Protein AF-A0A921B274-F1 (afdb_monomer)

Organism: NCBI:txid51664

Secondary structure (DSSP, 8-state):
-----HHHHT--SSSTT-TT-HHHHHHHHHHHHTT---SEEEEE--TTSSHHHHHHHHHHHHT-TT-BTTB--SSSHHHHHHHTT--TTEEEEETTT--SHHHHHHHHHHHTSPPSSSSSEEEEEETGGGS-HHHHHHHHHHHHS--TTEEEEEEES-GGGS-HHHHTTSEEEEPPPPPHHHHHHHHHHHHHHTT-EE-HHHHHHHHHHTTT-HHHHHHHHHHHHHTSSSEE-HHHHHHHHTPPPHHHHHHHHHHHHTT-HHHHHHHHHHHHHTT--HHHHHHHHHHHHHHHHHHHH-HHHHHHTT-----HHHHHHHTTS-HHHHHHHHHHHHHHHHHHTT-S-HHHHHHHHHHHHHHHHSPPPP--SHHHHHHHHHHHHHHHHHHHT--

Foldseek 3Di:
DPDDFQCLVLLDLKLVSQFQQVVQSLVLLVCLVVVVAAQAAEEEAAAQLCQVSVLLQSVQQNFAPDHDSSIHPCPDPSNVCSSVVNQPLEAEAECLVVQDLVSLLVVVVVQPDAGDRTQAREYEYEQNLSHDPNNLVSVLVCLVPPDPRHHYYYYHHCPVSRDPSVVVSHHYDYRYQGQLVSLLVVVVVVLVVVVAAEDSLLSSLLSVLCRRRSSSSSNLVSQLCVVDDSYRYNLSSCQSSLADDLVLLLQLLLCLLVLNLVSNLVSLVVSVVSRRDLLNSLVSNLLLLVLLLCCVVPVVVCVVRVGDDHDPSSNVSCVLADNVLSVVLNVLSVVLSVVCVVDPCSSVSVSVSSNVSSVSSDDDDPPPDPPVVVVVVVVVVVVVVVVVVVD

Solvent-accessible surface area (backbone atoms only — not comparable to full-atom values): 21271 Å² total; per-residue (Å²): 130,84,89,72,60,49,52,64,75,70,47,49,75,37,64,85,63,49,70,69,42,66,72,58,42,51,52,54,20,49,28,52,66,68,70,60,75,66,56,28,35,32,36,32,28,60,69,42,39,45,58,72,48,52,49,52,31,48,59,36,20,74,35,29,90,63,49,57,88,35,32,41,65,63,74,45,72,56,30,45,31,49,78,69,70,66,41,83,36,55,44,80,41,55,16,78,84,55,27,50,44,64,62,40,44,54,48,59,65,58,58,76,55,76,47,86,86,43,74,45,25,31,40,37,32,36,44,46,49,50,38,36,73,62,18,52,60,52,47,46,61,47,64,75,64,58,56,93,45,40,31,39,38,36,25,24,62,48,61,88,65,44,56,66,78,56,56,78,59,30,54,76,40,79,46,54,68,28,51,47,65,60,43,32,55,51,52,51,52,53,30,58,77,68,72,37,50,70,38,73,67,17,44,54,50,43,22,54,74,22,72,21,10,56,48,49,30,33,49,52,50,48,54,36,55,66,73,65,72,70,45,42,43,45,68,49,38,30,48,73,66,16,40,66,57,70,65,61,54,37,48,31,53,32,24,26,58,70,59,35,56,68,60,26,52,51,46,52,54,50,42,46,75,64,50,33,36,70,68,41,44,50,52,52,52,48,49,52,50,50,50,53,53,41,45,76,75,40,61,68,56,48,72,74,66,74,57,83,86,77,53,69,66,35,55,59,45,48,68,83,53,53,70,70,40,51,51,52,43,48,55,51,50,56,55,49,53,59,52,46,79,76,50,92,59,57,66,64,56,48,55,54,45,51,56,51,42,27,58,52,48,52,74,77,69,76,93,78,69,67,65,66,57,52,50,57,51,50,53,52,52,53,51,53,55,54,56,65,71,75,110

pLDDT: mean 86.99, std 11.52, range [37.47, 98.38]

Sequence (391 aa):
MAYQALYRVWRPQNFQQVVGQKIVTQTLKNSITTDQISHAYLFAGPRGTGKTSCAKIFAKAINCLDSQDGEPCNHCENCVAINENRLTDIIEIDAASNNGVDEIRDIRDKVKYPPTQAKYKVYIIDEVHMLSTGAFNALLKTLEEPPAHVVFILATTEIQKVPATIISRTQRFNFRRISADDIAEQLIHILTEKNISYDDQAIAVISRAADGGMRDALSILDQVLSFGNDHVSLENALEVTGDADDQSLAHYLSAIFNQNVTEALQTINTLFADGCSANRLIEGIIELLRDLLLQKNDAQLLTQMSYRQLDADLITAATQIQSAQLYQMIDLINEIQLQLKNSAHSELFLEVMTVKLANAAKTAAPVSEGAAANQAEVEKLQTQVAELKQQ

Nearest PDB structures (foldseek):
  3glg-assembly2_H  TM=8.372E-01  e=8.388E-26  Escherichia coli K-12
  3glf-assembly2_G  TM=7.845E-01  e=2.036E-26  Escherichia coli K-12
  1njf-assembly4_D  TM=9.493E-01  e=1.448E-20  Escherichia coli
  8fs4-assembly1_B  TM=7.304E-01  e=2.387E-15  Saccharomyces cerevisiae
  6vvo-assembly1_C  TM=8.523E-01  e=3.631E-13  Homo sapiens

Radius of gyration: 29.08 Å; Cα contacts (8 Å, |Δi|>4): 542; chains: 1; bounding box: 57×67×100 Å

Mean predicted aligned error: 9.51 Å

Structure (mmCIF, N/CA/C/O backbone):
data_AF-A0A921B274-F1
#
_entry.id   AF-A0A921B274-F1
#
loop_
_atom_site.group_PDB
_atom_site.id
_atom_site.type_symbol
_atom_site.label_atom_id
_atom_site.label_alt_id
_atom_site.label_comp_id
_atom_site.label_asym_id
_atom_site.label_entity_id
_atom_site.label_seq_id
_atom_site.pdbx_PDB_ins_code
_atom_site.Cartn_x
_atom_site.Cartn_y
_atom_site.Cartn_z
_atom_site.occupancy
_atom_site.B_iso_or_equiv
_atom_site.auth_seq_id
_atom_site.auth_comp_id
_atom_site.auth_asym_id
_atom_site.auth_atom_id
_atom_site.pdbx_PDB_model_num
ATOM 1 N N . MET A 1 1 ? -10.686 19.062 -20.729 1.00 50.28 1 MET A N 1
ATOM 2 C CA . MET A 1 1 ? -9.802 17.882 -20.588 1.00 50.28 1 MET A CA 1
ATOM 3 C C . MET A 1 1 ? -10.525 16.876 -19.712 1.00 50.28 1 MET A C 1
ATOM 5 O O . MET A 1 1 ? -11.221 17.312 -18.806 1.00 50.28 1 MET A O 1
ATOM 9 N N . ALA A 1 2 ? -10.437 15.578 -20.006 1.00 63.06 2 ALA A N 1
ATOM 10 C CA . ALA A 1 2 ? -11.033 14.559 -19.143 1.00 63.06 2 ALA A CA 1
ATOM 11 C C . ALA A 1 2 ? -10.380 14.630 -17.754 1.00 63.06 2 ALA A C 1
ATOM 13 O O . ALA A 1 2 ? -9.154 14.717 -17.667 1.00 63.06 2 ALA A O 1
ATOM 14 N N . TYR A 1 3 ? -11.190 14.632 -16.697 1.00 76.69 3 TYR A N 1
ATOM 15 C CA . TYR A 1 3 ? -10.705 14.584 -15.321 1.00 76.69 3 TYR A CA 1
ATOM 16 C C . TYR A 1 3 ? -9.786 13.368 -15.140 1.00 76.69 3 TYR A C 1
ATOM 18 O O . TYR A 1 3 ? -10.143 12.243 -15.501 1.00 76.69 3 TYR A O 1
ATOM 26 N N . GLN A 1 4 ? -8.576 13.608 -14.638 1.00 81.38 4 GLN A N 1
ATOM 27 C CA . GLN A 1 4 ? -7.617 12.562 -14.311 1.00 81.38 4 GLN A CA 1
ATOM 28 C C . GLN A 1 4 ? -7.522 12.437 -12.798 1.00 81.38 4 GLN A C 1
ATOM 30 O O . GLN A 1 4 ? -7.269 13.424 -12.112 1.00 81.38 4 GLN A O 1
ATOM 35 N N . ALA A 1 5 ? -7.685 11.208 -12.310 1.00 89.88 5 ALA A N 1
ATOM 36 C CA . ALA A 1 5 ? -7.607 10.915 -10.888 1.00 89.88 5 ALA A CA 1
ATOM 37 C C . ALA A 1 5 ? -6.244 11.309 -10.297 1.00 89.88 5 ALA A C 1
ATOM 39 O O . ALA A 1 5 ? -5.199 11.075 -10.924 1.00 89.88 5 ALA A O 1
ATOM 40 N N . LEU A 1 6 ? -6.245 11.838 -9.072 1.00 90.81 6 LEU A N 1
ATOM 41 C CA . LEU A 1 6 ? -5.049 12.375 -8.412 1.00 90.81 6 LEU A CA 1
ATOM 42 C C . LEU A 1 6 ? -3.901 11.364 -8.346 1.00 90.81 6 LEU A C 1
ATOM 44 O O . LEU A 1 6 ? -2.765 11.705 -8.667 1.00 90.81 6 LEU A O 1
ATOM 48 N N . TYR A 1 7 ? -4.189 10.099 -8.029 1.00 89.62 7 TYR A N 1
ATOM 49 C CA . TYR A 1 7 ? -3.162 9.053 -7.935 1.00 89.62 7 TYR A CA 1
ATOM 50 C C . TYR A 1 7 ? -2.439 8.761 -9.264 1.00 89.62 7 TYR A C 1
ATOM 52 O O . TYR A 1 7 ? -1.383 8.124 -9.263 1.00 89.62 7 TYR A O 1
ATOM 60 N N . ARG A 1 8 ? -3.004 9.174 -10.409 1.00 90.06 8 ARG A N 1
ATOM 61 C CA . ARG A 1 8 ? -2.347 9.070 -11.722 1.00 90.06 8 ARG A CA 1
ATOM 62 C C . ARG A 1 8 ? -1.488 10.292 -12.011 1.00 90.06 8 ARG A C 1
ATOM 64 O O . ARG A 1 8 ? -0.355 10.119 -12.448 1.00 90.06 8 ARG A O 1
ATOM 71 N N . VAL A 1 9 ? -2.026 11.485 -11.758 1.00 90.94 9 VAL A N 1
ATOM 72 C CA . VAL A 1 9 ? -1.341 12.767 -11.991 1.00 90.94 9 VAL A CA 1
ATOM 73 C C . VAL A 1 9 ? -0.106 12.879 -11.097 1.00 90.94 9 VAL A C 1
ATOM 75 O O . VAL A 1 9 ? 0.981 13.182 -11.573 1.00 90.94 9 VAL A O 1
ATOM 78 N N . TRP A 1 10 ? -0.252 12.523 -9.822 1.00 92.50 10 TRP A N 1
ATOM 79 C CA . TRP A 1 10 ? 0.796 12.610 -8.804 1.00 92.50 10 TRP A CA 1
ATOM 80 C C . TRP A 1 10 ? 1.614 11.329 -8.657 1.00 92.50 10 TRP A C 1
ATOM 82 O O . TRP A 1 10 ? 2.266 11.099 -7.638 1.00 92.50 10 TRP A O 1
ATOM 92 N N . ARG A 1 11 ? 1.589 10.456 -9.670 1.00 93.19 11 ARG A N 1
ATOM 93 C CA . ARG A 1 11 ? 2.449 9.275 -9.668 1.00 93.19 11 ARG A CA 1
ATOM 94 C C . ARG A 1 11 ? 3.911 9.736 -9.778 1.00 93.19 11 ARG A C 1
ATOM 96 O O . ARG A 1 11 ? 4.231 10.435 -10.742 1.00 93.19 11 ARG A O 1
ATOM 103 N N . PRO A 1 12 ? 4.804 9.320 -8.860 1.00 93.56 12 PRO A N 1
ATOM 104 C CA . PRO A 1 12 ? 6.179 9.800 -8.848 1.00 93.56 12 PRO A CA 1
ATOM 105 C C . PRO A 1 12 ? 6.908 9.399 -10.132 1.00 93.56 12 PRO A C 1
ATOM 107 O O . PRO A 1 12 ? 6.777 8.271 -10.618 1.00 93.56 12 PRO A O 1
ATOM 110 N N . GLN A 1 13 ? 7.672 10.342 -10.675 1.00 92.31 13 GLN A N 1
ATOM 111 C CA . GLN A 1 13 ? 8.418 10.218 -11.925 1.00 92.31 13 GLN A CA 1
ATOM 112 C C . GLN A 1 13 ? 9.917 10.000 -11.698 1.00 92.31 13 GLN A C 1
ATOM 114 O O . GLN A 1 13 ? 10.616 9.577 -12.618 1.00 92.31 13 GLN A O 1
ATOM 119 N N . ASN A 1 14 ? 10.427 10.258 -10.500 1.00 94.62 14 ASN A N 1
ATOM 120 C CA . ASN A 1 14 ? 11.819 10.034 -10.113 1.00 94.62 14 ASN A CA 1
ATOM 121 C C . ASN A 1 14 ? 11.881 9.473 -8.684 1.00 94.62 14 ASN A C 1
ATOM 123 O O . ASN A 1 14 ? 10.857 9.397 -8.000 1.00 94.62 14 ASN A O 1
ATOM 127 N N . PHE A 1 15 ? 13.062 9.042 -8.234 1.00 94.94 15 PHE A N 1
ATOM 128 C CA . PHE A 1 15 ? 13.193 8.420 -6.915 1.00 94.94 15 PHE A CA 1
ATOM 129 C C . PHE A 1 15 ? 13.001 9.419 -5.770 1.00 94.94 15 PHE A C 1
ATOM 131 O O . PHE A 1 15 ? 12.580 9.017 -4.687 1.00 94.94 15 PHE A O 1
ATOM 138 N N . GLN A 1 16 ? 13.264 10.706 -6.006 1.00 92.31 16 GLN A N 1
ATOM 139 C CA . GLN A 1 16 ? 13.104 11.773 -5.010 1.00 92.31 16 GLN A CA 1
ATOM 140 C C . GLN A 1 16 ? 11.640 12.012 -4.626 1.00 92.31 16 GLN A C 1
ATOM 142 O O . GLN A 1 16 ? 11.351 12.311 -3.475 1.00 92.31 16 GLN A O 1
ATOM 147 N N . GLN A 1 17 ? 10.716 11.837 -5.572 1.00 93.25 17 GLN A N 1
ATOM 148 C CA . GLN A 1 17 ? 9.275 11.988 -5.348 1.00 93.25 17 GLN A CA 1
ATOM 149 C C . GLN A 1 17 ? 8.640 10.783 -4.631 1.00 93.25 17 GLN A C 1
ATOM 151 O O . GLN A 1 17 ? 7.445 10.793 -4.341 1.00 93.25 17 GLN A O 1
ATOM 156 N N . VAL A 1 18 ? 9.392 9.707 -4.377 1.00 95.19 18 VAL A N 1
ATOM 157 C CA . VAL A 1 18 ? 8.862 8.529 -3.682 1.00 95.19 18 VAL A CA 1
ATOM 158 C C . VAL A 1 18 ? 8.881 8.766 -2.174 1.00 95.19 18 VAL A C 1
ATOM 160 O O . VAL A 1 18 ? 9.933 8.794 -1.536 1.00 95.19 18 VAL A O 1
ATOM 163 N N . VAL A 1 19 ? 7.689 8.847 -1.596 1.00 94.69 19 VAL A N 1
ATOM 164 C CA . VAL A 1 19 ? 7.476 9.097 -0.168 1.00 94.69 19 VAL A CA 1
ATOM 165 C C . VAL A 1 19 ? 7.697 7.824 0.668 1.00 94.69 19 VAL A C 1
ATOM 167 O O . VAL A 1 19 ? 7.306 6.725 0.268 1.00 94.69 19 VAL A O 1
ATOM 170 N N . GLY A 1 20 ? 8.347 7.955 1.830 1.00 91.44 20 GLY A N 1
ATOM 171 C CA . GLY A 1 20 ? 8.486 6.895 2.842 1.00 91.44 20 GLY A CA 1
ATOM 172 C C . GLY A 1 20 ? 9.463 5.745 2.541 1.00 91.44 20 GLY A C 1
ATOM 173 O O . GLY A 1 20 ? 9.678 4.889 3.397 1.00 91.44 20 GLY A O 1
ATOM 174 N N . GLN A 1 21 ? 10.102 5.694 1.361 1.00 95.00 21 GLN A N 1
ATOM 175 C CA . GLN A 1 21 ? 10.931 4.544 0.931 1.00 95.00 21 GLN A CA 1
ATOM 176 C C . GLN A 1 21 ? 12.428 4.859 0.755 1.00 95.00 21 GLN A C 1
ATOM 178 O O . GLN A 1 21 ? 13.090 4.275 -0.106 1.00 95.00 21 GLN A O 1
ATOM 183 N N . LYS A 1 22 ? 12.991 5.744 1.591 1.00 93.56 22 LYS A N 1
ATOM 184 C CA . LYS A 1 22 ? 14.369 6.278 1.462 1.00 93.56 22 LYS A CA 1
ATOM 185 C C . LYS A 1 22 ? 15.457 5.204 1.284 1.00 93.56 22 LYS A C 1
ATOM 187 O O . LYS A 1 22 ? 16.345 5.352 0.453 1.00 93.56 22 LYS A O 1
ATOM 192 N N . ILE A 1 23 ? 15.392 4.103 2.040 1.00 94.69 23 ILE A N 1
ATOM 193 C CA . ILE A 1 23 ? 16.397 3.021 1.965 1.00 94.69 23 ILE A CA 1
ATOM 194 C C . ILE A 1 23 ? 16.343 2.311 0.605 1.00 94.69 23 ILE A C 1
ATOM 196 O O . ILE A 1 23 ? 17.380 2.020 0.005 1.00 94.69 23 ILE A O 1
ATOM 200 N N . VAL A 1 24 ? 15.132 2.019 0.125 1.00 96.12 24 VAL A N 1
ATOM 201 C CA . VAL A 1 24 ? 14.906 1.327 -1.148 1.00 96.12 24 VAL A CA 1
ATOM 202 C C . VAL A 1 24 ? 15.362 2.208 -2.302 1.00 96.12 24 VAL A C 1
ATOM 204 O O . VAL A 1 24 ? 16.157 1.760 -3.125 1.00 96.12 24 VAL A O 1
ATOM 207 N N . THR A 1 25 ? 14.915 3.465 -2.336 1.00 96.00 25 THR A N 1
ATOM 208 C CA . THR A 1 25 ? 15.276 4.399 -3.405 1.00 96.00 25 THR A CA 1
ATOM 209 C C . THR A 1 25 ? 16.774 4.660 -3.446 1.00 96.00 25 THR A C 1
ATOM 211 O O . THR A 1 25 ? 17.367 4.562 -4.516 1.00 96.00 25 THR A O 1
ATOM 214 N N . GLN A 1 26 ? 17.420 4.875 -2.297 1.00 96.00 26 GLN A N 1
ATOM 215 C CA . GLN A 1 26 ? 18.868 5.077 -2.249 1.00 96.00 26 GLN A CA 1
ATOM 216 C C . GLN A 1 26 ? 19.644 3.855 -2.748 1.00 96.00 26 GLN A C 1
ATOM 218 O O . GLN A 1 26 ? 20.626 3.994 -3.472 1.00 96.00 26 GLN A O 1
ATOM 223 N N . THR A 1 27 ? 19.207 2.649 -2.386 1.00 95.75 27 THR A N 1
ATOM 224 C CA . THR A 1 27 ? 19.890 1.416 -2.794 1.00 95.75 27 THR A CA 1
ATOM 225 C C . THR A 1 27 ? 19.740 1.171 -4.299 1.00 95.75 27 THR A C 1
ATOM 227 O O . THR A 1 27 ? 20.707 0.783 -4.953 1.00 95.75 27 THR A O 1
ATOM 230 N N . LEU A 1 28 ? 18.562 1.454 -4.868 1.00 96.38 28 LEU A N 1
ATOM 231 C CA . LEU A 1 28 ? 18.342 1.398 -6.316 1.00 96.38 28 LEU A CA 1
ATOM 232 C C . LEU A 1 28 ? 19.208 2.431 -7.048 1.00 96.38 28 LEU A C 1
ATOM 234 O O . LEU A 1 28 ? 19.910 2.059 -7.985 1.00 96.38 28 LEU A O 1
ATOM 238 N N . LYS A 1 29 ? 19.251 3.685 -6.578 1.00 96.12 29 LYS A N 1
ATOM 239 C CA . LYS A 1 29 ? 20.137 4.723 -7.135 1.00 96.12 29 LYS A CA 1
ATOM 240 C C . LYS A 1 29 ? 21.599 4.295 -7.114 1.00 96.12 29 LYS A C 1
ATOM 242 O O . LYS A 1 29 ? 22.266 4.348 -8.140 1.00 96.12 29 LYS A O 1
ATOM 247 N N . ASN A 1 30 ? 22.072 3.790 -5.974 1.00 95.00 30 ASN A N 1
ATOM 248 C CA . ASN A 1 30 ? 23.445 3.317 -5.831 1.00 95.00 30 ASN A CA 1
ATOM 249 C C . ASN A 1 30 ? 23.771 2.207 -6.838 1.00 95.00 30 ASN A C 1
ATOM 251 O O . ASN A 1 30 ? 24.828 2.268 -7.452 1.00 95.00 30 ASN A O 1
ATOM 255 N N . SER A 1 31 ? 22.867 1.240 -7.046 1.00 94.56 31 SER A N 1
ATOM 256 C CA . SER A 1 31 ? 23.085 0.154 -8.017 1.00 94.56 31 SER A CA 1
ATOM 257 C C . SER A 1 31 ? 23.238 0.649 -9.459 1.00 94.56 31 SER A C 1
ATOM 259 O O . SER A 1 31 ? 23.974 0.047 -10.236 1.00 94.56 31 SER A O 1
ATOM 261 N N . ILE A 1 32 ? 22.589 1.767 -9.802 1.00 94.44 32 ILE A N 1
ATOM 262 C CA . ILE A 1 32 ? 22.706 2.407 -11.116 1.00 94.44 32 ILE A CA 1
ATOM 263 C C . ILE A 1 32 ? 24.045 3.130 -11.222 1.00 94.44 32 ILE A C 1
ATOM 265 O O . ILE A 1 32 ? 24.777 2.924 -12.185 1.00 94.44 32 ILE A O 1
ATOM 269 N N . THR A 1 33 ? 24.399 3.927 -10.213 1.00 94.31 33 THR A N 1
ATOM 270 C CA . THR A 1 33 ? 25.654 4.690 -10.198 1.00 94.31 33 THR A CA 1
ATOM 271 C C . THR A 1 33 ? 26.888 3.783 -10.199 1.00 94.31 33 THR A C 1
ATOM 273 O O . THR A 1 33 ? 27.914 4.147 -10.766 1.00 94.31 33 THR A O 1
ATOM 276 N N . THR A 1 34 ? 26.806 2.596 -9.589 1.00 94.06 34 THR A N 1
ATOM 277 C CA . THR A 1 34 ? 27.900 1.613 -9.578 1.00 94.06 34 THR A CA 1
ATOM 278 C C . THR A 1 34 ? 27.862 0.621 -10.748 1.00 94.06 34 THR A C 1
ATOM 280 O O . THR A 1 34 ? 28.722 -0.256 -10.797 1.00 94.06 34 THR A O 1
ATOM 283 N N . ASP A 1 35 ? 26.893 0.737 -11.669 1.00 90.06 35 ASP A N 1
ATOM 284 C CA . ASP A 1 35 ? 26.618 -0.207 -12.773 1.00 90.06 35 ASP A CA 1
ATOM 285 C C . ASP A 1 35 ? 26.502 -1.676 -12.297 1.00 90.06 35 ASP A C 1
ATOM 287 O O . ASP A 1 35 ? 26.846 -2.623 -13.001 1.00 90.06 35 ASP A O 1
ATOM 291 N N . GLN A 1 36 ? 25.999 -1.877 -11.073 1.00 92.94 36 GLN A N 1
ATOM 292 C CA . GLN A 1 36 ? 25.760 -3.187 -10.455 1.00 92.94 36 GLN A CA 1
ATOM 293 C C . GLN A 1 36 ? 24.280 -3.569 -10.555 1.00 92.94 36 GLN A C 1
ATOM 295 O O . GLN A 1 36 ? 23.582 -3.734 -9.551 1.00 92.94 36 GLN A O 1
ATOM 300 N N . ILE A 1 37 ? 23.793 -3.700 -11.788 1.00 93.94 37 ILE A N 1
ATOM 301 C CA . ILE A 1 37 ? 22.406 -4.086 -12.060 1.00 93.94 37 ILE A CA 1
ATOM 302 C C . ILE A 1 37 ? 22.260 -5.611 -11.981 1.00 93.94 37 ILE A C 1
ATOM 304 O O . ILE A 1 37 ? 22.945 -6.359 -12.677 1.00 93.94 37 ILE A O 1
ATOM 308 N N . SER A 1 38 ? 21.350 -6.078 -11.126 1.00 93.81 38 SER A N 1
ATOM 309 C CA . SER A 1 38 ? 20.953 -7.484 -11.041 1.00 93.81 38 SER A CA 1
ATOM 310 C C . SER A 1 38 ? 20.021 -7.847 -12.199 1.00 93.81 38 SER A C 1
ATOM 312 O O . SER A 1 38 ? 19.254 -7.024 -12.692 1.00 93.81 38 SER A O 1
ATOM 314 N N . HIS A 1 39 ? 20.020 -9.116 -12.592 1.00 93.81 39 HIS A N 1
ATOM 315 C CA . HIS A 1 39 ? 19.075 -9.638 -13.579 1.00 93.81 39 HIS A CA 1
ATOM 316 C C . HIS A 1 39 ? 17.636 -9.707 -13.042 1.00 93.81 39 HIS A C 1
ATOM 318 O O . HIS A 1 39 ? 16.691 -9.754 -13.829 1.00 93.81 39 HIS A O 1
ATOM 324 N N . ALA A 1 40 ? 17.446 -9.738 -11.716 1.00 96.56 40 ALA A N 1
ATOM 325 C CA . ALA A 1 40 ? 16.123 -9.850 -11.115 1.00 96.56 40 ALA A CA 1
ATOM 326 C C . ALA A 1 40 ? 15.995 -9.159 -9.748 1.00 96.56 40 ALA A C 1
ATOM 328 O O . ALA A 1 40 ? 16.847 -9.294 -8.862 1.00 96.56 40 ALA A O 1
ATOM 329 N N . TYR A 1 41 ? 14.865 -8.478 -9.571 1.00 98.19 41 TYR A N 1
ATOM 330 C CA . TYR A 1 41 ? 14.475 -7.714 -8.391 1.00 98.19 41 TYR A CA 1
ATOM 331 C C . TYR A 1 41 ? 13.107 -8.180 -7.890 1.00 98.19 41 TYR A C 1
ATOM 333 O O . TYR A 1 41 ? 12.205 -8.421 -8.690 1.00 98.19 41 TYR A O 1
ATOM 341 N N . LEU A 1 42 ? 12.934 -8.274 -6.571 1.00 98.00 42 L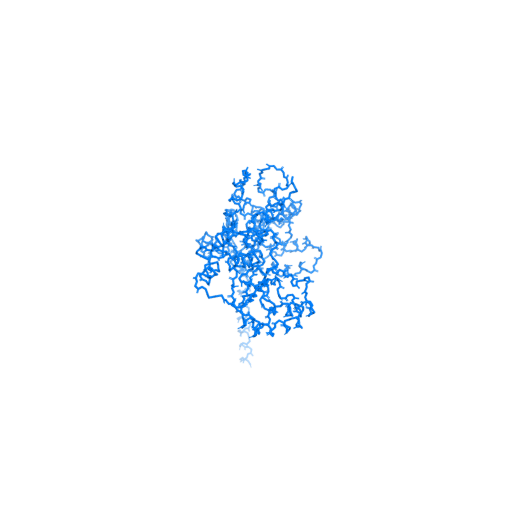EU A N 1
ATOM 342 C CA . LEU A 1 42 ? 11.656 -8.596 -5.934 1.00 98.00 42 LEU A CA 1
ATOM 343 C C . LEU A 1 42 ? 11.248 -7.484 -4.970 1.00 98.00 42 LEU A C 1
ATOM 345 O O . LEU A 1 42 ? 11.832 -7.325 -3.899 1.00 98.00 42 LEU A O 1
ATOM 349 N N . PHE A 1 43 ? 10.232 -6.722 -5.349 1.00 98.38 43 PHE A N 1
ATOM 350 C CA . PHE A 1 43 ? 9.656 -5.631 -4.577 1.00 98.38 43 PHE A CA 1
ATOM 351 C C . PHE A 1 43 ? 8.473 -6.167 -3.774 1.00 98.38 43 PHE A C 1
ATOM 353 O O . PHE A 1 43 ? 7.420 -6.486 -4.321 1.00 98.38 43 PHE A O 1
ATOM 360 N N . ALA A 1 44 ? 8.650 -6.285 -2.462 1.00 97.50 44 ALA A N 1
ATOM 361 C CA . ALA A 1 44 ? 7.670 -6.875 -1.560 1.00 97.50 44 ALA A CA 1
ATOM 362 C C . ALA A 1 44 ? 7.191 -5.848 -0.535 1.00 97.50 44 ALA A C 1
ATOM 364 O O . ALA A 1 44 ? 8.004 -5.149 0.063 1.00 97.50 44 ALA A O 1
ATOM 365 N N . GLY A 1 45 ? 5.885 -5.775 -0.297 1.00 95.50 45 GLY A N 1
ATOM 366 C CA . GLY A 1 45 ? 5.324 -4.916 0.745 1.00 95.50 45 GLY A CA 1
ATOM 367 C C . GLY A 1 45 ? 3.849 -4.594 0.525 1.00 95.50 45 GLY A C 1
ATOM 368 O O . GLY A 1 45 ? 3.312 -4.913 -0.538 1.00 95.50 45 GLY A O 1
ATOM 369 N N . PRO A 1 46 ? 3.187 -3.930 1.485 1.00 94.06 46 PRO A N 1
ATOM 370 C CA . PRO A 1 46 ? 1.756 -3.637 1.422 1.00 94.06 46 PRO A CA 1
ATOM 371 C C . PRO A 1 46 ? 1.339 -2.883 0.154 1.00 94.06 46 PRO A C 1
ATOM 373 O O . PRO A 1 46 ? 2.162 -2.262 -0.534 1.00 94.06 46 PRO A O 1
ATOM 376 N N . ARG A 1 47 ? 0.054 -2.946 -0.196 1.00 92.19 47 ARG A N 1
ATOM 377 C CA . ARG A 1 47 ? -0.506 -2.187 -1.324 1.00 92.19 47 ARG A CA 1
ATOM 378 C C . ARG A 1 47 ? -0.311 -0.678 -1.101 1.00 92.19 47 ARG A C 1
ATOM 380 O O . ARG A 1 47 ? -0.182 -0.219 0.023 1.00 92.19 47 ARG A O 1
ATOM 387 N N . GLY A 1 48 ? -0.190 0.087 -2.187 1.00 91.56 48 GLY A N 1
ATOM 388 C CA . GLY A 1 48 ? -0.114 1.553 -2.111 1.00 91.56 48 GLY A CA 1
ATOM 389 C C . GLY A 1 48 ? 1.237 2.132 -1.662 1.00 91.56 48 GLY A C 1
ATOM 390 O O . GLY A 1 48 ? 1.420 3.338 -1.760 1.00 91.56 48 GLY A O 1
ATOM 391 N N . THR A 1 49 ? 2.210 1.303 -1.274 1.00 94.62 49 THR A N 1
ATOM 392 C CA . THR A 1 49 ? 3.550 1.725 -0.799 1.00 94.62 49 THR A CA 1
ATOM 393 C C . THR A 1 49 ? 4.534 2.155 -1.898 1.00 94.62 49 THR A C 1
ATOM 395 O O . THR A 1 49 ? 5.675 2.503 -1.608 1.00 94.62 49 THR A O 1
ATOM 398 N N . GLY A 1 50 ? 4.124 2.123 -3.172 1.00 94.69 50 GLY A N 1
ATOM 399 C CA . GLY A 1 50 ? 4.936 2.613 -4.294 1.00 94.69 50 GLY A CA 1
ATOM 400 C C . GLY A 1 50 ? 5.721 1.561 -5.086 1.00 94.69 50 GLY A C 1
ATOM 401 O O . GLY A 1 50 ? 6.458 1.946 -5.986 1.00 94.69 50 GLY A O 1
ATOM 402 N N . LYS A 1 51 ? 5.538 0.254 -4.839 1.00 96.00 51 LYS A N 1
ATOM 403 C CA . LYS A 1 51 ? 6.246 -0.847 -5.539 1.00 96.00 51 LYS A CA 1
ATOM 404 C C . LYS A 1 51 ? 6.291 -0.691 -7.067 1.00 96.00 51 LYS A C 1
ATOM 406 O O . LYS A 1 51 ? 7.367 -0.545 -7.641 1.00 96.00 51 LYS A O 1
ATOM 411 N N . THR A 1 52 ? 5.130 -0.664 -7.722 1.00 93.94 52 THR A N 1
ATOM 412 C CA . THR A 1 52 ? 5.020 -0.569 -9.188 1.00 93.94 52 THR A CA 1
ATOM 413 C C . THR A 1 52 ? 5.535 0.774 -9.709 1.00 93.94 52 THR A C 1
ATOM 415 O O . THR A 1 52 ? 6.084 0.854 -10.802 1.00 93.94 52 THR A O 1
ATOM 418 N N . SER A 1 53 ? 5.388 1.856 -8.938 1.00 95.25 53 SER A N 1
ATOM 419 C CA . SER A 1 53 ? 5.949 3.163 -9.306 1.00 95.25 53 SER A CA 1
ATOM 420 C C . SER A 1 53 ? 7.478 3.148 -9.261 1.00 95.25 53 SER A C 1
ATOM 422 O O . SER A 1 53 ? 8.106 3.524 -10.244 1.00 95.25 53 SER A O 1
ATOM 424 N N . CYS A 1 54 ? 8.082 2.620 -8.194 1.00 97.00 54 CYS A N 1
ATOM 425 C CA . CYS A 1 54 ? 9.529 2.425 -8.110 1.00 97.00 54 CYS A CA 1
ATOM 426 C C . CYS A 1 54 ? 10.052 1.487 -9.199 1.00 97.00 54 CYS A C 1
ATOM 428 O O . CYS A 1 54 ? 11.126 1.740 -9.732 1.00 97.00 54 CYS A O 1
ATOM 430 N N . ALA A 1 55 ? 9.301 0.445 -9.571 1.00 96.88 55 ALA A N 1
ATOM 431 C CA . ALA A 1 55 ? 9.672 -0.449 -10.669 1.00 96.88 55 ALA A CA 1
ATOM 432 C C . ALA A 1 55 ? 9.784 0.313 -11.995 1.00 96.88 55 ALA A C 1
ATOM 434 O O . ALA A 1 55 ? 10.782 0.183 -12.699 1.00 96.88 55 ALA A O 1
ATOM 435 N N . LYS A 1 56 ? 8.803 1.174 -12.298 1.00 95.38 56 LYS A N 1
ATOM 436 C CA . LYS A 1 56 ? 8.828 2.029 -13.493 1.00 95.38 56 LYS A CA 1
ATOM 437 C C . LYS A 1 56 ? 9.944 3.068 -13.449 1.00 95.38 56 LYS A C 1
ATOM 439 O O . LYS A 1 56 ? 10.624 3.261 -14.452 1.00 95.38 56 LYS A O 1
ATOM 444 N N . ILE A 1 57 ? 10.162 3.712 -12.300 1.00 96.62 57 ILE A N 1
ATOM 445 C CA . ILE A 1 57 ? 11.256 4.678 -12.123 1.00 96.62 57 ILE A CA 1
ATOM 446 C C . ILE A 1 57 ? 12.607 3.989 -12.330 1.00 96.62 57 ILE A C 1
ATOM 448 O O . ILE A 1 57 ? 13.444 4.514 -13.056 1.00 96.62 57 ILE A O 1
ATOM 452 N N . PHE A 1 58 ? 12.803 2.796 -11.766 1.00 97.44 58 PHE A N 1
ATOM 453 C CA . PHE A 1 58 ? 14.033 2.027 -11.928 1.00 97.44 58 PHE A CA 1
ATOM 454 C C . PHE A 1 58 ? 14.250 1.592 -13.379 1.00 97.44 58 PHE A C 1
ATOM 456 O O . PHE A 1 58 ? 15.316 1.843 -13.932 1.00 97.44 58 PHE A O 1
ATOM 463 N N . ALA A 1 59 ? 13.220 1.040 -14.028 1.00 96.25 59 ALA A N 1
ATOM 464 C CA . ALA A 1 59 ? 13.264 0.666 -15.441 1.00 96.25 59 ALA A CA 1
ATOM 465 C C . ALA A 1 59 ? 13.582 1.863 -16.356 1.00 96.25 59 ALA A C 1
ATOM 467 O O . ALA A 1 59 ? 14.284 1.719 -17.358 1.00 96.25 59 ALA A O 1
ATOM 468 N N . LYS A 1 60 ? 13.095 3.053 -15.988 1.00 95.50 60 LYS A N 1
ATOM 469 C CA . LYS A 1 60 ? 13.416 4.315 -16.654 1.00 95.50 60 LYS A CA 1
ATOM 470 C C . LYS A 1 60 ? 14.852 4.755 -16.402 1.00 95.50 60 LYS A C 1
ATOM 472 O O . LYS A 1 60 ? 15.530 5.140 -17.345 1.00 95.50 60 LYS A O 1
ATOM 477 N N . ALA A 1 61 ? 15.324 4.676 -15.164 1.00 95.94 61 ALA A N 1
ATOM 478 C CA . ALA A 1 61 ? 16.654 5.131 -14.787 1.00 95.94 61 ALA A CA 1
ATOM 479 C C . ALA A 1 61 ? 17.768 4.270 -15.410 1.00 95.94 61 ALA A C 1
ATOM 481 O O . ALA A 1 61 ? 18.702 4.828 -15.977 1.00 95.94 61 ALA A O 1
ATOM 482 N N . ILE A 1 62 ? 17.631 2.935 -15.433 1.00 96.00 62 ILE A N 1
ATOM 483 C CA . ILE A 1 62 ? 18.628 2.042 -16.067 1.00 96.00 62 ILE A CA 1
ATOM 484 C C . ILE A 1 62 ? 18.708 2.189 -17.595 1.00 96.00 62 ILE A C 1
ATOM 486 O O . ILE A 1 62 ? 19.702 1.797 -18.204 1.00 96.00 62 ILE A O 1
ATOM 490 N N . ASN A 1 63 ? 17.657 2.735 -18.210 1.00 95.94 63 ASN A N 1
ATOM 491 C CA . ASN A 1 63 ? 17.553 2.971 -19.650 1.00 95.94 63 ASN A CA 1
ATOM 492 C C . ASN A 1 63 ? 17.675 4.455 -20.023 1.00 95.94 63 ASN A C 1
ATOM 494 O O . ASN A 1 63 ? 17.511 4.814 -21.191 1.00 95.94 63 ASN A O 1
ATOM 498 N N . CYS A 1 64 ? 17.943 5.328 -19.054 1.00 95.69 64 CYS A N 1
ATOM 499 C CA . CYS A 1 64 ? 18.086 6.755 -19.281 1.00 95.69 64 CYS A CA 1
ATOM 500 C C . CYS A 1 64 ? 19.423 7.049 -19.974 1.00 95.69 64 CYS A C 1
ATOM 502 O O . CYS A 1 64 ? 20.463 6.539 -19.568 1.00 95.69 64 CYS A O 1
ATOM 504 N N . LEU A 1 65 ? 19.393 7.895 -21.007 1.00 93.12 65 LEU A N 1
ATOM 505 C CA . LEU A 1 65 ? 20.593 8.278 -21.764 1.00 93.12 65 LEU A CA 1
ATOM 506 C C . LEU A 1 65 ? 21.486 9.276 -21.012 1.00 93.12 65 LEU A C 1
ATOM 508 O O . LEU A 1 65 ? 22.672 9.372 -21.298 1.00 93.12 65 LEU A O 1
ATOM 512 N N . ASP A 1 66 ? 20.903 10.008 -20.066 1.00 92.19 66 ASP A N 1
ATOM 513 C CA . ASP A 1 66 ? 21.555 11.082 -19.312 1.00 92.19 66 ASP A CA 1
ATOM 514 C C . ASP A 1 66 ? 21.213 10.952 -17.820 1.00 92.19 66 ASP A C 1
ATOM 516 O O . ASP A 1 66 ? 20.619 11.834 -17.207 1.00 92.19 66 ASP A O 1
ATOM 520 N N . SER A 1 67 ? 21.429 9.761 -17.250 1.00 89.25 67 SER A N 1
ATOM 521 C CA . SER A 1 67 ? 21.169 9.548 -15.822 1.00 89.25 67 SER A CA 1
ATOM 522 C C . SER A 1 67 ? 22.213 10.278 -14.977 1.00 89.25 67 SER A C 1
ATOM 524 O O . SER A 1 67 ? 23.412 10.102 -15.187 1.00 89.25 67 SER A O 1
ATOM 526 N N . GLN A 1 68 ? 21.753 11.050 -13.991 1.00 90.94 68 GLN A N 1
ATOM 527 C CA . GLN A 1 68 ? 22.608 11.725 -13.011 1.00 90.94 68 GLN A CA 1
ATOM 528 C C . GLN A 1 68 ? 22.299 11.190 -11.614 1.00 90.94 68 GLN A C 1
ATOM 530 O O . GLN A 1 68 ? 21.137 11.122 -11.220 1.00 90.94 68 GLN A O 1
ATOM 535 N N . ASP A 1 69 ? 23.328 10.761 -10.882 1.00 90.75 69 ASP A N 1
ATOM 536 C CA . ASP A 1 69 ? 23.211 10.163 -9.542 1.00 90.75 69 ASP A CA 1
ATOM 537 C C . ASP A 1 69 ? 22.183 9.017 -9.441 1.00 90.75 69 ASP A C 1
ATOM 539 O O . ASP A 1 69 ? 21.530 8.831 -8.410 1.00 90.75 69 ASP A O 1
ATOM 543 N N . GLY A 1 70 ? 22.006 8.252 -10.523 1.00 89.12 70 GLY A N 1
ATOM 544 C CA . GLY A 1 70 ? 21.030 7.163 -10.605 1.00 89.12 70 GLY A CA 1
ATOM 545 C C . GLY A 1 70 ? 19.573 7.620 -10.754 1.00 89.12 70 GLY A C 1
ATOM 546 O O . GLY A 1 70 ? 18.665 6.794 -10.675 1.00 89.12 70 GLY A O 1
ATOM 547 N N . GLU A 1 71 ? 19.323 8.915 -10.966 1.00 94.44 71 GLU A N 1
ATOM 548 C CA . GLU A 1 71 ? 17.998 9.448 -11.289 1.00 94.44 71 GLU A CA 1
ATOM 549 C C . GLU A 1 71 ? 17.736 9.427 -12.803 1.00 94.44 71 GLU A C 1
ATOM 551 O O . GLU A 1 71 ? 18.654 9.640 -13.607 1.00 94.44 71 GLU A O 1
ATOM 556 N N . PRO A 1 72 ? 16.478 9.215 -13.228 1.00 95.31 72 PRO A N 1
ATOM 557 C CA . PRO A 1 72 ? 16.082 9.428 -14.611 1.00 95.31 72 PRO A CA 1
ATOM 558 C C . PRO A 1 72 ? 15.933 10.927 -14.913 1.00 95.31 72 PRO A C 1
ATOM 560 O O . PRO A 1 72 ? 15.276 11.656 -14.170 1.00 95.31 72 PRO A O 1
ATOM 563 N N . CYS A 1 73 ? 16.458 11.382 -16.052 1.00 94.25 73 CYS A N 1
ATOM 564 C CA . CYS A 1 73 ? 16.448 12.804 -16.413 1.00 94.25 73 CYS A CA 1
ATOM 565 C C . CYS A 1 73 ? 15.078 13.351 -16.844 1.00 94.25 73 CYS A C 1
ATOM 567 O O . CYS A 1 73 ? 14.869 14.558 -16.879 1.00 94.25 73 CYS A O 1
ATOM 569 N N . ASN A 1 74 ? 14.127 12.477 -17.190 1.00 92.25 74 ASN A N 1
ATOM 570 C CA . ASN A 1 74 ? 12.780 12.824 -17.664 1.00 92.25 74 ASN A CA 1
ATOM 571 C C . ASN A 1 74 ? 12.681 13.618 -18.984 1.00 92.25 74 ASN A C 1
ATOM 573 O O . ASN A 1 74 ? 11.566 13.798 -19.463 1.00 92.25 74 ASN A O 1
ATOM 577 N N . HIS A 1 75 ? 13.793 14.013 -19.612 1.00 93.19 75 HIS A N 1
ATOM 578 C CA . HIS A 1 75 ? 13.787 14.774 -20.872 1.00 93.19 75 HIS A CA 1
ATOM 579 C C . HIS A 1 75 ? 14.399 14.041 -22.075 1.00 93.19 75 HIS A C 1
ATOM 581 O O . HIS A 1 75 ? 14.204 14.477 -23.206 1.00 93.19 75 HIS A O 1
ATOM 587 N N . CYS A 1 76 ? 15.153 12.953 -21.875 1.00 94.31 76 CYS A N 1
ATOM 588 C CA . CYS A 1 76 ? 15.691 12.176 -22.996 1.00 94.31 76 CYS A CA 1
ATOM 589 C C . CYS A 1 76 ? 14.599 11.350 -23.692 1.00 94.31 76 CYS A C 1
ATOM 591 O O . CYS A 1 76 ? 13.564 11.045 -23.095 1.00 94.31 76 CYS A O 1
ATOM 593 N N . GLU A 1 77 ? 14.857 10.942 -24.937 1.00 94.06 77 GLU A N 1
ATOM 594 C CA . GLU A 1 77 ? 13.901 10.199 -25.771 1.00 94.06 77 GLU A CA 1
ATOM 595 C C . GLU A 1 77 ? 13.364 8.945 -25.068 1.00 94.06 77 GLU A C 1
ATOM 597 O O . GLU A 1 77 ? 12.151 8.736 -25.034 1.00 94.06 77 GLU A O 1
ATOM 602 N N . ASN A 1 78 ? 14.243 8.177 -24.411 1.00 94.25 78 ASN A N 1
ATOM 603 C CA . ASN A 1 78 ? 13.849 6.998 -23.639 1.00 94.25 78 ASN A CA 1
ATOM 604 C C . ASN A 1 78 ? 12.927 7.373 -22.475 1.00 94.25 78 ASN A C 1
ATOM 606 O O . ASN A 1 78 ? 11.864 6.782 -22.320 1.00 94.25 78 ASN A O 1
ATOM 610 N N . CYS A 1 79 ? 13.283 8.375 -21.670 1.00 93.50 79 CYS A N 1
ATOM 611 C CA . CYS A 1 79 ? 12.458 8.792 -20.536 1.00 93.50 79 CYS A CA 1
ATOM 612 C C . CYS A 1 79 ? 11.065 9.269 -20.968 1.00 93.50 79 CYS A C 1
ATOM 614 O O . CYS A 1 79 ? 10.072 8.884 -20.349 1.00 93.50 79 CYS A O 1
ATOM 616 N N . VAL A 1 80 ? 10.987 10.073 -22.031 1.00 92.94 80 VAL A N 1
ATOM 617 C CA . VAL A 1 80 ? 9.715 10.566 -22.578 1.00 92.94 80 VAL A CA 1
ATOM 618 C C . VAL A 1 80 ? 8.882 9.401 -23.116 1.00 92.94 80 VAL A C 1
ATOM 620 O O . VAL A 1 80 ? 7.718 9.257 -22.744 1.00 92.94 80 VAL A O 1
ATOM 623 N N . ALA A 1 81 ? 9.486 8.508 -23.907 1.00 93.31 81 ALA A N 1
ATOM 624 C CA . ALA A 1 81 ? 8.805 7.331 -24.440 1.00 93.31 81 ALA A CA 1
ATOM 625 C C . ALA A 1 81 ? 8.281 6.401 -23.332 1.00 93.31 81 ALA A C 1
ATOM 627 O O . ALA A 1 81 ? 7.205 5.825 -23.476 1.00 93.31 81 ALA A O 1
ATOM 628 N N . ILE A 1 82 ? 9.002 6.266 -22.217 1.00 92.00 82 ILE A N 1
ATOM 629 C CA . ILE A 1 82 ? 8.575 5.453 -21.069 1.00 92.00 82 ILE A CA 1
ATOM 630 C C . ILE A 1 82 ? 7.409 6.106 -20.329 1.00 92.00 82 ILE A C 1
ATOM 632 O O . ILE A 1 82 ? 6.436 5.424 -20.014 1.00 92.00 82 ILE A O 1
ATOM 636 N N . ASN A 1 83 ? 7.471 7.417 -20.080 1.00 89.50 83 ASN A N 1
ATOM 637 C CA . ASN A 1 83 ? 6.388 8.146 -19.412 1.00 89.50 83 ASN A CA 1
ATOM 638 C C . ASN A 1 83 ? 5.078 8.081 -20.221 1.00 89.50 83 ASN A C 1
ATOM 640 O O . ASN A 1 83 ? 3.993 7.996 -19.648 1.00 89.50 83 ASN A O 1
ATOM 644 N N . GLU A 1 84 ? 5.185 8.041 -21.549 1.00 89.69 84 GLU A N 1
ATOM 645 C CA . GLU A 1 84 ? 4.058 7.888 -22.475 1.00 89.69 84 GLU A CA 1
ATOM 646 C C . GLU A 1 84 ? 3.682 6.417 -22.759 1.00 89.69 84 GLU A C 1
ATOM 648 O O . GLU A 1 84 ? 2.784 6.157 -23.556 1.00 89.69 84 GLU A O 1
ATOM 653 N N . ASN A 1 85 ? 4.343 5.445 -22.112 1.00 88.56 85 ASN A N 1
ATOM 654 C CA . ASN A 1 85 ? 4.196 3.996 -22.334 1.00 88.56 85 ASN A CA 1
ATOM 655 C C . ASN A 1 85 ? 4.353 3.561 -23.810 1.00 88.56 85 ASN A C 1
ATOM 657 O O . ASN A 1 85 ? 3.699 2.623 -24.264 1.00 88.56 85 ASN A O 1
ATOM 661 N N . ARG A 1 86 ? 5.216 4.238 -24.576 1.00 91.62 86 ARG A N 1
ATOM 662 C CA . ARG A 1 86 ? 5.518 3.925 -25.985 1.00 91.62 86 ARG A CA 1
ATOM 663 C C . ARG A 1 86 ? 6.749 3.038 -26.170 1.00 91.62 86 ARG A C 1
ATOM 665 O O . ARG A 1 86 ? 6.929 2.479 -27.249 1.00 91.62 86 ARG A O 1
ATOM 672 N N . LEU A 1 87 ? 7.606 2.920 -25.155 1.00 91.31 87 LEU A N 1
ATOM 673 C CA . LEU A 1 87 ? 8.840 2.140 -25.253 1.00 91.31 87 LEU A CA 1
ATOM 674 C C . LEU A 1 87 ? 8.552 0.634 -25.150 1.00 91.31 87 LEU A C 1
ATOM 676 O O . LEU A 1 87 ? 8.238 0.126 -24.078 1.00 91.31 87 LEU A O 1
ATOM 680 N N . THR A 1 88 ? 8.717 -0.094 -26.256 1.00 90.69 88 THR A N 1
ATOM 681 C CA . THR A 1 88 ? 8.413 -1.537 -26.354 1.00 90.69 88 THR A CA 1
ATOM 682 C C . THR A 1 88 ? 9.355 -2.437 -25.555 1.00 90.69 88 THR A C 1
ATOM 684 O O . THR A 1 88 ? 9.053 -3.609 -25.337 1.00 90.69 88 THR A O 1
ATOM 687 N N . ASP A 1 89 ? 10.505 -1.908 -25.136 1.00 93.56 89 ASP A N 1
ATOM 688 C CA . ASP A 1 89 ? 11.497 -2.642 -24.347 1.00 93.56 89 ASP A CA 1
ATOM 689 C C . ASP A 1 89 ? 11.145 -2.706 -22.852 1.00 93.56 89 ASP A C 1
ATOM 691 O O . ASP A 1 89 ? 11.806 -3.431 -22.110 1.00 93.56 89 ASP A O 1
ATOM 695 N N . ILE A 1 90 ? 10.102 -1.996 -22.405 1.00 94.56 90 ILE A N 1
ATOM 696 C CA . ILE A 1 90 ? 9.545 -2.120 -21.053 1.00 94.56 90 ILE A CA 1
ATOM 697 C C . ILE A 1 90 ? 8.165 -2.752 -21.152 1.00 94.56 90 ILE A C 1
ATOM 699 O O . ILE A 1 90 ? 7.240 -2.185 -21.728 1.00 94.56 90 ILE A O 1
ATOM 703 N N . ILE A 1 91 ? 8.030 -3.937 -20.570 1.00 93.56 91 ILE A N 1
ATOM 704 C CA . ILE A 1 91 ? 6.823 -4.751 -20.650 1.00 93.56 91 ILE A CA 1
ATOM 705 C C . ILE A 1 91 ? 6.260 -4.883 -19.238 1.00 93.56 91 ILE A C 1
ATOM 707 O O . ILE A 1 91 ? 6.882 -5.493 -18.369 1.00 93.56 91 ILE A O 1
ATOM 711 N N . GLU A 1 92 ? 5.091 -4.290 -19.010 1.00 93.88 92 GLU A N 1
ATOM 712 C CA . GLU A 1 92 ? 4.337 -4.405 -17.760 1.00 93.88 92 GLU A CA 1
ATOM 713 C C . GLU A 1 92 ? 3.274 -5.495 -17.909 1.00 93.88 92 GLU A C 1
ATOM 715 O O . GLU A 1 92 ? 2.462 -5.465 -18.834 1.00 93.88 92 GLU A O 1
ATOM 720 N N . ILE A 1 93 ? 3.297 -6.469 -17.004 1.00 91.75 93 ILE A N 1
ATOM 721 C CA . ILE A 1 93 ? 2.365 -7.591 -16.953 1.00 91.75 93 ILE A CA 1
ATOM 722 C C . ILE A 1 93 ? 1.706 -7.579 -15.583 1.00 91.75 93 ILE A C 1
ATOM 724 O O . ILE A 1 93 ? 2.380 -7.664 -14.558 1.00 91.75 93 ILE A O 1
ATOM 728 N N . ASP A 1 94 ? 0.383 -7.516 -15.573 1.00 92.81 94 ASP A N 1
ATOM 729 C CA . ASP A 1 94 ? -0.400 -7.775 -14.373 1.00 92.81 94 ASP A CA 1
ATOM 730 C C . ASP A 1 94 ? -0.645 -9.284 -14.255 1.00 92.81 94 ASP A C 1
ATOM 732 O O . ASP A 1 94 ? -1.373 -9.868 -15.069 1.00 92.81 94 ASP A O 1
ATOM 736 N N . ALA A 1 95 ? -0.024 -9.919 -13.258 1.00 90.44 95 ALA A N 1
ATOM 737 C CA . ALA A 1 95 ? -0.159 -11.350 -13.025 1.00 90.44 95 ALA A CA 1
ATOM 738 C C . ALA A 1 95 ? -1.564 -11.742 -12.555 1.00 90.44 95 ALA A C 1
ATOM 740 O O . ALA A 1 95 ? -1.926 -12.902 -12.713 1.00 90.44 95 ALA A O 1
ATOM 741 N N . ALA A 1 96 ? -2.378 -10.820 -12.028 1.00 85.62 96 ALA A N 1
ATOM 742 C CA . ALA A 1 96 ? -3.768 -11.129 -11.693 1.00 85.62 96 ALA A CA 1
ATOM 743 C C . ALA A 1 96 ? -4.600 -11.429 -12.952 1.00 85.62 96 ALA A C 1
ATOM 745 O O . ALA A 1 96 ? -5.464 -12.305 -12.931 1.00 85.62 96 ALA A O 1
ATOM 746 N N . SER A 1 97 ? -4.293 -10.737 -14.051 1.00 85.81 97 SER A N 1
ATOM 747 C CA . SER A 1 97 ? -4.967 -10.891 -15.344 1.00 85.81 97 SER A CA 1
ATOM 748 C C . SER A 1 97 ? -4.282 -11.911 -16.268 1.00 85.81 97 SER A C 1
ATOM 750 O O . SER A 1 97 ? -4.924 -12.453 -17.160 1.00 85.81 97 SER A O 1
ATOM 752 N N . ASN A 1 98 ? -2.990 -12.185 -16.055 1.00 86.38 98 ASN A N 1
ATOM 753 C CA . ASN A 1 98 ? -2.151 -13.044 -16.902 1.00 86.38 98 ASN A CA 1
ATOM 754 C C . ASN A 1 98 ? -1.442 -14.127 -16.063 1.00 86.38 98 ASN A C 1
ATOM 756 O O . ASN A 1 98 ? -0.214 -14.219 -16.049 1.00 86.38 98 ASN A O 1
ATOM 760 N N . ASN A 1 99 ? -2.207 -14.917 -15.301 1.00 85.88 99 ASN A N 1
ATOM 761 C CA . ASN A 1 99 ? -1.665 -15.905 -14.351 1.00 85.88 99 ASN A CA 1
ATOM 762 C C . ASN A 1 99 ? -1.318 -17.279 -14.958 1.00 85.88 99 ASN A C 1
ATOM 764 O O . ASN A 1 99 ? -0.788 -18.157 -14.254 1.00 85.88 99 ASN A O 1
ATOM 768 N N . GLY A 1 100 ? -1.648 -17.488 -16.232 1.00 84.94 100 GLY A N 1
ATOM 769 C CA . GLY A 1 100 ? -1.484 -18.755 -16.921 1.00 84.94 100 GLY A CA 1
ATOM 770 C C . GLY A 1 100 ? -0.028 -19.078 -17.261 1.00 84.94 100 GLY A C 1
ATOM 771 O O . GLY A 1 100 ? 0.890 -18.256 -17.208 1.00 84.94 100 GLY A O 1
ATOM 772 N N . VAL A 1 101 ? 0.207 -20.360 -17.544 1.00 87.56 101 VAL A N 1
ATOM 773 C CA . VAL A 1 101 ? 1.545 -20.872 -17.870 1.00 87.56 101 VAL A CA 1
ATOM 774 C C . VAL A 1 101 ? 1.974 -20.432 -19.268 1.00 87.56 101 VAL A C 1
ATOM 776 O O . VAL A 1 101 ? 3.166 -20.240 -19.509 1.00 87.56 101 VAL A O 1
ATOM 779 N N . ASP A 1 102 ? 1.022 -20.296 -20.188 1.00 87.69 102 ASP A N 1
ATOM 780 C CA . ASP A 1 102 ? 1.303 -20.026 -21.594 1.00 87.69 102 ASP A CA 1
ATOM 781 C C . ASP A 1 102 ? 1.740 -18.570 -21.807 1.00 87.69 102 ASP A C 1
ATOM 783 O O . ASP A 1 102 ? 2.725 -18.338 -22.505 1.00 87.69 102 ASP A O 1
ATOM 787 N N . GLU A 1 103 ? 1.165 -17.610 -21.079 1.00 87.44 103 GLU A N 1
ATOM 788 C CA . GLU A 1 103 ? 1.596 -16.207 -21.101 1.00 87.44 103 GLU A CA 1
ATOM 789 C C . GLU A 1 103 ? 3.055 -16.055 -20.637 1.00 87.44 103 GLU A C 1
ATOM 791 O O . GLU A 1 103 ? 3.857 -15.354 -21.262 1.00 87.44 103 GLU A O 1
ATOM 796 N N . ILE A 1 104 ? 3.446 -16.762 -19.569 1.00 88.62 104 ILE A N 1
ATOM 797 C CA . ILE A 1 104 ? 4.839 -16.755 -19.095 1.00 88.62 104 ILE A CA 1
ATOM 798 C C . ILE A 1 104 ? 5.778 -17.478 -20.069 1.00 88.62 104 ILE A C 1
ATOM 800 O O . ILE A 1 104 ? 6.937 -17.078 -20.221 1.00 88.62 104 ILE A O 1
ATOM 804 N N . ARG A 1 105 ? 5.315 -18.523 -20.764 1.00 87.00 105 ARG A N 1
ATOM 805 C CA . ARG A 1 105 ? 6.114 -19.185 -21.810 1.00 87.00 105 ARG A CA 1
ATOM 806 C C . ARG A 1 105 ? 6.371 -18.253 -22.988 1.00 87.00 105 ARG A C 1
ATOM 808 O O . ARG A 1 105 ? 7.513 -18.185 -23.441 1.00 87.00 105 ARG A O 1
ATOM 815 N N . ASP A 1 106 ? 5.369 -17.490 -23.408 1.00 88.12 106 ASP A N 1
ATOM 816 C CA . ASP A 1 106 ? 5.523 -16.486 -24.459 1.00 88.12 106 ASP A CA 1
ATOM 817 C C . ASP A 1 106 ? 6.552 -15.422 -24.068 1.00 88.12 106 ASP A C 1
ATOM 819 O O . ASP A 1 106 ? 7.387 -15.019 -24.883 1.00 88.12 106 ASP A O 1
ATOM 823 N N . ILE A 1 107 ? 6.542 -14.991 -22.802 1.00 86.62 107 ILE A N 1
ATOM 824 C CA . ILE A 1 107 ? 7.552 -14.074 -22.264 1.00 86.62 107 ILE A CA 1
ATOM 825 C C . ILE A 1 107 ? 8.938 -14.710 -22.331 1.00 86.62 107 ILE A C 1
ATOM 827 O O . ILE A 1 107 ? 9.848 -14.118 -22.910 1.00 86.62 107 ILE A O 1
ATOM 831 N N . ARG A 1 108 ? 9.107 -15.930 -21.810 1.00 86.50 108 ARG A N 1
ATOM 832 C CA . ARG A 1 108 ? 10.384 -16.661 -21.852 1.00 86.50 108 ARG A CA 1
ATOM 833 C C . ARG A 1 108 ? 10.940 -16.754 -23.272 1.00 86.50 108 ARG A C 1
ATOM 835 O O . ARG A 1 108 ? 12.147 -16.611 -23.474 1.00 86.50 108 ARG A O 1
ATOM 842 N N . ASP A 1 109 ? 10.085 -16.997 -24.256 1.00 87.69 109 ASP A N 1
ATOM 843 C CA . ASP A 1 109 ? 10.523 -17.142 -25.639 1.00 87.69 109 ASP A CA 1
ATOM 844 C C . ASP A 1 109 ? 10.914 -15.777 -26.248 1.00 87.69 109 ASP A C 1
ATOM 846 O O . ASP A 1 109 ? 11.912 -15.691 -26.967 1.00 87.69 109 ASP A O 1
ATOM 850 N N . LYS A 1 110 ? 10.233 -14.687 -25.860 1.00 87.81 110 LYS A N 1
ATOM 851 C CA . LYS A 1 110 ? 10.552 -13.296 -26.253 1.00 87.81 110 LYS A CA 1
ATOM 852 C C . LYS A 1 110 ? 11.755 -12.680 -25.524 1.00 87.81 110 LYS A C 1
ATOM 854 O O . LYS A 1 110 ? 12.331 -11.702 -26.014 1.00 87.81 110 LYS A O 1
ATOM 859 N N . VAL A 1 111 ? 12.140 -13.214 -24.365 1.00 88.31 111 VAL A N 1
ATOM 860 C CA . VAL A 1 111 ? 13.285 -12.755 -23.551 1.00 88.31 111 VAL A CA 1
ATOM 861 C C . VAL A 1 111 ? 14.623 -12.960 -24.270 1.00 88.31 111 VAL A C 1
ATOM 863 O O . VAL A 1 111 ? 15.554 -12.182 -24.074 1.00 88.31 111 VAL A O 1
ATOM 866 N N . LYS A 1 112 ? 14.706 -13.944 -25.172 1.00 87.31 112 LYS A N 1
ATOM 867 C CA . LYS A 1 112 ? 15.926 -14.263 -25.934 1.00 87.31 112 LYS A CA 1
ATOM 868 C C . LYS A 1 112 ? 16.361 -13.149 -26.890 1.00 87.31 112 LYS A C 1
ATOM 870 O O . LYS A 1 112 ? 17.533 -13.084 -27.247 1.00 87.31 112 LYS A O 1
ATOM 875 N N . TYR A 1 113 ? 15.435 -12.290 -27.311 1.00 90.19 113 TYR A N 1
ATOM 876 C CA . TYR A 1 113 ? 15.724 -11.213 -28.253 1.00 90.19 113 TYR A CA 1
ATOM 877 C C . TYR A 1 113 ? 16.247 -9.965 -27.526 1.00 90.19 113 TYR A C 1
ATOM 879 O O . TYR A 1 113 ? 15.671 -9.600 -26.492 1.00 90.19 113 TYR A O 1
ATOM 887 N N . PRO A 1 114 ? 17.292 -9.303 -28.059 1.00 91.44 114 PRO A N 1
ATOM 888 C CA . PRO A 1 114 ? 17.832 -8.067 -27.496 1.00 91.44 114 PRO A CA 1
ATOM 889 C C . PRO A 1 114 ? 16.801 -6.920 -27.524 1.00 91.44 114 PRO A C 1
ATOM 891 O O . PRO A 1 114 ? 15.816 -7.003 -28.266 1.00 91.44 114 PRO A O 1
ATOM 894 N N . PRO A 1 115 ? 16.993 -5.866 -26.707 1.00 92.62 115 PRO A N 1
ATOM 895 C CA . PRO A 1 115 ? 16.173 -4.658 -26.768 1.00 92.62 115 PRO A CA 1
ATOM 896 C C . PRO A 1 115 ? 16.328 -3.938 -28.117 1.00 92.62 115 PRO A C 1
ATOM 898 O O . PRO A 1 115 ? 17.342 -4.078 -28.800 1.00 92.62 115 PRO A O 1
ATOM 901 N N . THR A 1 116 ? 15.305 -3.175 -28.502 1.00 89.62 116 THR A N 1
ATOM 902 C CA . THR A 1 116 ? 15.240 -2.483 -29.802 1.00 89.62 116 THR A CA 1
ATOM 903 C C . THR A 1 116 ? 15.861 -1.088 -29.743 1.00 89.62 116 THR A C 1
ATOM 905 O O . THR A 1 116 ? 16.532 -0.671 -30.682 1.00 89.62 116 THR A O 1
ATOM 908 N N . GLN A 1 117 ? 15.610 -0.358 -28.655 1.00 87.69 117 GLN A N 1
ATOM 909 C CA . GLN A 1 117 ? 16.009 1.041 -28.454 1.00 87.69 117 GLN A CA 1
ATOM 910 C C . GLN A 1 117 ? 16.712 1.252 -27.103 1.00 87.69 117 GLN A C 1
ATOM 912 O O . GLN A 1 117 ? 17.573 2.119 -26.978 1.00 87.69 117 GLN A O 1
ATOM 917 N N . ALA A 1 118 ? 16.352 0.468 -26.085 1.00 91.94 118 ALA A N 1
ATOM 918 C CA . ALA A 1 118 ? 16.859 0.603 -24.724 1.00 91.94 118 ALA A CA 1
ATOM 919 C C . ALA A 1 118 ? 18.166 -0.181 -24.474 1.00 91.94 118 ALA A C 1
ATOM 921 O O . ALA A 1 118 ? 18.503 -1.099 -25.219 1.00 91.94 118 ALA A O 1
ATOM 922 N N . LYS A 1 119 ? 18.884 0.133 -23.382 1.00 92.12 119 LYS A N 1
ATOM 923 C CA . LYS A 1 119 ? 20.060 -0.645 -22.928 1.00 92.12 119 LYS A CA 1
ATOM 924 C C . LYS A 1 119 ? 19.635 -2.018 -22.393 1.00 92.12 119 LYS A C 1
ATOM 926 O O . LYS A 1 119 ? 20.276 -3.024 -22.683 1.00 92.12 119 LYS A O 1
ATOM 931 N N . TYR A 1 120 ? 18.539 -2.046 -21.639 1.00 95.38 120 TYR A N 1
ATOM 932 C CA . TYR A 1 120 ? 17.961 -3.232 -21.020 1.00 95.38 120 TYR A CA 1
ATOM 933 C C . TYR A 1 120 ? 16.501 -3.407 -21.429 1.00 95.38 120 TYR A C 1
ATOM 935 O O . TYR A 1 120 ? 15.716 -2.456 -21.429 1.00 95.38 120 TYR A O 1
ATOM 943 N N . LYS A 1 121 ? 16.120 -4.658 -21.689 1.00 95.75 121 LYS A N 1
ATOM 944 C CA . LYS A 1 121 ? 14.729 -5.081 -21.832 1.00 95.75 121 LYS A CA 1
ATOM 945 C C . LYS A 1 121 ? 14.175 -5.435 -20.455 1.00 95.75 121 LYS A C 1
ATOM 947 O O . LYS A 1 121 ? 14.671 -6.358 -19.807 1.00 95.75 121 LYS A O 1
ATOM 952 N N . VAL A 1 122 ? 13.167 -4.702 -19.996 1.00 96.44 122 VAL A N 1
ATOM 953 C CA . VAL A 1 122 ? 12.664 -4.792 -18.620 1.00 96.44 122 VAL A CA 1
ATOM 954 C C . VAL A 1 122 ? 11.285 -5.429 -18.592 1.00 96.44 122 VAL A C 1
ATOM 956 O O . VAL A 1 122 ? 10.367 -4.954 -19.256 1.00 96.44 122 VAL A O 1
ATOM 959 N N . TYR A 1 123 ? 11.125 -6.469 -17.779 1.00 95.81 123 TYR A N 1
ATOM 960 C CA . TYR A 1 123 ? 9.833 -7.099 -17.512 1.00 95.81 123 TYR A CA 1
ATOM 961 C C . TYR A 1 123 ? 9.391 -6.763 -16.093 1.00 95.81 123 TYR A C 1
ATOM 963 O O . TYR A 1 123 ? 10.009 -7.207 -15.125 1.00 95.81 123 TYR A O 1
ATOM 971 N N . ILE A 1 124 ? 8.322 -5.981 -15.972 1.00 96.94 124 ILE A N 1
ATOM 972 C CA . ILE A 1 124 ? 7.688 -5.650 -14.698 1.00 96.94 124 ILE A CA 1
ATOM 973 C C . ILE A 1 124 ? 6.483 -6.573 -14.538 1.00 96.94 124 ILE A C 1
ATOM 975 O O . ILE A 1 124 ? 5.525 -6.456 -15.296 1.00 96.94 124 ILE A O 1
ATOM 979 N N . ILE A 1 125 ? 6.531 -7.488 -13.573 1.00 95.75 125 ILE A N 1
ATOM 980 C CA . ILE A 1 125 ? 5.426 -8.404 -13.268 1.00 95.75 125 ILE A CA 1
ATOM 981 C C . ILE A 1 125 ? 4.807 -7.960 -11.944 1.00 95.75 125 ILE A C 1
ATOM 983 O O . ILE A 1 125 ? 5.399 -8.176 -10.883 1.00 95.75 125 ILE A O 1
ATOM 987 N N . ASP A 1 126 ? 3.648 -7.308 -12.013 1.00 95.44 126 ASP A N 1
ATOM 988 C CA . ASP A 1 126 ? 2.907 -6.859 -10.834 1.00 95.44 126 ASP A CA 1
ATOM 989 C C . ASP A 1 126 ? 2.035 -7.983 -10.266 1.00 95.44 126 ASP A C 1
ATOM 991 O O . ASP A 1 126 ? 1.607 -8.880 -10.990 1.00 95.44 126 ASP A O 1
ATOM 995 N N . GLU A 1 127 ? 1.822 -7.944 -8.952 1.00 94.94 127 GLU A N 1
ATOM 996 C CA . GLU A 1 127 ? 1.138 -8.971 -8.158 1.00 94.94 127 GLU A CA 1
ATOM 997 C C . GLU A 1 127 ? 1.570 -10.415 -8.482 1.00 94.94 127 GLU A C 1
ATOM 999 O O . GLU A 1 127 ? 0.752 -11.327 -8.581 1.00 94.94 127 GLU A O 1
ATOM 1004 N N . VAL A 1 128 ? 2.884 -10.657 -8.589 1.00 95.44 128 VAL A N 1
ATOM 1005 C CA . VAL A 1 128 ? 3.471 -11.948 -9.015 1.00 95.44 128 VAL A CA 1
ATOM 1006 C C . VAL A 1 128 ? 2.993 -13.153 -8.191 1.00 95.44 128 VAL A C 1
ATOM 1008 O O . VAL A 1 128 ? 3.009 -14.280 -8.673 1.00 95.44 128 VAL A O 1
ATOM 1011 N N . HIS A 1 129 ? 2.532 -12.940 -6.957 1.00 94.69 129 HIS A N 1
ATOM 1012 C CA . HIS A 1 129 ? 1.953 -13.991 -6.119 1.00 94.69 129 HIS A CA 1
ATOM 1013 C C . HIS A 1 129 ? 0.653 -14.596 -6.682 1.00 94.69 129 HIS A C 1
ATOM 1015 O O . HIS A 1 129 ? 0.232 -15.653 -6.216 1.00 94.69 129 HIS A O 1
ATOM 1021 N N . MET A 1 130 ? 0.027 -13.938 -7.661 1.00 94.00 130 MET A N 1
ATOM 1022 C CA . MET A 1 130 ? -1.156 -14.419 -8.375 1.00 94.00 130 MET A CA 1
ATOM 1023 C C . MET A 1 130 ? -0.819 -15.407 -9.500 1.00 94.00 130 MET A C 1
ATOM 1025 O O . MET A 1 130 ? -1.729 -16.034 -10.042 1.00 94.00 130 MET A O 1
ATOM 1029 N N . LEU A 1 131 ? 0.464 -15.577 -9.852 1.00 93.38 131 LEU A N 1
ATOM 1030 C CA . LEU A 1 131 ? 0.884 -16.554 -10.855 1.00 93.38 131 LEU A CA 1
ATOM 1031 C C . LEU A 1 131 ? 0.571 -17.986 -10.412 1.00 93.38 131 LEU A C 1
ATOM 1033 O O . LEU A 1 131 ? 0.772 -18.377 -9.260 1.00 93.38 131 LEU A O 1
ATOM 1037 N N . SER A 1 132 ? 0.152 -18.810 -11.372 1.00 92.69 132 SER A N 1
ATOM 1038 C CA . SER A 1 132 ? 0.010 -20.247 -11.150 1.00 92.69 132 SER A CA 1
ATOM 1039 C C . SER A 1 132 ? 1.363 -20.917 -10.859 1.00 92.69 132 SER A C 1
ATOM 1041 O O . SER A 1 132 ? 2.434 -20.452 -11.256 1.00 92.69 132 SER A O 1
ATOM 1043 N N . THR A 1 133 ? 1.336 -22.080 -10.208 1.00 90.44 133 THR A N 1
ATOM 1044 C CA . THR A 1 133 ? 2.552 -22.869 -9.933 1.00 90.44 133 THR A CA 1
ATOM 1045 C C . THR A 1 133 ? 3.305 -23.248 -11.212 1.00 90.44 133 THR A C 1
ATOM 1047 O O . THR A 1 133 ? 4.535 -23.208 -11.251 1.00 90.44 133 THR A O 1
ATOM 1050 N N . GLY A 1 134 ? 2.579 -23.566 -12.288 1.00 90.31 134 GLY A N 1
ATOM 1051 C CA . GLY A 1 134 ? 3.169 -23.827 -13.600 1.00 90.31 134 GLY A CA 1
ATOM 1052 C C . GLY A 1 134 ? 3.857 -22.596 -14.200 1.00 90.31 134 GLY A C 1
ATOM 1053 O O . GLY A 1 134 ? 4.933 -22.732 -14.783 1.00 90.31 134 GLY A O 1
ATOM 1054 N N . ALA A 1 135 ? 3.284 -21.404 -14.008 1.00 91.19 135 ALA A N 1
ATOM 1055 C CA . ALA A 1 135 ? 3.846 -20.137 -14.465 1.00 91.19 135 ALA A CA 1
ATOM 1056 C C . ALA A 1 135 ? 5.150 -19.799 -13.720 1.00 91.19 135 ALA A C 1
ATOM 1058 O O . ALA A 1 135 ? 6.155 -19.483 -14.357 1.00 91.19 135 ALA A O 1
ATOM 1059 N N . PHE A 1 136 ? 5.197 -19.989 -12.396 1.00 92.00 136 PHE A N 1
ATOM 1060 C CA . PHE A 1 136 ? 6.443 -19.856 -11.629 1.00 92.00 136 PHE A CA 1
ATOM 1061 C C . PHE A 1 136 ? 7.549 -20.788 -12.140 1.00 92.00 136 PHE A C 1
ATOM 1063 O O . PHE A 1 136 ? 8.683 -20.354 -12.339 1.00 92.00 136 PHE A O 1
ATOM 1070 N N . ASN A 1 137 ? 7.220 -22.052 -12.418 1.00 89.19 137 ASN A N 1
ATOM 1071 C CA . ASN A 1 137 ? 8.186 -23.016 -12.950 1.00 89.19 137 ASN A CA 1
ATOM 1072 C C . ASN A 1 137 ? 8.689 -22.644 -14.352 1.00 89.19 137 ASN A C 1
ATOM 1074 O O . ASN A 1 137 ? 9.847 -22.901 -14.685 1.00 89.19 137 ASN A O 1
ATOM 1078 N N . ALA A 1 138 ? 7.834 -22.037 -15.178 1.00 88.38 138 ALA A N 1
ATOM 1079 C CA . ALA A 1 138 ? 8.237 -21.532 -16.484 1.00 88.38 138 ALA A CA 1
ATOM 1080 C C . ALA A 1 138 ? 9.223 -20.357 -16.361 1.00 88.38 138 ALA A C 1
ATOM 1082 O O . ALA A 1 138 ? 10.188 -20.310 -17.126 1.00 88.38 138 ALA A O 1
ATOM 1083 N N . LEU A 1 139 ? 9.018 -19.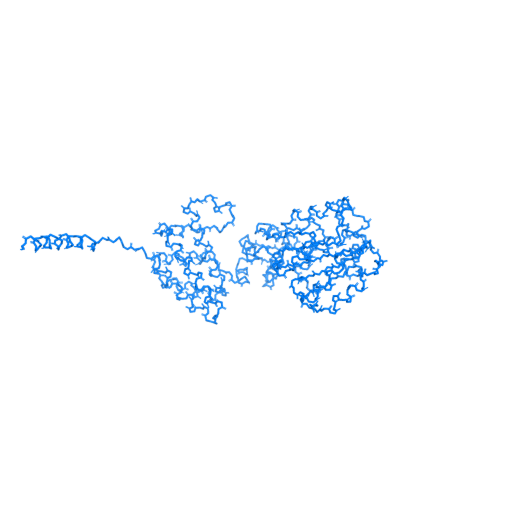472 -15.377 1.00 89.56 139 LEU A N 1
ATOM 1084 C CA . LEU A 1 139 ? 9.882 -18.321 -15.104 1.00 89.56 139 LEU A CA 1
ATOM 1085 C C . LEU A 1 139 ? 11.242 -18.723 -14.505 1.00 89.56 139 LEU A C 1
ATOM 1087 O O . LEU A 1 139 ? 12.253 -18.096 -14.820 1.00 89.56 139 LEU A O 1
ATOM 1091 N N . LEU A 1 140 ? 11.292 -19.786 -13.688 1.00 90.06 140 LEU A N 1
ATOM 1092 C CA . LEU A 1 140 ? 12.520 -20.244 -13.018 1.00 90.06 140 LEU A CA 1
ATOM 1093 C C . LEU A 1 140 ? 13.680 -20.476 -13.988 1.00 90.06 140 LEU A C 1
ATOM 1095 O O . LEU A 1 140 ? 14.790 -20.032 -13.713 1.00 90.06 140 LEU A O 1
ATOM 1099 N N . LYS A 1 141 ? 13.417 -21.104 -15.141 1.00 85.12 141 LYS A N 1
ATOM 1100 C CA . LYS A 1 141 ? 14.456 -21.362 -16.152 1.00 85.12 141 LYS A CA 1
ATOM 1101 C C . LYS A 1 141 ? 15.121 -20.074 -16.637 1.00 85.12 141 LYS A C 1
ATOM 1103 O O . LYS A 1 141 ? 16.320 -20.047 -16.871 1.00 85.12 141 LYS A O 1
ATOM 1108 N N . THR A 1 142 ? 14.344 -19.006 -16.783 1.00 87.25 142 THR A N 1
ATOM 1109 C CA . THR A 1 142 ? 14.846 -17.707 -17.242 1.00 87.25 142 THR A CA 1
ATOM 1110 C C . THR A 1 142 ? 15.560 -16.938 -16.141 1.00 87.25 142 THR A C 1
ATOM 1112 O O . THR A 1 142 ? 16.484 -16.192 -16.434 1.00 87.25 142 THR A O 1
ATOM 1115 N N . LEU A 1 143 ? 15.150 -17.113 -14.884 1.00 89.38 143 LEU A N 1
ATOM 1116 C CA . LEU A 1 143 ? 15.834 -16.513 -13.737 1.00 89.38 143 LEU A CA 1
ATOM 1117 C C . LEU A 1 143 ? 17.151 -17.228 -13.399 1.00 89.38 143 LEU A C 1
ATOM 1119 O O . LEU A 1 143 ? 18.039 -16.613 -12.825 1.00 89.38 143 LEU A O 1
ATOM 1123 N N . GLU A 1 144 ? 17.284 -18.514 -13.731 1.00 88.00 144 GLU A N 1
ATOM 1124 C CA . GLU A 1 144 ? 18.525 -19.279 -13.552 1.00 88.00 144 GLU A CA 1
ATOM 1125 C C . GLU A 1 144 ? 19.588 -18.937 -14.598 1.00 88.00 144 GLU A C 1
ATOM 1127 O O . GLU A 1 144 ? 20.758 -18.790 -14.253 1.00 88.00 144 GLU A O 1
ATOM 1132 N N . GLU A 1 145 ? 19.179 -18.773 -15.856 1.00 87.00 145 GLU A N 1
ATOM 1133 C CA . GLU A 1 145 ? 20.067 -18.447 -16.976 1.00 87.00 145 GLU A CA 1
ATOM 1134 C C . GLU A 1 145 ? 19.569 -17.185 -17.712 1.00 87.00 145 GLU A C 1
ATOM 1136 O O . GLU A 1 145 ? 19.101 -17.261 -18.855 1.00 87.00 145 GLU A O 1
ATOM 1141 N N . PRO A 1 146 ? 19.609 -16.007 -17.059 1.00 87.19 146 PRO A N 1
ATOM 1142 C CA . PRO A 1 146 ? 19.081 -14.777 -17.632 1.00 87.19 146 PRO A CA 1
ATOM 1143 C C . PRO A 1 146 ? 20.004 -14.246 -18.739 1.00 87.19 146 PRO A C 1
ATOM 1145 O O . PRO A 1 146 ? 21.224 -14.183 -18.556 1.00 87.19 146 PRO A O 1
ATOM 1148 N N . PRO A 1 147 ? 19.458 -13.791 -19.880 1.00 91.06 147 PRO A N 1
ATOM 1149 C CA . PRO A 1 147 ? 20.243 -13.023 -20.837 1.00 91.06 147 PRO A CA 1
ATOM 1150 C C . PRO A 1 147 ? 20.734 -11.711 -20.210 1.00 91.06 147 PRO A C 1
ATOM 1152 O O . PRO A 1 147 ? 19.978 -11.039 -19.512 1.00 91.06 147 PRO A O 1
ATOM 1155 N N . ALA A 1 148 ? 21.972 -11.308 -20.511 1.00 90.38 148 ALA A N 1
ATOM 1156 C CA . ALA A 1 148 ? 22.606 -10.128 -19.908 1.00 90.38 148 ALA A CA 1
ATOM 1157 C C . ALA A 1 148 ? 21.859 -8.803 -20.168 1.00 90.38 148 ALA A C 1
ATOM 1159 O O . ALA A 1 148 ? 22.010 -7.846 -19.415 1.00 90.38 148 ALA A O 1
ATOM 1160 N N . HIS A 1 149 ? 21.049 -8.738 -21.229 1.00 93.19 149 HIS A N 1
ATOM 1161 C CA . HIS A 1 149 ? 20.255 -7.562 -21.594 1.00 93.19 149 HIS A CA 1
ATOM 1162 C C . HIS A 1 149 ? 18.863 -7.527 -20.949 1.00 93.19 149 HIS A C 1
ATOM 1164 O O . HIS A 1 149 ? 18.086 -6.628 -21.269 1.00 93.19 149 HIS A O 1
ATOM 1170 N N . VAL A 1 150 ? 18.506 -8.496 -20.097 1.00 95.00 150 VAL A N 1
ATOM 1171 C CA . VAL A 1 150 ? 17.170 -8.595 -19.489 1.00 95.00 150 VAL A CA 1
ATOM 1172 C C . VAL A 1 150 ? 17.204 -8.332 -17.991 1.00 95.00 150 VAL A C 1
ATOM 1174 O O . VAL A 1 150 ? 18.033 -8.875 -17.266 1.00 95.00 150 VAL A O 1
ATOM 1177 N N . VAL A 1 151 ? 16.239 -7.533 -17.532 1.00 96.69 151 VAL A N 1
ATOM 1178 C CA . VAL A 1 151 ? 16.003 -7.258 -16.112 1.00 96.69 151 VAL A CA 1
ATOM 1179 C C . VAL A 1 151 ? 14.554 -7.587 -15.761 1.00 96.69 151 VAL A C 1
ATOM 1181 O O . VAL A 1 151 ? 13.620 -7.066 -16.372 1.00 96.69 151 VAL A O 1
ATOM 1184 N N . PHE A 1 152 ? 14.355 -8.434 -14.754 1.00 96.94 152 PHE A N 1
ATOM 1185 C CA . PHE A 1 152 ? 13.044 -8.726 -14.179 1.00 96.94 152 PHE A CA 1
ATOM 1186 C C . PHE A 1 152 ? 12.805 -7.894 -12.923 1.00 96.94 152 PHE A C 1
ATOM 1188 O O . PHE A 1 152 ? 13.646 -7.842 -12.028 1.00 96.94 152 PHE A O 1
ATOM 1195 N N . ILE A 1 153 ? 11.626 -7.290 -12.819 1.00 98.06 153 ILE A N 1
ATOM 1196 C CA . ILE A 1 153 ? 11.155 -6.624 -11.608 1.00 98.06 153 ILE A CA 1
ATOM 1197 C C . ILE A 1 153 ? 9.824 -7.258 -11.226 1.00 98.06 153 ILE A C 1
ATOM 1199 O O . ILE A 1 153 ? 8.804 -7.045 -11.874 1.00 98.06 153 ILE A O 1
ATOM 1203 N N . LEU A 1 154 ? 9.844 -8.064 -10.174 1.00 97.62 154 LEU A N 1
ATOM 1204 C CA . LEU A 1 154 ? 8.672 -8.742 -9.640 1.00 97.62 154 LEU A CA 1
ATOM 1205 C C . LEU A 1 154 ? 8.122 -7.911 -8.483 1.00 97.62 154 LEU A C 1
ATOM 1207 O O . LEU A 1 154 ? 8.872 -7.588 -7.565 1.00 97.62 154 LEU A O 1
ATOM 1211 N N . ALA A 1 155 ? 6.836 -7.579 -8.486 1.00 97.50 155 ALA A N 1
ATOM 1212 C CA . ALA A 1 155 ? 6.187 -6.886 -7.378 1.00 97.50 155 ALA A CA 1
ATOM 1213 C C . ALA A 1 155 ? 5.128 -7.780 -6.722 1.00 97.50 155 ALA A C 1
ATOM 1215 O O . ALA A 1 155 ? 4.403 -8.506 -7.395 1.00 97.50 155 ALA A O 1
ATOM 1216 N N . THR A 1 156 ? 5.051 -7.760 -5.389 1.00 96.56 156 THR A N 1
ATOM 1217 C CA . THR A 1 156 ? 4.045 -8.525 -4.641 1.00 96.56 156 THR A CA 1
ATOM 1218 C C . THR A 1 156 ? 3.599 -7.820 -3.368 1.00 96.56 156 THR A C 1
ATOM 1220 O O . THR A 1 156 ? 4.400 -7.198 -2.661 1.00 96.56 156 THR A O 1
ATOM 1223 N N . THR A 1 157 ? 2.312 -7.944 -3.056 1.00 95.44 157 THR A N 1
ATOM 1224 C CA . THR A 1 157 ? 1.745 -7.637 -1.736 1.00 95.44 157 THR A CA 1
ATOM 1225 C C . THR A 1 157 ? 1.855 -8.794 -0.740 1.00 95.44 157 THR A C 1
ATOM 1227 O O . THR A 1 157 ? 1.921 -8.557 0.464 1.00 95.44 157 THR A O 1
ATOM 1230 N N . GLU A 1 158 ? 1.978 -10.030 -1.227 1.00 94.56 158 GLU A N 1
ATOM 1231 C CA . GLU A 1 158 ? 1.987 -11.256 -0.427 1.00 94.56 158 GLU A CA 1
ATOM 1232 C C . GLU A 1 158 ? 3.259 -12.074 -0.679 1.00 94.56 158 GLU A C 1
ATOM 1234 O O . GLU A 1 158 ? 3.300 -12.995 -1.496 1.00 94.56 158 GLU A O 1
ATOM 1239 N N . ILE A 1 159 ? 4.336 -11.738 0.034 1.00 94.50 159 ILE A N 1
ATOM 1240 C CA . ILE A 1 159 ? 5.638 -12.404 -0.130 1.00 94.50 159 ILE A CA 1
ATOM 1241 C C . ILE A 1 159 ? 5.592 -13.897 0.220 1.00 94.50 159 ILE A C 1
ATOM 1243 O O . ILE A 1 159 ? 6.269 -14.695 -0.417 1.00 94.50 159 ILE A O 1
ATOM 1247 N N . GLN A 1 160 ? 4.762 -14.284 1.189 1.00 93.81 160 GLN A N 1
ATOM 1248 C CA . GLN A 1 160 ? 4.598 -15.666 1.646 1.00 93.81 160 GLN A CA 1
ATOM 1249 C C . GLN A 1 160 ? 4.047 -16.609 0.569 1.00 93.81 160 GLN A C 1
ATOM 1251 O O . GLN A 1 160 ? 4.263 -17.815 0.644 1.00 93.81 160 GLN A O 1
ATOM 1256 N N . LYS A 1 161 ? 3.339 -16.067 -0.429 1.00 93.94 161 LYS A N 1
ATOM 1257 C CA . LYS A 1 161 ? 2.798 -16.832 -1.558 1.00 93.94 161 LYS A CA 1
ATOM 1258 C C . LYS A 1 161 ? 3.816 -17.013 -2.689 1.00 93.94 161 LYS A C 1
ATOM 1260 O O . LYS A 1 161 ? 3.582 -17.804 -3.596 1.00 93.94 161 LYS A O 1
ATOM 1265 N N . VAL A 1 162 ? 4.947 -16.304 -2.649 1.00 94.94 162 VAL A N 1
ATOM 1266 C CA . VAL A 1 162 ? 6.007 -16.427 -3.655 1.00 94.94 162 VAL A CA 1
ATOM 1267 C C . VAL A 1 162 ? 6.931 -17.596 -3.287 1.00 94.94 162 VAL A C 1
ATOM 1269 O O . VAL A 1 162 ? 7.432 -17.640 -2.161 1.00 94.94 162 VAL A O 1
ATOM 1272 N N . PRO A 1 163 ? 7.216 -18.535 -4.211 1.00 95.00 163 PRO A N 1
ATOM 1273 C CA . PRO A 1 163 ? 8.101 -19.661 -3.932 1.00 95.00 163 PRO A CA 1
ATOM 1274 C C . PRO A 1 163 ? 9.501 -19.222 -3.487 1.00 95.00 163 PRO A C 1
ATOM 1276 O O . PRO A 1 163 ? 10.117 -18.345 -4.097 1.00 95.00 163 PRO A O 1
ATOM 1279 N N . ALA A 1 164 ? 10.059 -19.901 -2.480 1.00 94.62 164 ALA A N 1
ATOM 1280 C CA . ALA A 1 164 ? 11.411 -19.628 -1.980 1.00 94.62 164 ALA A CA 1
ATOM 1281 C C . ALA A 1 164 ? 12.491 -19.727 -3.077 1.00 94.62 164 ALA A C 1
ATOM 1283 O O . ALA A 1 164 ? 13.487 -19.010 -3.025 1.00 94.62 164 ALA A O 1
ATOM 1284 N N . THR A 1 165 ? 12.262 -20.563 -4.095 1.00 93.75 165 THR A N 1
ATOM 1285 C CA . THR A 1 165 ? 13.136 -20.730 -5.268 1.00 93.75 165 THR A CA 1
ATOM 1286 C C . THR A 1 165 ? 13.231 -19.481 -6.145 1.00 93.75 165 THR A C 1
ATOM 1288 O O . THR A 1 165 ? 14.267 -19.269 -6.777 1.00 93.75 165 THR A O 1
ATOM 1291 N N . ILE A 1 166 ? 12.181 -18.655 -6.181 1.00 94.81 166 ILE A N 1
ATOM 1292 C CA . ILE A 1 166 ? 12.187 -17.348 -6.850 1.00 94.81 166 ILE A CA 1
ATOM 1293 C C . ILE A 1 166 ? 12.892 -16.336 -5.955 1.00 94.81 166 ILE A C 1
ATOM 1295 O O . ILE A 1 166 ? 13.811 -15.657 -6.402 1.00 94.81 166 ILE A O 1
ATOM 1299 N N . ILE A 1 167 ? 12.515 -16.287 -4.672 1.00 95.06 167 ILE A N 1
ATOM 1300 C CA . ILE A 1 167 ? 13.076 -15.334 -3.706 1.00 95.06 167 ILE A CA 1
ATOM 1301 C C . ILE A 1 167 ? 14.606 -15.441 -3.669 1.00 95.06 167 ILE A C 1
ATOM 1303 O O . ILE A 1 167 ? 15.285 -14.420 -3.738 1.00 95.06 167 ILE A O 1
ATOM 1307 N N . SER A 1 168 ? 15.156 -16.659 -3.644 1.00 94.69 168 SER A N 1
ATOM 1308 C CA . SER A 1 168 ? 16.605 -16.898 -3.591 1.00 94.69 168 SER A CA 1
ATOM 1309 C C . SER A 1 168 ? 17.378 -16.434 -4.832 1.00 94.69 168 SER A C 1
ATOM 1311 O O . SER A 1 168 ? 18.600 -16.341 -4.775 1.00 94.69 168 SER A O 1
ATOM 1313 N N . ARG A 1 169 ? 16.693 -16.180 -5.953 1.00 94.69 169 ARG A N 1
ATOM 1314 C CA . ARG A 1 169 ? 17.276 -15.737 -7.233 1.00 94.69 169 ARG A CA 1
ATOM 1315 C C . ARG A 1 169 ? 16.990 -14.268 -7.536 1.00 94.69 169 ARG A C 1
ATOM 1317 O O . ARG A 1 169 ? 17.290 -13.788 -8.618 1.00 94.69 169 ARG A O 1
ATOM 1324 N N . THR A 1 170 ? 16.396 -13.550 -6.588 1.00 95.44 170 THR A N 1
ATOM 1325 C CA . THR A 1 170 ? 16.029 -12.142 -6.753 1.00 95.44 170 THR A CA 1
ATOM 1326 C C . THR A 1 170 ? 16.688 -11.294 -5.684 1.00 95.44 170 THR A C 1
ATOM 1328 O O . THR A 1 170 ? 16.799 -11.701 -4.526 1.00 95.44 170 THR A O 1
ATOM 1331 N N . GLN A 1 171 ? 17.066 -10.070 -6.042 1.00 96.31 171 GLN A N 1
ATOM 1332 C CA . GLN A 1 171 ? 17.423 -9.078 -5.042 1.00 96.31 171 GLN A CA 1
ATOM 1333 C C . GLN A 1 171 ? 16.141 -8.527 -4.412 1.00 96.31 171 GLN A C 1
ATOM 1335 O O . GLN A 1 171 ? 15.336 -7.868 -5.072 1.00 96.31 171 GLN A O 1
ATOM 1340 N N . ARG A 1 172 ? 15.929 -8.821 -3.128 1.00 96.12 172 ARG A N 1
ATOM 1341 C CA . ARG A 1 172 ? 14.700 -8.461 -2.417 1.00 96.12 172 ARG A CA 1
ATOM 1342 C C . ARG A 1 172 ? 14.760 -7.044 -1.845 1.00 96.12 172 ARG A C 1
ATOM 1344 O O . ARG A 1 172 ? 15.662 -6.717 -1.080 1.00 96.12 172 ARG A O 1
ATOM 1351 N N . PHE A 1 173 ? 13.721 -6.261 -2.118 1.00 97.56 173 PHE A N 1
ATOM 1352 C CA . PHE A 1 173 ? 13.478 -4.939 -1.548 1.00 97.56 173 PHE A CA 1
ATOM 1353 C C . PHE A 1 173 ? 12.159 -4.943 -0.781 1.00 97.56 173 PHE A C 1
ATOM 1355 O O . PHE A 1 173 ? 11.114 -5.303 -1.323 1.00 97.56 173 PHE A O 1
ATOM 1362 N N . ASN A 1 174 ? 12.214 -4.540 0.488 1.00 96.50 174 ASN A N 1
ATOM 1363 C CA . ASN A 1 174 ? 11.044 -4.480 1.357 1.00 96.50 174 ASN A CA 1
ATOM 1364 C C . ASN A 1 174 ? 10.521 -3.047 1.439 1.00 96.50 174 ASN A C 1
ATOM 1366 O O . ASN A 1 174 ? 11.172 -2.179 2.020 1.00 96.50 174 ASN A O 1
ATOM 1370 N N . PHE A 1 175 ? 9.333 -2.839 0.891 1.00 96.88 175 PHE A N 1
ATOM 1371 C CA . PHE A 1 175 ? 8.574 -1.605 0.990 1.00 96.88 175 PHE A CA 1
ATOM 1372 C C . PHE A 1 175 ? 7.776 -1.617 2.289 1.00 96.88 175 PHE A C 1
ATOM 1374 O O . PHE A 1 175 ? 7.072 -2.584 2.594 1.00 96.88 175 PHE A O 1
ATOM 1381 N N . ARG A 1 176 ? 7.908 -0.550 3.072 1.00 94.38 176 ARG A N 1
ATOM 1382 C CA . ARG A 1 176 ? 7.223 -0.408 4.363 1.00 94.38 176 ARG A CA 1
ATOM 1383 C C . ARG A 1 176 ? 5.947 0.410 4.194 1.00 94.38 176 ARG A C 1
ATOM 1385 O O . ARG A 1 176 ? 5.814 1.128 3.206 1.00 94.38 176 ARG A O 1
ATOM 1392 N N . ARG A 1 177 ? 5.015 0.304 5.144 1.00 94.69 177 ARG A N 1
ATOM 1393 C CA . ARG A 1 177 ? 3.904 1.264 5.233 1.00 94.69 177 ARG A CA 1
ATOM 1394 C C . ARG A 1 177 ? 4.488 2.674 5.360 1.00 94.69 177 ARG A C 1
ATOM 1396 O O . ARG A 1 177 ? 5.482 2.854 6.063 1.00 94.69 177 ARG A O 1
ATOM 1403 N N . ILE A 1 178 ? 3.906 3.624 4.639 1.00 94.38 178 ILE A N 1
ATOM 1404 C CA . ILE A 1 178 ? 4.272 5.039 4.738 1.00 94.38 178 ILE A CA 1
ATOM 1405 C C . ILE A 1 178 ? 3.696 5.565 6.061 1.00 94.38 178 ILE A C 1
ATOM 1407 O O . ILE A 1 178 ? 2.607 5.140 6.450 1.00 94.38 178 ILE A O 1
ATOM 1411 N N . SER A 1 179 ? 4.428 6.410 6.791 1.00 91.81 179 SER A N 1
ATOM 1412 C CA . SER A 1 179 ? 3.901 6.994 8.031 1.00 91.81 179 SER A CA 1
ATOM 1413 C C . SER A 1 179 ? 2.718 7.918 7.728 1.00 91.81 179 SER A C 1
ATOM 1415 O O . SER A 1 179 ? 2.619 8.475 6.634 1.00 91.81 179 SER A O 1
ATOM 1417 N N . ALA A 1 180 ? 1.814 8.086 8.696 1.00 90.44 180 ALA A N 1
ATOM 1418 C CA . ALA A 1 180 ? 0.699 9.022 8.555 1.00 90.44 180 ALA A CA 1
ATOM 1419 C C . ALA A 1 180 ? 1.199 10.462 8.335 1.00 90.44 180 ALA A C 1
ATOM 1421 O O . ALA A 1 180 ? 0.627 11.175 7.515 1.00 90.44 180 ALA A O 1
ATOM 1422 N N . ASP A 1 181 ? 2.303 10.837 8.987 1.00 90.69 181 ASP A N 1
ATOM 1423 C CA . ASP A 1 181 ? 2.947 12.146 8.839 1.00 90.69 181 ASP A CA 1
ATOM 1424 C C . ASP A 1 181 ? 3.486 12.356 7.414 1.00 90.69 181 ASP A C 1
ATOM 1426 O O . ASP A 1 181 ? 3.161 13.352 6.774 1.00 90.69 181 ASP A O 1
ATOM 1430 N N . ASP A 1 182 ? 4.208 11.374 6.857 1.00 94.00 182 ASP A N 1
ATOM 1431 C CA . ASP A 1 182 ? 4.713 11.434 5.478 1.00 94.00 182 ASP A CA 1
ATOM 1432 C C . ASP A 1 182 ? 3.555 11.519 4.457 1.00 94.00 182 ASP A C 1
ATOM 1434 O O . ASP A 1 182 ? 3.669 12.177 3.420 1.00 94.00 182 ASP A O 1
ATOM 1438 N N . ILE A 1 183 ? 2.428 10.839 4.722 1.00 95.50 183 ILE A N 1
ATOM 1439 C CA . ILE A 1 183 ? 1.222 10.955 3.887 1.00 95.50 183 ILE A CA 1
ATOM 1440 C C . ILE A 1 183 ? 0.627 12.358 4.015 1.00 95.50 183 ILE A C 1
ATOM 1442 O O . ILE A 1 183 ? 0.331 12.973 2.992 1.00 95.50 183 ILE A O 1
ATOM 1446 N N . ALA A 1 184 ? 0.485 12.876 5.236 1.00 94.94 184 ALA A N 1
ATOM 1447 C CA . ALA A 1 184 ? -0.081 14.195 5.493 1.00 94.94 184 ALA A CA 1
ATOM 1448 C C . ALA A 1 184 ? 0.721 15.299 4.793 1.00 94.94 184 ALA A C 1
ATOM 1450 O O . ALA A 1 184 ? 0.136 16.108 4.074 1.00 94.94 184 ALA A O 1
ATOM 1451 N N . GLU A 1 185 ? 2.052 15.281 4.916 1.00 95.69 185 GLU A N 1
ATOM 1452 C CA . GLU A 1 185 ? 2.949 16.219 4.227 1.00 95.69 185 GLU A CA 1
ATOM 1453 C C . GLU A 1 185 ? 2.728 16.201 2.708 1.00 95.69 185 GLU A C 1
ATOM 1455 O O . GLU A 1 185 ? 2.620 17.252 2.071 1.00 95.69 185 GLU A O 1
ATOM 1460 N N . GLN A 1 186 ? 2.592 15.009 2.121 1.00 95.81 186 GLN A N 1
ATOM 1461 C CA . GLN A 1 186 ? 2.349 14.869 0.688 1.00 95.81 186 GLN A CA 1
ATOM 1462 C C . GLN A 1 186 ? 0.961 15.382 0.274 1.00 95.81 186 GLN A C 1
ATOM 1464 O O . GLN A 1 186 ? 0.836 16.021 -0.772 1.00 95.81 186 GLN A O 1
ATOM 1469 N N . LEU A 1 187 ? -0.087 15.113 1.059 1.00 96.12 187 LEU A N 1
ATOM 1470 C CA . LEU A 1 187 ? -1.437 15.618 0.779 1.00 96.12 187 LEU A CA 1
ATOM 1471 C C . LEU A 1 187 ? -1.473 17.150 0.857 1.00 96.12 187 LEU A C 1
ATOM 1473 O O . LEU A 1 187 ? -2.011 17.790 -0.046 1.00 96.12 187 LEU A O 1
ATOM 1477 N N . ILE A 1 188 ? -0.834 17.735 1.874 1.00 96.25 188 ILE A N 1
ATOM 1478 C CA . ILE A 1 188 ? -0.697 19.188 2.043 1.00 96.25 188 ILE A CA 1
ATOM 1479 C C . ILE A 1 188 ? 0.039 19.805 0.853 1.00 96.25 188 ILE A C 1
ATOM 1481 O O . ILE A 1 188 ? -0.421 20.807 0.299 1.00 96.25 188 ILE A O 1
ATOM 1485 N N . HIS A 1 189 ? 1.142 19.194 0.410 1.00 95.94 189 HIS A N 1
ATOM 1486 C CA . HIS A 1 189 ? 1.877 19.644 -0.774 1.00 95.94 189 HIS A CA 1
ATOM 1487 C C . HIS A 1 189 ? 0.968 19.692 -2.012 1.00 95.94 189 HIS A C 1
ATOM 1489 O O . HIS A 1 189 ? 0.939 20.688 -2.735 1.00 95.94 189 HIS A O 1
ATOM 1495 N N . ILE A 1 190 ? 0.193 18.630 -2.247 1.00 94.38 190 ILE A N 1
ATOM 1496 C CA . ILE A 1 190 ? -0.719 18.523 -3.394 1.00 94.38 190 ILE A CA 1
ATOM 1497 C C . ILE A 1 190 ? -1.825 19.579 -3.336 1.00 94.38 190 ILE A C 1
ATOM 1499 O O . ILE A 1 190 ? -2.125 20.211 -4.349 1.00 94.38 190 ILE A O 1
ATOM 1503 N N . LEU A 1 191 ? -2.436 19.774 -2.169 1.00 94.38 191 LEU A N 1
ATOM 1504 C CA . LEU A 1 191 ? -3.508 20.752 -1.981 1.00 94.38 191 LEU A CA 1
ATOM 1505 C C . LEU A 1 191 ? -3.002 22.183 -2.150 1.00 94.38 191 LEU A C 1
ATOM 1507 O O . LEU A 1 191 ? -3.642 22.978 -2.837 1.00 94.38 191 LEU A O 1
ATOM 1511 N N . THR A 1 192 ? -1.812 22.469 -1.622 1.00 94.56 192 THR A N 1
ATOM 1512 C CA . THR A 1 192 ? -1.140 23.762 -1.782 1.00 94.56 192 THR A CA 1
ATOM 1513 C C . THR A 1 192 ? -0.837 24.049 -3.253 1.00 94.56 192 THR A C 1
ATOM 1515 O O . THR A 1 192 ? -1.178 25.123 -3.740 1.00 94.56 192 THR A O 1
ATOM 1518 N N . GLU A 1 193 ? -0.278 23.090 -4.002 1.00 94.19 193 GLU A N 1
ATOM 1519 C CA . GLU A 1 193 ? -0.002 23.270 -5.439 1.00 94.19 193 GLU A CA 1
ATOM 1520 C C . GLU A 1 193 ? -1.289 23.486 -6.254 1.00 94.19 193 GLU A C 1
ATOM 1522 O O . GLU A 1 193 ? -1.310 24.253 -7.220 1.00 94.19 193 GLU A O 1
ATOM 1527 N N . LYS A 1 194 ? -2.393 22.858 -5.836 1.00 90.88 194 LYS A N 1
ATOM 1528 C CA . LYS A 1 194 ? -3.711 23.027 -6.460 1.00 90.88 194 LYS A CA 1
ATOM 1529 C C . LYS A 1 194 ? -4.491 24.253 -5.968 1.00 90.88 194 LYS A C 1
ATOM 1531 O O . LYS A 1 194 ? -5.556 24.511 -6.520 1.00 90.88 194 LYS A O 1
ATOM 1536 N N . ASN A 1 195 ? -3.972 25.018 -5.004 1.00 92.56 195 ASN A N 1
ATOM 1537 C CA . ASN A 1 195 ? -4.656 26.139 -4.343 1.00 92.56 195 ASN A CA 1
ATOM 1538 C C . ASN A 1 195 ? -6.013 25.754 -3.722 1.00 92.56 195 ASN A C 1
ATOM 1540 O O . ASN A 1 195 ? -6.988 26.493 -3.837 1.00 92.56 195 ASN A O 1
ATOM 1544 N N . ILE A 1 196 ? -6.073 24.589 -3.078 1.00 92.94 196 ILE A N 1
ATOM 1545 C CA . ILE A 1 196 ? -7.266 24.079 -2.396 1.00 92.94 196 ILE A CA 1
ATOM 1546 C C . ILE A 1 196 ? -7.070 24.243 -0.888 1.00 92.94 196 ILE A C 1
ATOM 1548 O O . ILE A 1 196 ? -6.028 23.873 -0.349 1.00 92.94 196 ILE A O 1
ATOM 1552 N N . SER A 1 197 ? -8.072 24.797 -0.209 1.00 93.94 197 SER A N 1
ATOM 1553 C CA . SER A 1 197 ? -8.042 24.974 1.249 1.00 93.94 197 SER A CA 1
ATOM 1554 C C . SER A 1 197 ? -8.381 23.669 1.984 1.00 93.94 197 SER A C 1
ATOM 1556 O O . SER A 1 197 ? -9.009 22.782 1.411 1.00 93.94 197 SER A O 1
ATOM 1558 N N . TYR A 1 198 ? -7.957 23.512 3.237 1.00 94.56 198 TYR A N 1
ATOM 1559 C CA . TYR A 1 198 ? -8.180 22.272 3.987 1.00 94.56 198 TYR A CA 1
ATOM 1560 C C . TYR A 1 198 ? -8.196 22.497 5.499 1.00 94.56 198 TYR A C 1
ATOM 1562 O O . TYR A 1 198 ? -7.563 23.430 5.992 1.00 94.56 198 TYR A O 1
ATOM 1570 N N . ASP A 1 199 ? -8.885 21.606 6.211 1.00 92.69 199 ASP A N 1
ATOM 1571 C CA . ASP A 1 199 ? -8.801 21.472 7.663 1.00 92.69 199 ASP A CA 1
ATOM 1572 C C . ASP A 1 199 ? -7.664 20.508 8.039 1.00 92.69 199 ASP A C 1
ATOM 1574 O O . ASP A 1 199 ? -7.583 19.395 7.512 1.00 92.69 199 ASP A O 1
ATOM 1578 N N . ASP A 1 200 ? -6.813 20.878 9.000 1.00 89.56 200 ASP A N 1
ATOM 1579 C CA . ASP A 1 200 ? -5.699 20.020 9.447 1.00 89.56 200 ASP A CA 1
ATOM 1580 C C . ASP A 1 200 ? -6.189 18.649 9.953 1.00 89.56 200 ASP A C 1
ATOM 1582 O O . ASP A 1 200 ? -5.576 17.609 9.692 1.00 89.56 200 ASP A O 1
ATOM 1586 N N . GLN A 1 201 ? -7.344 18.629 10.628 1.00 87.19 201 GLN A N 1
ATOM 1587 C CA . GLN A 1 201 ? -7.964 17.395 11.113 1.00 87.19 201 GLN A CA 1
ATOM 1588 C C . GLN A 1 201 ? -8.435 16.492 9.964 1.00 87.19 201 GLN A C 1
ATOM 1590 O O . GLN A 1 201 ? -8.307 15.272 10.063 1.00 87.19 201 GLN A O 1
ATOM 1595 N N . ALA A 1 202 ? -8.903 17.063 8.849 1.00 91.38 202 ALA A N 1
ATOM 1596 C CA . ALA A 1 202 ? -9.307 16.287 7.679 1.00 91.38 202 ALA A CA 1
ATOM 1597 C C . ALA A 1 202 ? -8.111 15.545 7.066 1.00 91.38 202 ALA A C 1
ATOM 1599 O O . ALA A 1 202 ? -8.211 14.364 6.734 1.00 91.38 202 ALA A O 1
ATOM 1600 N N . ILE A 1 203 ? -6.947 16.200 6.985 1.00 93.75 203 ILE A N 1
ATOM 1601 C CA . ILE A 1 203 ? -5.712 15.565 6.507 1.00 93.75 203 ILE A CA 1
ATOM 1602 C C . ILE A 1 203 ? -5.306 14.410 7.426 1.00 93.75 203 ILE A C 1
ATOM 1604 O O . ILE A 1 203 ? -4.982 13.327 6.939 1.00 93.75 203 ILE A O 1
ATOM 1608 N N . ALA A 1 204 ? -5.382 14.599 8.745 1.00 88.75 204 ALA A N 1
ATOM 1609 C CA . ALA A 1 204 ? -5.077 13.544 9.709 1.00 88.75 204 ALA A CA 1
ATOM 1610 C C . ALA A 1 204 ? -6.023 12.332 9.585 1.00 88.75 204 ALA A C 1
ATOM 1612 O O . ALA A 1 204 ? -5.572 11.187 9.694 1.00 88.75 204 ALA A O 1
ATOM 1613 N N . VAL A 1 205 ? -7.318 12.560 9.331 1.00 88.88 205 VAL A N 1
ATOM 1614 C CA . VAL A 1 205 ? -8.300 11.492 9.066 1.00 88.88 205 VAL A CA 1
ATOM 1615 C C . VAL A 1 205 ? -7.940 10.732 7.788 1.00 88.88 205 VAL A C 1
ATOM 1617 O O . VAL A 1 205 ? -7.795 9.511 7.825 1.00 88.88 205 VAL A O 1
ATOM 1620 N N . ILE A 1 206 ? -7.694 11.432 6.675 1.00 92.88 206 ILE A N 1
ATOM 1621 C CA . ILE A 1 206 ? -7.353 10.798 5.389 1.00 92.88 206 ILE A CA 1
ATOM 1622 C C . ILE A 1 206 ? -6.049 9.993 5.494 1.00 92.88 206 ILE A C 1
ATOM 1624 O O . ILE A 1 206 ? -5.982 8.852 5.027 1.00 92.88 206 ILE A O 1
ATOM 1628 N N . SER A 1 207 ? -5.017 10.554 6.130 1.00 92.50 207 SER A N 1
ATOM 1629 C CA . SER A 1 207 ? -3.716 9.898 6.298 1.00 92.50 207 SER A CA 1
ATOM 1630 C C . SER A 1 207 ? -3.800 8.613 7.121 1.00 92.50 207 SER A C 1
ATOM 1632 O O . SER A 1 207 ? -3.169 7.617 6.759 1.00 92.50 207 SER A O 1
ATOM 1634 N N . ARG A 1 208 ? -4.602 8.602 8.195 1.00 86.81 208 ARG A N 1
ATOM 1635 C CA . ARG A 1 208 ? -4.871 7.389 8.985 1.00 86.81 208 ARG A CA 1
ATOM 1636 C C . ARG A 1 208 ? -5.689 6.378 8.194 1.00 86.81 208 ARG A C 1
ATOM 1638 O O . ARG A 1 208 ? -5.307 5.211 8.111 1.00 86.81 208 ARG A O 1
ATOM 1645 N N . ALA A 1 209 ? -6.770 6.828 7.559 1.00 88.62 209 ALA A N 1
ATOM 1646 C CA . ALA A 1 209 ? -7.675 5.971 6.800 1.00 88.62 209 ALA A CA 1
ATOM 1647 C C . ALA A 1 209 ? -6.974 5.232 5.647 1.00 88.62 209 ALA A C 1
ATOM 1649 O O . ALA A 1 209 ? -7.404 4.134 5.283 1.00 88.62 209 ALA A O 1
ATOM 1650 N N . ALA A 1 210 ? -5.893 5.810 5.110 1.00 91.19 210 ALA A N 1
ATOM 1651 C CA . ALA A 1 210 ? -5.057 5.231 4.065 1.00 91.19 210 ALA A CA 1
ATOM 1652 C C . ALA A 1 210 ? -4.152 4.069 4.520 1.00 91.19 210 ALA A C 1
ATOM 1654 O O . ALA A 1 210 ? -3.574 3.398 3.663 1.00 91.19 210 ALA A O 1
ATOM 1655 N N . ASP A 1 211 ? -3.983 3.843 5.830 1.00 88.44 211 ASP A N 1
ATOM 1656 C CA . ASP A 1 211 ? -3.212 2.730 6.415 1.00 88.44 211 ASP A CA 1
ATOM 1657 C C . ASP A 1 211 ? -1.817 2.548 5.760 1.00 88.44 211 ASP A C 1
ATOM 1659 O O . ASP A 1 211 ? -1.353 1.454 5.425 1.00 88.44 211 ASP A O 1
ATOM 1663 N N . GLY A 1 212 ? -1.122 3.658 5.500 1.00 90.62 212 GLY A N 1
ATOM 1664 C CA . GLY A 1 212 ? 0.222 3.652 4.915 1.00 90.62 212 GLY A CA 1
ATOM 1665 C C . GLY A 1 212 ? 0.302 3.416 3.400 1.00 90.62 212 GLY A C 1
ATOM 1666 O O . GLY A 1 212 ? 1.406 3.209 2.879 1.00 90.62 212 GLY A O 1
ATOM 1667 N N . GLY A 1 213 ? -0.829 3.441 2.687 1.00 94.31 213 GLY A N 1
ATOM 1668 C CA . GLY A 1 213 ? -0.912 3.371 1.229 1.00 94.31 213 GLY A CA 1
ATOM 1669 C C . GLY A 1 213 ? -1.155 4.738 0.579 1.00 94.31 213 GLY A C 1
ATOM 1670 O O . GLY A 1 213 ? -2.27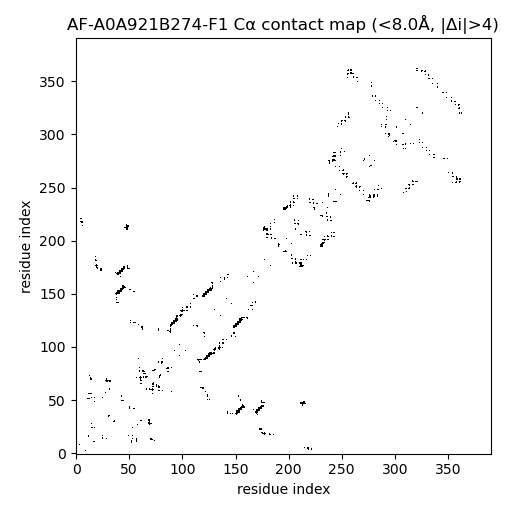5 5.236 0.570 1.00 94.31 213 GLY A O 1
ATOM 1671 N N . MET A 1 214 ? -0.143 5.315 -0.086 1.00 95.81 214 MET A N 1
ATOM 1672 C CA . MET A 1 214 ? -0.271 6.622 -0.763 1.00 95.81 214 MET A CA 1
ATOM 1673 C C . MET A 1 214 ? -1.349 6.621 -1.856 1.00 95.81 214 MET A C 1
ATOM 1675 O O . MET A 1 214 ? -2.068 7.596 -2.044 1.00 95.81 214 MET A O 1
ATOM 1679 N N . ARG A 1 215 ? -1.488 5.510 -2.592 1.00 94.62 215 ARG A N 1
ATOM 1680 C CA . ARG A 1 215 ? -2.537 5.382 -3.616 1.00 94.62 215 ARG A CA 1
ATOM 1681 C C . ARG A 1 215 ? -3.934 5.512 -3.011 1.00 94.62 215 ARG A C 1
ATOM 1683 O O . ARG A 1 215 ? -4.800 6.120 -3.635 1.00 94.62 215 ARG A O 1
ATOM 1690 N N . ASP A 1 216 ? -4.143 4.915 -1.846 1.00 94.00 216 ASP A N 1
ATOM 1691 C CA . ASP A 1 216 ? -5.439 4.908 -1.184 1.00 94.00 216 ASP A CA 1
ATOM 1692 C C . ASP A 1 216 ? -5.701 6.295 -0.558 1.00 94.00 216 ASP A C 1
ATOM 1694 O O . ASP A 1 216 ? -6.768 6.851 -0.798 1.00 94.00 216 ASP A O 1
ATOM 1698 N N . ALA A 1 217 ? -4.687 6.943 0.040 1.00 95.81 217 ALA A N 1
ATOM 1699 C CA . ALA A 1 217 ? -4.758 8.344 0.490 1.00 95.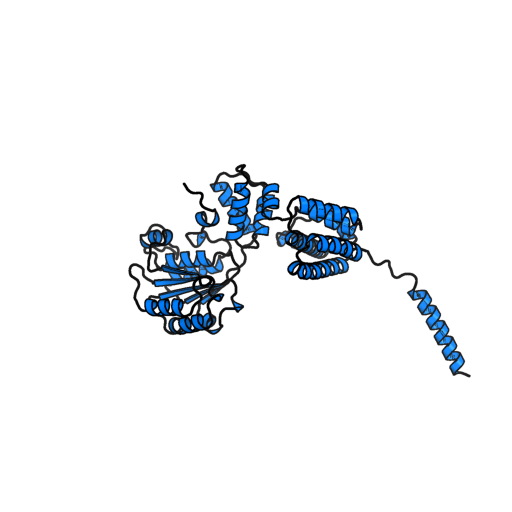81 217 ALA A CA 1
ATOM 1700 C C . ALA A 1 217 ? -5.189 9.313 -0.625 1.00 95.81 217 ALA A C 1
ATOM 1702 O O . ALA A 1 217 ? -6.128 10.087 -0.462 1.00 95.81 217 ALA A O 1
ATOM 1703 N N . LEU A 1 218 ? -4.544 9.236 -1.796 1.00 95.62 218 LEU A N 1
ATOM 1704 C CA . LEU A 1 218 ? -4.887 10.082 -2.943 1.00 95.62 218 LEU A CA 1
ATOM 1705 C C . LEU A 1 218 ? -6.267 9.767 -3.521 1.00 95.62 218 LEU A C 1
ATOM 1707 O O . LEU A 1 218 ? -6.886 10.657 -4.092 1.00 95.62 218 LEU A O 1
ATOM 1711 N N . SER A 1 219 ? -6.736 8.521 -3.403 1.00 94.69 219 SER A N 1
ATOM 1712 C CA . SER A 1 219 ? -8.073 8.129 -3.866 1.00 94.69 219 SER A CA 1
ATOM 1713 C C . SER A 1 219 ? -9.161 8.672 -2.939 1.00 94.69 219 SER A C 1
ATOM 1715 O O . SER A 1 219 ? -10.160 9.186 -3.431 1.00 94.69 219 SER A O 1
ATOM 1717 N N . ILE A 1 220 ? -8.937 8.613 -1.622 1.00 93.38 220 ILE A N 1
ATOM 1718 C CA . ILE A 1 220 ? -9.813 9.224 -0.614 1.00 93.38 220 ILE A CA 1
ATOM 1719 C C . ILE A 1 220 ? -9.848 10.742 -0.818 1.00 93.38 220 ILE A C 1
ATOM 1721 O O . ILE A 1 220 ? -10.926 11.321 -0.889 1.00 93.38 220 ILE A O 1
ATOM 1725 N N . LEU A 1 221 ? -8.689 11.387 -0.996 1.00 94.69 221 LEU A N 1
ATOM 1726 C CA . LEU A 1 221 ? -8.632 12.828 -1.251 1.00 94.69 221 LEU A CA 1
ATOM 1727 C C . LEU A 1 221 ? -9.440 13.220 -2.498 1.00 94.69 221 LEU A C 1
ATOM 1729 O O . LEU A 1 221 ? -10.183 14.195 -2.472 1.00 94.69 221 LEU A O 1
ATOM 1733 N N . ASP A 1 222 ? -9.331 12.449 -3.582 1.00 92.81 222 ASP A N 1
ATOM 1734 C CA . ASP A 1 222 ? -10.093 12.688 -4.814 1.00 92.81 222 ASP A CA 1
ATOM 1735 C C . ASP A 1 222 ? -11.609 12.599 -4.592 1.00 92.81 222 ASP A C 1
ATOM 1737 O O . ASP A 1 222 ? -12.378 13.397 -5.132 1.00 92.81 222 ASP A O 1
ATOM 1741 N N . GLN A 1 223 ? -12.038 11.634 -3.773 1.00 91.12 223 GLN A N 1
ATOM 1742 C CA . GLN A 1 223 ? -13.437 11.478 -3.388 1.00 91.12 223 GLN A CA 1
ATOM 1743 C C . GLN A 1 223 ? -13.913 12.675 -2.566 1.00 91.12 223 GLN A C 1
ATOM 1745 O O . GLN A 1 223 ? -14.926 13.260 -2.928 1.00 91.12 223 GLN A O 1
ATOM 1750 N N . VAL A 1 224 ? -13.156 13.104 -1.549 1.00 91.88 224 VAL A N 1
ATOM 1751 C CA . VAL A 1 224 ? -13.487 14.284 -0.726 1.00 91.88 224 VAL A CA 1
ATOM 1752 C C . VAL A 1 224 ? -13.615 15.547 -1.582 1.00 91.88 224 VAL A C 1
ATOM 1754 O O . VAL A 1 224 ? -14.576 16.300 -1.444 1.00 91.88 224 VAL A O 1
ATOM 1757 N N . LEU A 1 225 ? -12.700 15.756 -2.532 1.00 90.31 225 LEU A N 1
ATOM 1758 C CA . LEU A 1 225 ? -12.752 16.903 -3.444 1.00 90.31 225 LEU A CA 1
ATOM 1759 C C . LEU A 1 225 ? -13.957 16.872 -4.395 1.00 90.31 225 LEU A C 1
ATOM 1761 O O . LEU A 1 225 ? -14.387 17.921 -4.873 1.00 90.31 225 LEU A O 1
ATOM 1765 N N . SER A 1 226 ? -14.520 15.691 -4.661 1.00 87.06 226 SER A N 1
ATOM 1766 C CA . SER A 1 226 ? -15.676 15.538 -5.549 1.00 87.06 226 SER A CA 1
ATOM 1767 C C . SER A 1 226 ? -16.985 16.055 -4.937 1.00 87.06 226 SER A C 1
ATOM 1769 O O . SER A 1 226 ? -17.912 16.345 -5.691 1.00 87.06 226 SER A O 1
ATOM 1771 N N . PHE A 1 227 ? -17.060 16.231 -3.609 1.00 79.00 227 PHE A N 1
ATOM 1772 C CA . PHE A 1 227 ? -18.226 16.812 -2.920 1.00 79.00 227 PHE A CA 1
ATOM 1773 C C . PHE A 1 227 ? -18.376 18.325 -3.149 1.00 79.00 227 PHE A C 1
ATOM 1775 O O . PHE A 1 227 ? -19.448 18.875 -2.917 1.00 79.00 227 PHE A O 1
ATOM 1782 N N . GLY A 1 228 ? -17.347 18.974 -3.707 1.00 63.06 228 GLY A N 1
ATOM 1783 C CA . GLY A 1 228 ? -17.477 20.260 -4.384 1.00 63.06 228 GLY A CA 1
ATOM 1784 C C . GLY A 1 228 ? -17.604 21.454 -3.450 1.00 63.06 228 GLY A C 1
ATOM 1785 O O . GLY A 1 228 ? -18.706 21.928 -3.231 1.00 63.06 228 GLY A O 1
ATOM 1786 N N . ASN A 1 229 ? -16.465 21.970 -2.974 1.00 64.94 229 ASN A N 1
ATOM 1787 C CA . ASN A 1 229 ? -16.339 23.322 -2.402 1.00 64.94 229 ASN A CA 1
ATOM 1788 C C . ASN A 1 229 ? -14.893 23.869 -2.438 1.00 64.94 229 ASN A C 1
ATOM 1790 O O . ASN A 1 229 ? -14.582 24.794 -1.694 1.00 64.94 229 ASN A O 1
ATOM 1794 N N . ASP A 1 230 ? -13.989 23.292 -3.250 1.00 78.62 230 ASP A N 1
ATOM 1795 C CA . ASP A 1 230 ? -12.545 23.631 -3.259 1.00 78.62 230 ASP A CA 1
ATOM 1796 C C . ASP A 1 230 ? -11.935 23.738 -1.840 1.00 78.62 230 ASP A C 1
ATOM 1798 O O . ASP A 1 230 ? -11.008 24.511 -1.557 1.00 78.62 230 ASP A O 1
ATOM 1802 N N . HIS A 1 231 ? -12.480 22.924 -0.936 1.00 91.00 231 HIS A N 1
ATOM 1803 C CA . HIS A 1 231 ? -12.118 22.852 0.463 1.00 91.00 231 HIS A CA 1
ATOM 1804 C C . HIS A 1 231 ? -12.260 21.411 0.960 1.00 91.00 231 HIS A C 1
ATOM 1806 O O . HIS A 1 231 ? -13.283 20.762 0.732 1.00 91.00 231 HIS A O 1
ATOM 1812 N N . VAL A 1 232 ? -11.222 20.913 1.626 1.00 92.19 232 VAL A N 1
ATOM 1813 C CA . VAL A 1 232 ? -11.195 19.593 2.266 1.00 92.19 232 VAL A CA 1
ATOM 1814 C C . VAL A 1 232 ? -11.611 19.767 3.726 1.00 92.19 232 VAL A C 1
AT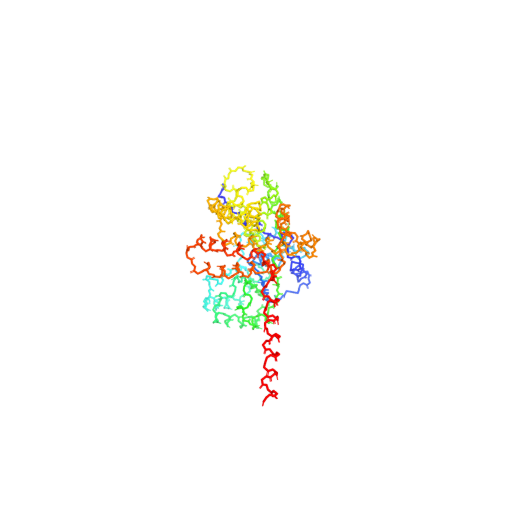OM 1816 O O . VAL A 1 232 ? -10.759 20.031 4.575 1.00 92.19 232 VAL A O 1
ATOM 1819 N N . SER A 1 233 ? -12.913 19.646 3.998 1.00 91.94 233 SER A N 1
ATOM 1820 C CA . SER A 1 233 ? -13.458 19.736 5.357 1.00 91.94 233 SER A CA 1
ATOM 1821 C C . SER A 1 233 ? -13.338 18.418 6.120 1.00 91.94 233 SER A C 1
ATOM 1823 O O . SER A 1 233 ? -13.306 17.334 5.525 1.00 91.94 233 SER A O 1
ATOM 1825 N N . LEU A 1 234 ? -13.327 18.505 7.453 1.00 89.31 234 LEU A N 1
ATOM 1826 C CA . LEU A 1 234 ? -13.380 17.327 8.325 1.00 89.31 234 LEU A CA 1
ATOM 1827 C C . LEU A 1 234 ? -14.634 16.472 8.077 1.00 89.31 234 LEU A C 1
ATOM 1829 O O . LEU A 1 234 ? -14.526 15.254 7.976 1.00 89.31 234 LEU A O 1
ATOM 1833 N N . GLU A 1 235 ? -15.797 17.109 7.937 1.00 88.12 235 GLU A N 1
ATOM 1834 C CA . GLU A 1 235 ? -17.089 16.445 7.708 1.00 88.12 235 GLU A CA 1
ATOM 1835 C C . GLU A 1 235 ? -17.050 15.555 6.456 1.00 88.12 235 GLU A C 1
ATOM 1837 O O . GLU A 1 235 ? -17.293 14.352 6.539 1.00 88.12 235 GLU A O 1
ATOM 1842 N N . ASN A 1 236 ? -16.602 16.106 5.321 1.00 89.12 236 ASN A N 1
ATOM 1843 C CA . ASN A 1 236 ? -16.502 15.353 4.070 1.00 89.12 236 ASN A CA 1
ATOM 1844 C C . ASN A 1 236 ? -15.465 14.222 4.168 1.00 89.12 236 ASN A C 1
ATOM 1846 O O . ASN A 1 236 ? -15.629 13.167 3.555 1.00 89.12 236 ASN A O 1
ATOM 1850 N N . ALA A 1 237 ? -14.372 14.430 4.912 1.00 90.38 237 ALA A N 1
ATOM 1851 C CA . ALA A 1 237 ? -13.364 13.397 5.124 1.00 90.38 237 ALA A CA 1
ATOM 1852 C C . ALA A 1 237 ? -13.913 12.222 5.948 1.00 90.38 237 ALA A C 1
ATOM 1854 O O . ALA A 1 237 ? -13.655 11.069 5.597 1.00 90.38 237 ALA A O 1
ATOM 1855 N N . LEU A 1 238 ? -14.685 12.493 7.002 1.00 88.06 238 LEU A N 1
ATOM 1856 C CA . LEU A 1 238 ? -15.330 11.467 7.824 1.00 88.06 238 LEU A CA 1
ATOM 1857 C C . LEU A 1 238 ? -16.382 10.691 7.026 1.00 88.06 238 LEU A C 1
ATOM 1859 O O . LEU A 1 238 ? -16.336 9.462 7.006 1.00 88.06 238 LEU A O 1
ATOM 1863 N N . GLU A 1 239 ? -17.240 11.389 6.277 1.00 87.12 239 GLU A N 1
ATOM 1864 C CA . GLU A 1 239 ? -18.279 10.764 5.447 1.00 87.12 239 GLU A CA 1
ATOM 1865 C C . GLU A 1 239 ? -17.672 9.835 4.379 1.00 87.12 239 GLU A C 1
ATOM 1867 O O . GLU A 1 239 ? -18.091 8.689 4.215 1.00 87.12 239 GLU A O 1
ATOM 1872 N N . VAL A 1 240 ? -16.616 10.283 3.689 1.00 88.69 240 VAL A N 1
ATOM 1873 C CA . VAL A 1 240 ? -15.938 9.489 2.648 1.00 88.69 240 VAL A CA 1
ATOM 1874 C C . VAL A 1 240 ? -15.202 8.284 3.227 1.00 88.69 240 VAL A C 1
ATOM 1876 O O . VAL A 1 240 ? -15.186 7.208 2.625 1.00 88.69 240 VAL A O 1
ATOM 1879 N N . THR A 1 241 ? -14.538 8.459 4.368 1.00 86.88 241 THR A N 1
ATOM 1880 C CA . THR A 1 241 ? -13.766 7.376 4.992 1.00 86.88 241 THR A CA 1
ATOM 1881 C C . THR A 1 241 ? -14.645 6.397 5.767 1.00 86.88 241 THR A C 1
ATOM 1883 O O . THR A 1 241 ? -14.199 5.274 6.043 1.00 86.88 241 THR A O 1
ATOM 1886 N N . GLY A 1 242 ? -15.880 6.800 6.086 1.00 84.38 242 GLY A N 1
ATOM 1887 C CA . GLY A 1 242 ? -16.779 6.094 6.991 1.00 84.38 242 GLY A CA 1
ATOM 1888 C C . GLY A 1 242 ? -16.188 5.952 8.393 1.00 84.38 242 GLY A C 1
ATOM 1889 O O . GLY A 1 242 ? -16.489 4.963 9.070 1.00 84.38 242 GLY A O 1
ATOM 1890 N N . ASP A 1 243 ? -15.281 6.859 8.772 1.00 83.00 243 ASP A N 1
ATOM 1891 C CA . ASP A 1 243 ? -14.630 6.896 10.080 1.00 83.00 243 ASP A CA 1
ATOM 1892 C C . ASP A 1 243 ? -15.513 7.654 11.077 1.00 83.00 243 ASP A C 1
ATOM 1894 O O . ASP A 1 243 ? -16.314 8.506 10.696 1.00 83.00 243 ASP A O 1
ATOM 1898 N N . ALA A 1 244 ? -15.400 7.307 12.354 1.00 81.94 244 ALA A N 1
ATOM 1899 C CA . ALA A 1 244 ? -16.113 8.020 13.405 1.00 81.94 244 ALA A CA 1
ATOM 1900 C C . ALA A 1 244 ? -15.264 9.197 13.883 1.00 81.94 244 ALA A C 1
ATOM 1902 O O . ALA A 1 244 ? -14.047 9.068 14.052 1.00 81.94 244 ALA A O 1
ATOM 1903 N N . ASP A 1 245 ? -15.908 10.333 14.142 1.00 82.56 245 ASP A N 1
ATOM 1904 C CA . ASP A 1 245 ? -15.215 11.461 14.742 1.00 82.56 245 ASP A CA 1
ATOM 1905 C C . ASP A 1 245 ? -14.725 11.110 16.159 1.00 82.56 245 ASP A C 1
ATOM 1907 O O . ASP A 1 245 ? -15.323 10.315 16.897 1.00 82.56 245 ASP A O 1
ATOM 1911 N N . ASP A 1 246 ? -13.589 11.697 16.534 1.00 79.88 246 ASP A N 1
ATOM 1912 C CA . ASP A 1 246 ? -12.918 11.382 17.794 1.00 79.88 246 ASP A CA 1
ATOM 1913 C C . ASP A 1 246 ? -13.773 11.770 19.019 1.00 79.88 246 ASP A C 1
ATOM 1915 O O . ASP A 1 246 ? -13.688 11.105 20.055 1.00 79.88 246 ASP A O 1
ATOM 1919 N N . GLN A 1 247 ? -14.636 12.789 18.902 1.00 84.56 247 GLN A N 1
ATOM 1920 C CA . GLN A 1 247 ? -15.497 13.247 19.997 1.00 84.56 247 GLN A CA 1
ATOM 1921 C C . GLN A 1 247 ? -16.632 12.257 20.266 1.00 84.56 247 GLN A C 1
ATOM 1923 O O . GLN A 1 247 ? -16.861 11.889 21.417 1.00 84.56 247 GLN A O 1
ATOM 1928 N N . SER A 1 248 ? -17.299 11.756 19.229 1.00 87.50 248 SER A N 1
ATOM 1929 C CA . SER A 1 248 ? -18.357 10.753 19.360 1.00 87.50 248 SER A CA 1
ATOM 1930 C C . SER A 1 248 ? -17.824 9.422 19.881 1.00 87.50 248 SER A C 1
ATOM 1932 O O . SER A 1 248 ? -18.470 8.778 20.710 1.00 87.50 248 SER A O 1
ATOM 1934 N N . LEU A 1 249 ? -16.623 9.012 19.462 1.00 88.31 249 LEU A N 1
ATOM 1935 C CA . LEU A 1 249 ? -15.974 7.820 20.012 1.00 88.31 249 LEU A CA 1
ATOM 1936 C C . LEU A 1 249 ? -15.608 7.990 21.495 1.00 88.31 249 LEU A C 1
ATOM 1938 O O . LEU A 1 249 ? -15.819 7.073 22.297 1.00 88.31 249 LEU A O 1
ATOM 1942 N N . ALA A 1 250 ? -15.089 9.161 21.874 1.00 87.75 250 ALA A N 1
ATOM 1943 C CA . ALA A 1 250 ? -14.808 9.499 23.267 1.00 87.75 250 ALA A CA 1
ATOM 1944 C C . ALA A 1 250 ? -16.088 9.546 24.114 1.00 87.75 250 ALA A C 1
ATOM 1946 O O . ALA A 1 250 ? -16.115 9.004 25.223 1.00 87.75 250 ALA A O 1
ATOM 1947 N N . HIS A 1 251 ? -17.163 10.122 23.578 1.00 90.19 251 HIS A N 1
ATOM 1948 C CA . HIS A 1 251 ? -18.481 10.154 24.203 1.00 90.19 251 HIS A CA 1
ATOM 1949 C C . HIS A 1 251 ? -19.031 8.740 24.426 1.00 90.19 251 HIS A C 1
ATOM 1951 O O . HIS A 1 251 ? -19.429 8.393 25.539 1.00 90.19 251 HIS A O 1
ATOM 1957 N N . TYR A 1 252 ? -18.961 7.882 23.404 1.00 92.06 252 TYR A N 1
ATOM 1958 C CA . TYR A 1 252 ? -19.385 6.485 23.479 1.00 92.06 252 TYR A CA 1
ATOM 1959 C C . TYR A 1 252 ? -18.651 5.705 24.583 1.00 92.06 252 TYR A C 1
ATOM 1961 O O . TYR A 1 252 ? -19.285 5.048 25.414 1.00 92.06 252 TYR A O 1
ATOM 1969 N N . LEU A 1 253 ? -17.317 5.791 24.630 1.00 91.31 253 LEU A N 1
ATOM 1970 C CA . LEU A 1 253 ? -16.526 5.114 25.662 1.00 91.31 253 LEU A CA 1
ATOM 1971 C C . LEU A 1 253 ? -16.774 5.693 27.061 1.00 91.31 253 LEU A C 1
ATOM 1973 O O . LEU A 1 253 ? -16.877 4.932 28.024 1.00 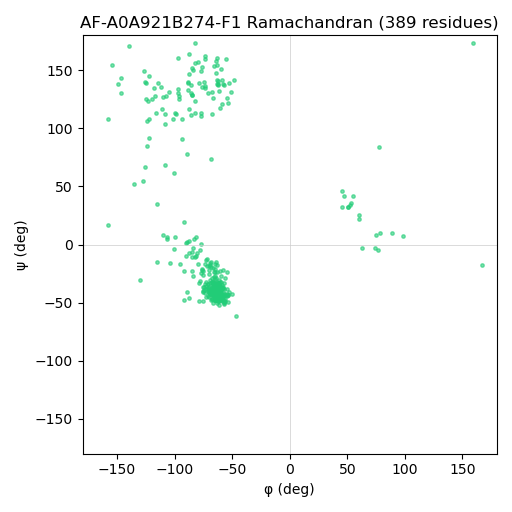91.31 253 LEU A O 1
ATOM 1977 N N . SER A 1 254 ? -16.931 7.011 27.178 1.00 90.12 254 SER A N 1
ATOM 1978 C CA . SER A 1 254 ? -17.246 7.667 28.453 1.00 90.12 254 SER A CA 1
ATOM 1979 C C . SER A 1 254 ? -18.608 7.222 28.992 1.00 90.12 254 SER A C 1
ATOM 1981 O O . SER A 1 254 ? -18.723 6.889 30.173 1.00 90.12 254 SER A O 1
ATOM 1983 N N . ALA A 1 255 ? -19.622 7.120 28.128 1.00 91.25 255 ALA A N 1
ATOM 1984 C CA . ALA A 1 255 ? -20.933 6.582 28.485 1.00 91.25 255 ALA A CA 1
ATOM 1985 C C . ALA A 1 255 ? -20.837 5.126 28.975 1.00 91.25 255 ALA A C 1
ATOM 1987 O O . ALA A 1 255 ? -21.452 4.768 29.982 1.00 91.25 255 ALA A O 1
ATOM 1988 N N . ILE A 1 256 ? -20.008 4.294 28.332 1.00 91.88 256 ILE A N 1
ATOM 1989 C CA . ILE A 1 256 ? -19.747 2.916 28.776 1.00 91.88 256 ILE A CA 1
ATOM 1990 C C . ILE A 1 256 ? -19.099 2.880 30.161 1.00 91.88 256 ILE A C 1
ATOM 1992 O O . ILE A 1 256 ? -19.553 2.123 31.023 1.00 91.88 256 ILE A O 1
ATOM 1996 N N . PHE A 1 257 ? -18.056 3.680 30.393 1.00 90.50 257 PHE A N 1
ATOM 1997 C CA . PHE A 1 257 ? -17.356 3.721 31.680 1.00 90.50 257 PHE A CA 1
ATOM 1998 C C . PHE A 1 257 ? -18.270 4.199 32.814 1.00 90.50 257 PHE A C 1
ATOM 2000 O O . PHE A 1 257 ? -18.219 3.655 33.917 1.00 90.50 257 PHE A O 1
ATOM 2007 N N . ASN A 1 258 ? -19.182 5.125 32.515 1.00 88.75 258 ASN A N 1
ATOM 2008 C CA . ASN A 1 258 ? -20.199 5.619 33.444 1.00 88.75 258 ASN A CA 1
ATOM 2009 C C . ASN A 1 258 ? -21.437 4.703 33.560 1.00 88.75 258 ASN A C 1
ATOM 2011 O O . ASN A 1 258 ? -22.405 5.059 34.229 1.00 88.75 258 ASN A O 1
ATOM 2015 N N . GLN A 1 259 ? -21.423 3.521 32.931 1.00 86.88 259 GLN A N 1
ATOM 2016 C CA . GLN A 1 259 ? -22.524 2.547 32.907 1.00 86.88 259 GLN A CA 1
ATOM 2017 C C . GLN A 1 259 ? -23.836 3.065 32.284 1.00 86.88 259 GLN A C 1
ATOM 2019 O O . GLN A 1 259 ? -24.904 2.487 32.506 1.00 86.88 259 GLN A O 1
ATOM 2024 N N . ASN A 1 260 ? -23.773 4.108 31.455 1.00 91.19 260 ASN A N 1
ATOM 2025 C CA . ASN A 1 260 ? -24.923 4.643 30.736 1.00 91.19 260 ASN A CA 1
ATOM 2026 C C . ASN A 1 260 ? -25.100 3.951 29.373 1.00 91.19 260 ASN A C 1
ATOM 2028 O O . ASN A 1 260 ? -24.759 4.480 28.316 1.00 91.19 260 ASN A O 1
ATOM 2032 N N . VAL A 1 261 ? -25.649 2.733 29.399 1.00 91.50 261 VAL A N 1
ATOM 2033 C CA . VAL A 1 261 ? -25.861 1.911 28.190 1.00 91.50 261 VAL A CA 1
ATOM 2034 C C . VAL A 1 261 ? -26.774 2.605 27.177 1.00 91.50 261 VAL A C 1
ATOM 2036 O O . VAL A 1 261 ? -26.540 2.509 25.976 1.00 91.50 261 VAL A O 1
ATOM 2039 N N . THR A 1 262 ? -27.805 3.311 27.647 1.00 92.75 262 THR A N 1
ATOM 2040 C CA . THR A 1 262 ? -28.773 3.996 26.780 1.00 92.75 262 THR A CA 1
ATOM 2041 C C . THR A 1 262 ? -28.096 5.067 25.930 1.00 92.75 262 THR A C 1
ATOM 2043 O O . THR A 1 262 ? -28.307 5.112 24.722 1.00 92.75 262 THR A O 1
ATOM 2046 N N . GLU A 1 263 ? -27.255 5.892 26.549 1.00 93.00 263 GLU A N 1
ATOM 2047 C CA . GLU A 1 263 ? -26.500 6.949 25.870 1.00 93.00 263 GLU A CA 1
ATOM 2048 C C . GLU A 1 263 ? -25.460 6.377 24.898 1.00 93.00 263 GLU A C 1
ATOM 2050 O O . GLU A 1 263 ? -25.321 6.861 23.773 1.00 93.00 263 GLU A O 1
ATOM 2055 N N . ALA A 1 264 ? -24.788 5.287 25.279 1.00 91.81 264 ALA A N 1
ATOM 2056 C CA . ALA A 1 264 ? -23.855 4.597 24.394 1.00 91.81 264 ALA A CA 1
ATOM 2057 C C . ALA A 1 264 ? -24.557 4.035 23.138 1.00 91.81 264 ALA A C 1
ATOM 2059 O O . ALA A 1 264 ? -24.064 4.214 22.025 1.00 91.81 264 ALA A O 1
ATOM 2060 N N . LEU A 1 265 ? -25.735 3.417 23.290 1.00 91.25 265 LEU A N 1
ATOM 2061 C CA . LEU A 1 265 ? -26.534 2.917 22.161 1.00 91.25 265 LEU A CA 1
ATOM 2062 C C . LEU A 1 265 ? -27.063 4.051 21.272 1.00 91.25 265 LEU A C 1
ATOM 2064 O O . LEU A 1 265 ? -27.059 3.928 20.050 1.00 91.25 265 LEU A O 1
ATOM 2068 N N . GLN A 1 266 ? -27.491 5.169 21.866 1.00 92.56 266 GLN A N 1
ATOM 2069 C CA . GLN A 1 266 ? -27.893 6.357 21.108 1.00 92.56 266 GLN A CA 1
ATOM 2070 C C . GLN A 1 266 ? -26.731 6.912 20.281 1.00 92.56 266 GLN A C 1
ATOM 2072 O O . GLN A 1 266 ? -26.921 7.210 19.108 1.00 92.56 266 GLN A O 1
ATOM 2077 N N . THR A 1 267 ? -25.529 6.974 20.862 1.00 90.75 267 THR A N 1
ATOM 2078 C CA . THR A 1 267 ? -24.324 7.453 20.169 1.00 90.75 267 THR A CA 1
ATOM 2079 C C . THR A 1 267 ? -23.986 6.577 18.959 1.00 90.75 267 THR A C 1
ATOM 2081 O O . THR A 1 267 ? -23.725 7.103 17.882 1.00 90.75 267 THR A O 1
ATOM 2084 N N . ILE A 1 268 ? -24.058 5.246 19.097 1.00 89.75 268 ILE A N 1
ATOM 2085 C CA . ILE A 1 268 ? -23.864 4.323 17.966 1.00 89.75 268 ILE A CA 1
ATOM 2086 C C . ILE A 1 268 ? -24.892 4.567 16.858 1.00 89.75 268 ILE A C 1
ATOM 2088 O O . ILE A 1 268 ? -24.523 4.615 15.687 1.00 89.75 268 ILE A O 1
ATOM 2092 N N . ASN A 1 269 ? -26.168 4.725 17.212 1.00 88.19 269 ASN A N 1
ATOM 2093 C CA . ASN A 1 269 ? -27.222 4.950 16.223 1.00 88.19 269 ASN A CA 1
ATOM 2094 C C . ASN A 1 269 ? -27.023 6.256 15.450 1.00 88.19 269 ASN A C 1
ATOM 2096 O O . ASN A 1 269 ? -27.237 6.275 14.240 1.00 88.19 269 ASN A O 1
ATOM 2100 N N . THR A 1 270 ? -26.586 7.324 16.123 1.00 88.94 270 THR A N 1
ATOM 2101 C CA . THR A 1 270 ? -26.235 8.587 15.461 1.00 88.94 270 THR A CA 1
ATOM 2102 C C . THR A 1 270 ? -25.066 8.389 14.499 1.00 88.94 270 THR A C 1
ATOM 2104 O O . THR A 1 270 ? -25.192 8.710 13.325 1.00 88.94 270 THR A O 1
ATOM 2107 N N . LEU A 1 271 ? -23.984 7.742 14.946 1.00 87.69 271 LEU A N 1
ATOM 2108 C CA . LEU A 1 271 ? -22.818 7.468 14.100 1.00 87.69 271 LEU A CA 1
ATOM 2109 C C . LEU A 1 271 ? -23.174 6.666 12.839 1.00 87.69 271 LEU A C 1
ATOM 2111 O O . LEU A 1 271 ? -22.639 6.929 11.765 1.00 87.69 271 LEU A O 1
ATOM 2115 N N . PHE A 1 272 ? -24.093 5.704 12.943 1.00 85.25 272 PHE A N 1
ATOM 2116 C CA . PHE A 1 272 ? -24.587 4.970 11.776 1.00 85.25 272 PHE A CA 1
ATOM 2117 C C . PHE A 1 272 ? -25.458 5.811 10.850 1.00 85.25 272 PHE A C 1
ATOM 2119 O O . PHE A 1 272 ? -25.344 5.678 9.631 1.00 85.25 272 PHE A O 1
ATOM 2126 N N . ALA A 1 273 ? -26.313 6.669 11.408 1.00 85.06 273 ALA A N 1
ATOM 2127 C CA . ALA A 1 273 ? -27.108 7.601 10.618 1.00 85.06 273 ALA A CA 1
ATOM 2128 C C . ALA A 1 273 ? -26.218 8.566 9.814 1.00 85.06 273 ALA A C 1
ATOM 2130 O O . ALA A 1 273 ? -26.562 8.896 8.680 1.00 85.06 273 ALA A O 1
ATOM 2131 N N . ASP A 1 274 ? -25.051 8.913 10.360 1.00 82.56 274 ASP A N 1
ATOM 2132 C CA . ASP A 1 274 ? -24.040 9.771 9.732 1.00 82.56 274 ASP A CA 1
ATOM 2133 C C . ASP A 1 274 ? -23.113 9.010 8.755 1.00 82.56 274 ASP A C 1
ATOM 2135 O O . ASP A 1 274 ? -22.168 9.573 8.207 1.00 82.56 274 ASP A O 1
ATOM 2139 N N . GLY A 1 275 ? -23.374 7.721 8.499 1.00 79.69 275 GLY A N 1
ATOM 2140 C CA . GLY A 1 275 ? -22.659 6.927 7.493 1.00 79.69 275 GLY A CA 1
ATOM 2141 C C . GLY A 1 275 ? -21.393 6.221 7.990 1.00 79.69 275 GLY A C 1
ATOM 2142 O O . GLY A 1 275 ? -20.654 5.650 7.181 1.00 79.69 275 GLY A O 1
ATOM 2143 N N . CYS A 1 276 ? -21.139 6.197 9.303 1.00 85.25 276 CYS A N 1
ATOM 2144 C CA . CYS A 1 276 ? -19.999 5.480 9.869 1.00 85.25 276 CYS A CA 1
ATOM 2145 C C . CYS A 1 276 ? -20.104 3.970 9.613 1.00 85.25 276 CYS A C 1
ATOM 2147 O O . CYS A 1 276 ? -21.158 3.345 9.755 1.00 85.25 276 CYS A O 1
ATOM 2149 N N . SER A 1 277 ? -18.980 3.344 9.264 1.00 85.38 277 SER A N 1
ATOM 2150 C CA . SER A 1 277 ? -18.940 1.899 9.055 1.00 85.38 277 SER A CA 1
ATOM 2151 C C . SER A 1 277 ? -18.651 1.146 10.356 1.00 85.38 277 SER A C 1
ATOM 2153 O O . SER A 1 277 ? -17.758 1.497 11.125 1.00 85.38 277 SER A O 1
ATOM 2155 N N . ALA A 1 278 ? -19.344 0.023 10.567 1.00 86.12 278 ALA A N 1
ATOM 2156 C CA . ALA A 1 278 ? -19.183 -0.814 11.759 1.00 86.12 278 ALA A CA 1
ATOM 2157 C C . ALA A 1 278 ? -17.730 -1.255 12.015 1.00 86.12 278 ALA A C 1
ATOM 2159 O O . ALA A 1 278 ? -17.279 -1.306 13.159 1.00 86.12 278 ALA A O 1
ATOM 2160 N N . ASN A 1 279 ? -16.991 -1.570 10.946 1.00 85.00 279 ASN A N 1
ATOM 2161 C CA . ASN A 1 279 ? -15.594 -1.986 11.053 1.00 85.00 279 ASN A CA 1
ATOM 2162 C C . ASN A 1 279 ? -14.691 -0.829 11.497 1.00 85.00 279 ASN A C 1
ATOM 2164 O O . ASN A 1 279 ? -13.857 -1.040 12.374 1.00 85.00 279 ASN A O 1
ATOM 2168 N N . ARG A 1 280 ? -14.887 0.380 10.949 1.00 84.88 280 ARG A N 1
ATOM 2169 C CA . ARG A 1 280 ? -14.131 1.573 11.360 1.00 84.88 280 ARG A CA 1
ATOM 2170 C C . ARG A 1 280 ? -14.439 1.957 12.798 1.00 84.88 280 ARG A C 1
ATOM 2172 O O . ARG A 1 280 ? -13.513 2.227 13.553 1.00 84.88 280 ARG A O 1
ATOM 2179 N N . LEU A 1 281 ? -15.708 1.881 13.201 1.00 87.94 281 LEU A N 1
ATOM 2180 C CA . LEU A 1 281 ? -16.111 2.118 14.583 1.00 87.94 281 LEU A CA 1
ATOM 2181 C C . LEU A 1 281 ? -15.370 1.178 15.546 1.00 87.94 281 LEU A C 1
ATOM 2183 O O . LEU A 1 281 ? -14.796 1.625 16.534 1.00 87.94 281 LEU A O 1
ATOM 2187 N N . ILE A 1 282 ? -15.332 -0.123 15.242 1.00 89.00 282 ILE A N 1
ATOM 2188 C CA . ILE A 1 282 ? -14.607 -1.113 16.051 1.00 89.00 282 ILE A CA 1
ATOM 2189 C C . ILE A 1 282 ? -13.111 -0.820 16.110 1.00 89.00 282 ILE A C 1
ATOM 2191 O O . ILE A 1 282 ? -12.532 -0.856 17.196 1.00 89.00 282 ILE A O 1
ATOM 2195 N N . GLU A 1 283 ? -12.490 -0.543 14.964 1.00 86.62 283 GLU A N 1
ATOM 2196 C CA . GLU A 1 283 ? -11.069 -0.199 14.898 1.00 86.62 283 GLU A CA 1
ATOM 2197 C C . GLU A 1 283 ? -10.773 1.043 15.748 1.00 86.62 283 GLU A C 1
ATOM 2199 O O . GLU A 1 283 ? -9.880 0.996 16.593 1.00 86.62 283 GLU A O 1
ATOM 2204 N N . GLY A 1 284 ? -11.584 2.097 15.625 1.00 86.94 284 GLY A N 1
ATOM 2205 C CA . GLY A 1 284 ? -11.462 3.319 16.419 1.00 86.94 284 GLY A CA 1
ATOM 2206 C C . GLY A 1 284 ? -11.634 3.089 17.923 1.00 86.94 284 GLY A C 1
ATOM 2207 O O . GLY A 1 284 ? -10.862 3.624 18.718 1.00 86.94 284 GLY A O 1
ATOM 2208 N N . ILE A 1 285 ? -12.583 2.241 18.336 1.00 90.00 285 ILE A N 1
ATOM 2209 C CA . ILE A 1 285 ? -12.764 1.882 19.752 1.00 90.00 285 ILE A CA 1
ATOM 2210 C C . ILE A 1 285 ? -11.538 1.120 20.280 1.00 90.00 285 ILE A C 1
ATOM 2212 O O . ILE A 1 285 ? -11.057 1.424 21.372 1.00 90.00 285 ILE A O 1
ATOM 2216 N N . ILE A 1 286 ? -11.009 0.145 19.530 1.00 89.88 286 ILE A N 1
ATOM 2217 C CA . ILE A 1 286 ? -9.802 -0.601 19.931 1.00 89.88 286 ILE A CA 1
ATOM 2218 C C . ILE A 1 286 ? -8.600 0.342 20.044 1.00 89.88 286 ILE A C 1
ATOM 2220 O O . ILE A 1 286 ? -7.840 0.244 21.010 1.00 89.88 286 ILE A O 1
ATOM 2224 N N . GLU A 1 287 ? -8.429 1.253 19.081 1.00 86.50 287 GLU A N 1
ATOM 2225 C CA . GLU A 1 287 ? -7.374 2.268 19.103 1.00 86.50 287 GLU A CA 1
ATOM 2226 C C . GLU A 1 287 ? -7.459 3.129 20.362 1.00 86.50 287 GLU A C 1
ATOM 2228 O O . GLU A 1 287 ? -6.474 3.219 21.089 1.00 86.50 287 GLU A O 1
ATOM 2233 N N . LEU A 1 288 ? -8.636 3.668 20.691 1.00 87.50 288 LEU A N 1
ATOM 2234 C CA . LEU A 1 288 ? -8.811 4.483 21.895 1.00 87.50 288 LEU A CA 1
ATOM 2235 C C . LEU A 1 288 ? -8.574 3.696 23.187 1.00 87.50 288 LEU A C 1
ATOM 2237 O O . LEU A 1 288 ? -7.932 4.205 24.104 1.00 87.50 288 LEU A O 1
ATOM 2241 N N . LEU A 1 289 ? -9.031 2.443 23.280 1.00 89.31 289 LEU A N 1
ATOM 2242 C CA . LEU A 1 289 ? -8.762 1.597 24.451 1.00 89.31 289 LEU A CA 1
ATOM 2243 C C . LEU A 1 289 ? -7.262 1.309 24.617 1.00 89.31 289 LEU A C 1
ATOM 2245 O O . LEU A 1 289 ? -6.745 1.339 25.738 1.00 89.31 289 LEU A O 1
ATOM 2249 N N . ARG A 1 290 ? -6.549 1.055 23.512 1.00 87.44 290 ARG A N 1
ATOM 2250 C CA . ARG A 1 290 ? -5.087 0.906 23.501 1.00 87.44 290 ARG A CA 1
ATOM 2251 C C . ARG A 1 290 ? -4.405 2.204 23.927 1.00 87.44 290 ARG A C 1
ATOM 2253 O O . ARG A 1 290 ? -3.476 2.160 24.731 1.00 87.44 290 ARG A O 1
ATOM 2260 N N . ASP A 1 291 ? -4.861 3.340 23.418 1.00 85.62 291 ASP A N 1
ATOM 2261 C CA . ASP A 1 291 ? -4.275 4.642 23.719 1.00 85.62 291 ASP A CA 1
ATOM 2262 C C . ASP A 1 291 ? -4.489 4.999 25.208 1.00 85.62 291 ASP A C 1
ATOM 2264 O O . ASP A 1 291 ? -3.555 5.441 25.877 1.00 85.62 291 ASP A O 1
ATOM 226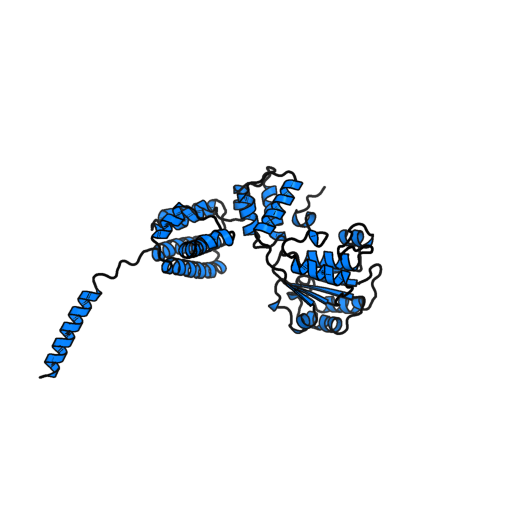8 N N . LEU A 1 292 ? -5.645 4.664 25.796 1.00 86.56 292 LEU A N 1
ATOM 2269 C CA . LEU A 1 292 ? -5.890 4.770 27.244 1.00 86.56 292 LEU A CA 1
ATOM 2270 C C . LEU A 1 292 ? -4.976 3.858 28.082 1.00 86.56 292 LEU A C 1
ATOM 2272 O O . LEU A 1 292 ? -4.499 4.259 29.148 1.00 86.56 292 LEU A O 1
ATOM 2276 N N . LEU A 1 293 ? -4.708 2.630 27.622 1.00 86.19 293 LEU A N 1
ATOM 2277 C CA . LEU A 1 293 ? -3.745 1.728 28.269 1.00 86.19 293 LEU A CA 1
ATOM 2278 C C . LEU A 1 293 ? -2.324 2.303 28.242 1.00 86.19 293 LEU A C 1
ATOM 2280 O O . LEU A 1 293 ? -1.617 2.235 29.250 1.00 86.19 293 LEU A O 1
ATOM 2284 N N . LEU A 1 294 ? -1.910 2.873 27.106 1.00 83.69 294 LEU A N 1
ATOM 2285 C CA . LEU A 1 294 ? -0.615 3.539 26.973 1.00 83.69 294 LEU A CA 1
ATOM 2286 C C . LEU A 1 294 ? -0.534 4.749 27.899 1.00 83.69 294 LEU A C 1
ATOM 2288 O O . LEU A 1 294 ? 0.439 4.863 28.636 1.00 83.69 294 LEU A O 1
ATOM 2292 N N . GLN A 1 295 ? -1.577 5.577 27.956 1.00 83.62 295 GLN A N 1
ATOM 2293 C CA . GLN A 1 295 ? -1.625 6.738 28.841 1.00 83.62 295 GLN A CA 1
ATOM 2294 C C . GLN A 1 295 ? -1.433 6.383 30.317 1.00 83.62 295 GLN A C 1
ATOM 2296 O O . GLN A 1 295 ? -0.736 7.093 31.041 1.00 83.62 295 GLN A O 1
ATOM 2301 N N . LYS A 1 296 ? -2.061 5.289 30.771 1.00 82.06 296 LYS A N 1
ATOM 2302 C CA . LYS A 1 296 ? -1.953 4.812 32.158 1.00 82.06 296 LYS A CA 1
ATOM 2303 C C . LYS A 1 296 ? -0.543 4.340 32.513 1.00 82.06 296 LYS A C 1
ATOM 2305 O O . LYS A 1 296 ? -0.182 4.391 33.685 1.00 82.06 296 LYS A O 1
ATOM 2310 N N . ASN A 1 297 ? 0.227 3.873 31.531 1.00 79.69 297 ASN A N 1
ATOM 2311 C CA . ASN A 1 297 ? 1.590 3.388 31.737 1.00 79.69 297 ASN A CA 1
ATOM 2312 C C . ASN A 1 297 ? 2.634 4.497 31.540 1.00 79.69 297 ASN A C 1
ATOM 2314 O O . ASN A 1 297 ? 3.525 4.643 32.372 1.00 79.69 297 ASN A O 1
ATOM 2318 N N . ASP A 1 298 ? 2.527 5.263 30.452 1.00 77.50 298 ASP A N 1
ATOM 2319 C CA . ASP A 1 298 ? 3.406 6.383 30.123 1.00 77.50 298 ASP A CA 1
ATOM 2320 C C . ASP A 1 298 ? 2.722 7.358 29.144 1.00 77.50 298 ASP A C 1
ATOM 2322 O O . ASP A 1 298 ? 2.578 7.098 27.946 1.00 77.50 298 ASP A O 1
ATOM 2326 N N . ALA A 1 299 ? 2.342 8.530 29.655 1.00 68.69 299 ALA A N 1
ATOM 2327 C CA . ALA A 1 299 ? 1.715 9.585 28.866 1.00 68.69 299 ALA A CA 1
ATOM 2328 C C . ALA A 1 299 ? 2.635 10.172 27.775 1.00 68.69 299 ALA A C 1
ATOM 2330 O O . ALA A 1 299 ? 2.131 10.744 26.811 1.00 68.69 299 ALA A O 1
ATOM 2331 N N . GLN A 1 300 ? 3.964 10.035 27.887 1.00 65.88 300 GLN A N 1
ATOM 2332 C CA . GLN A 1 300 ? 4.901 10.543 26.877 1.00 65.88 300 GLN A CA 1
ATOM 2333 C C . GLN A 1 300 ? 4.966 9.651 25.630 1.00 65.88 300 GLN A C 1
ATOM 2335 O O . GLN A 1 300 ? 5.274 10.151 24.546 1.00 65.88 300 GLN A O 1
ATOM 2340 N N . LEU A 1 301 ? 4.632 8.359 25.750 1.00 65.00 301 LEU A N 1
ATOM 2341 C CA . LEU A 1 301 ? 4.616 7.430 24.614 1.00 65.00 301 LEU A CA 1
ATOM 2342 C C . LEU A 1 301 ? 3.527 7.774 23.593 1.00 65.00 301 LEU A C 1
ATOM 2344 O O . LEU A 1 301 ? 3.742 7.597 22.398 1.00 65.00 301 LEU A O 1
ATOM 2348 N N . LEU A 1 302 ? 2.387 8.310 24.035 1.00 63.28 302 LEU A N 1
ATOM 2349 C CA . LEU A 1 302 ? 1.293 8.696 23.139 1.00 63.28 302 LEU A CA 1
ATOM 2350 C C . LEU A 1 302 ? 1.718 9.770 22.138 1.00 63.28 302 LEU A C 1
ATOM 2352 O O . LEU A 1 302 ? 1.519 9.616 20.934 1.00 63.28 302 LEU A O 1
ATOM 2356 N N . THR A 1 303 ? 2.368 10.824 22.633 1.00 61.00 303 THR A N 1
ATOM 2357 C CA . THR A 1 303 ? 2.841 11.940 21.807 1.00 61.00 303 THR A CA 1
ATOM 2358 C C . THR A 1 303 ? 3.971 11.517 20.869 1.00 61.00 303 THR A C 1
ATOM 2360 O O . THR A 1 303 ? 4.083 12.042 19.768 1.00 61.00 303 THR A O 1
ATOM 2363 N N . GLN A 1 304 ? 4.809 10.558 21.279 1.00 59.41 304 GLN A N 1
ATOM 2364 C CA . GLN A 1 304 ? 5.920 10.058 20.459 1.00 59.41 304 GLN A CA 1
ATOM 2365 C C . GLN A 1 304 ? 5.477 9.121 19.329 1.00 59.41 304 GLN A C 1
ATOM 2367 O O . GLN A 1 304 ? 6.218 8.948 18.364 1.00 59.41 304 GLN A O 1
ATOM 2372 N N . MET A 1 305 ? 4.303 8.501 19.450 1.00 60.62 305 MET A N 1
ATOM 2373 C CA . MET A 1 305 ? 3.787 7.548 18.464 1.00 60.62 305 MET A CA 1
ATOM 2374 C C . MET A 1 305 ? 2.763 8.163 17.494 1.00 60.62 305 MET A C 1
ATOM 2376 O O . MET A 1 305 ? 2.198 7.429 16.686 1.00 60.62 305 MET A O 1
ATOM 2380 N N . SER A 1 306 ? 2.545 9.486 17.551 1.00 52.94 306 SER A N 1
ATOM 2381 C CA . SER A 1 306 ? 1.593 10.231 16.705 1.00 52.94 306 SER A CA 1
ATOM 2382 C C . SER A 1 306 ? 0.163 9.654 16.732 1.00 52.94 306 SER A C 1
ATOM 2384 O O . SER A 1 306 ? -0.525 9.626 15.712 1.00 52.94 306 SER A O 1
ATOM 2386 N N . TYR A 1 307 ? -0.285 9.150 17.889 1.00 63.69 307 TYR A N 1
ATOM 2387 C CA . TYR A 1 307 ? -1.651 8.637 18.068 1.00 63.69 307 TYR A CA 1
ATOM 2388 C C . TYR A 1 307 ? -2.668 9.756 18.353 1.00 63.69 307 TYR A C 1
ATOM 2390 O O . TYR A 1 307 ? -2.293 10.923 18.492 1.00 63.69 307 TYR A O 1
ATOM 2398 N N . ARG A 1 308 ? -3.968 9.410 18.405 1.00 64.06 308 ARG A N 1
ATOM 2399 C CA . ARG A 1 308 ? -5.074 10.362 18.624 1.00 64.06 308 ARG A CA 1
ATOM 2400 C C . ARG A 1 308 ? -4.811 11.199 19.883 1.00 64.06 308 ARG A C 1
ATOM 2402 O O . ARG A 1 308 ? -4.381 10.668 20.909 1.00 64.06 308 ARG A O 1
ATOM 2409 N N . GLN A 1 309 ? -5.105 12.501 19.833 1.00 66.00 309 GLN A N 1
ATOM 2410 C CA . GLN A 1 309 ? -5.204 13.285 21.064 1.00 66.00 309 GLN A CA 1
ATOM 2411 C C . GLN A 1 309 ? -6.422 12.783 21.837 1.00 66.00 309 GLN A C 1
ATOM 2413 O O . GLN A 1 309 ? -7.554 12.929 21.388 1.00 66.00 309 GLN A O 1
ATOM 2418 N N . LEU A 1 310 ? -6.169 12.146 22.980 1.00 68.38 310 LEU A N 1
ATOM 2419 C CA . LEU A 1 310 ? -7.228 11.657 23.849 1.00 68.38 310 LEU A CA 1
ATOM 2420 C C . LEU A 1 310 ? -7.991 12.836 24.449 1.00 68.38 310 LEU A C 1
ATOM 2422 O O . LEU A 1 310 ? -7.394 13.767 24.995 1.00 68.38 310 LEU A O 1
ATOM 2426 N N . ASP A 1 311 ? -9.311 12.753 24.366 1.00 74.94 311 ASP A N 1
ATOM 2427 C CA . ASP A 1 311 ? -10.220 13.721 24.958 1.00 74.94 311 ASP A CA 1
ATOM 2428 C C . ASP A 1 311 ? -10.080 13.756 26.493 1.00 74.94 311 ASP A C 1
ATOM 2430 O O . ASP A 1 311 ? -9.954 12.718 27.149 1.00 74.94 311 ASP A O 1
ATOM 2434 N N . ALA A 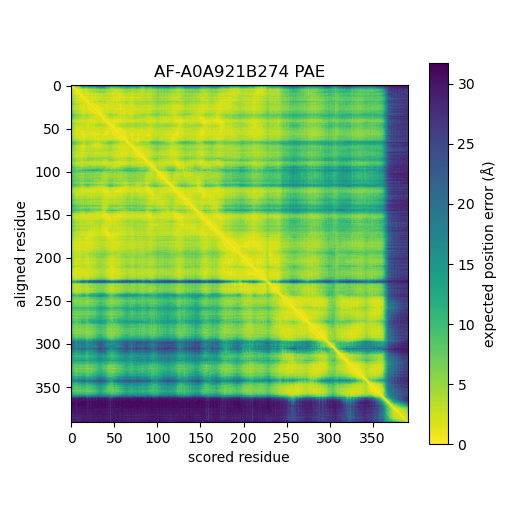1 312 ? -10.090 14.955 27.081 1.00 77.88 312 ALA A N 1
ATOM 2435 C CA . ALA A 1 312 ? -9.858 15.144 28.514 1.00 77.88 312 ALA A CA 1
ATOM 2436 C C . ALA A 1 312 ? -10.941 14.484 29.389 1.00 77.88 312 ALA A C 1
ATOM 2438 O O . ALA A 1 312 ? -10.637 13.964 30.473 1.00 77.88 312 ALA A O 1
ATOM 2439 N N . ASP A 1 313 ? -12.186 14.461 28.917 1.00 79.00 313 ASP A N 1
ATOM 2440 C CA . ASP A 1 313 ? -13.308 13.854 29.626 1.00 79.00 313 ASP A CA 1
ATOM 2441 C C . ASP A 1 313 ? -13.201 12.329 29.579 1.00 79.00 313 ASP A C 1
ATOM 2443 O O . ASP A 1 313 ? -13.386 11.664 30.604 1.00 79.00 313 ASP A O 1
ATOM 2447 N N . LEU A 1 314 ? -12.768 11.772 28.443 1.00 81.81 314 LEU A N 1
ATOM 2448 C CA . LEU A 1 314 ? -12.484 10.340 28.317 1.00 81.81 314 LEU A CA 1
ATOM 2449 C C . LEU A 1 314 ? -11.361 9.895 29.263 1.00 81.81 314 LEU A C 1
ATOM 2451 O O . LEU A 1 314 ? -11.478 8.861 29.925 1.00 81.81 314 LEU A O 1
ATOM 2455 N N . ILE A 1 315 ? -10.285 10.682 29.362 1.00 82.69 315 ILE A N 1
ATOM 2456 C CA . ILE A 1 315 ? -9.176 10.417 30.292 1.00 82.69 315 ILE A CA 1
ATOM 2457 C C . ILE A 1 315 ? -9.702 10.371 31.726 1.00 82.69 315 ILE A C 1
ATOM 2459 O O . ILE A 1 315 ? -9.368 9.465 32.497 1.00 82.69 315 ILE A O 1
ATOM 2463 N N . THR A 1 316 ? -10.549 11.338 32.074 1.00 83.56 316 THR A N 1
ATOM 2464 C CA . THR A 1 316 ? -11.151 11.453 33.402 1.00 83.56 316 THR A CA 1
ATOM 2465 C C . THR A 1 316 ? -12.043 10.251 33.703 1.00 83.56 316 THR A C 1
ATOM 2467 O O . THR A 1 316 ? -11.884 9.625 34.753 1.00 83.56 316 THR A O 1
ATOM 2470 N N . ALA A 1 317 ? -12.913 9.858 32.771 1.00 80.38 317 ALA A N 1
ATOM 2471 C CA . ALA A 1 317 ? -13.767 8.680 32.903 1.00 80.38 317 ALA A CA 1
ATOM 2472 C C . ALA A 1 317 ? -12.945 7.382 33.037 1.00 80.38 317 ALA A C 1
ATOM 2474 O O . ALA A 1 317 ? -13.242 6.521 33.869 1.00 80.38 317 ALA A O 1
ATOM 2475 N N . ALA A 1 318 ? -11.842 7.268 32.294 1.00 84.12 318 ALA A N 1
ATOM 2476 C CA . ALA A 1 318 ? -10.964 6.103 32.329 1.00 84.12 318 ALA A CA 1
ATOM 2477 C C . ALA A 1 318 ? -10.193 5.944 33.654 1.00 84.12 318 ALA A C 1
ATOM 2479 O O . ALA A 1 318 ? -9.667 4.858 33.921 1.00 84.12 318 ALA A O 1
ATOM 2480 N N . THR A 1 319 ? -10.112 6.968 34.515 1.00 83.69 319 THR A N 1
ATOM 2481 C CA . THR A 1 319 ? -9.423 6.864 35.820 1.00 83.69 319 THR A CA 1
ATOM 2482 C C . THR A 1 319 ? -10.021 5.783 36.724 1.00 83.69 319 THR A C 1
ATOM 2484 O O . THR A 1 319 ? -9.278 5.122 37.449 1.00 83.69 319 THR A O 1
ATOM 2487 N N . GLN A 1 320 ? -11.332 5.546 36.629 1.00 84.19 320 GLN A N 1
ATOM 2488 C CA . GLN A 1 320 ? -12.057 4.569 37.449 1.00 84.19 320 GLN A CA 1
ATOM 2489 C C . GLN A 1 320 ? -11.945 3.127 36.927 1.00 84.19 320 GLN A C 1
ATOM 2491 O O . GLN A 1 320 ? -12.312 2.183 37.626 1.00 84.19 320 GLN A O 1
ATOM 2496 N N . ILE A 1 321 ? -11.417 2.948 35.713 1.00 87.56 321 ILE A N 1
ATOM 2497 C CA . ILE A 1 321 ? -11.325 1.656 35.032 1.00 87.56 321 ILE A CA 1
ATOM 2498 C C . ILE A 1 321 ? -9.937 1.047 35.238 1.00 87.56 321 ILE A C 1
ATOM 2500 O O . ILE A 1 321 ? -8.909 1.689 35.016 1.00 87.56 321 ILE A O 1
ATOM 2504 N N . GLN A 1 322 ? -9.870 -0.216 35.645 1.00 88.06 322 GLN A N 1
ATOM 2505 C CA . GLN A 1 322 ? -8.599 -0.924 35.798 1.00 88.06 322 GLN A CA 1
ATOM 2506 C C . GLN A 1 322 ? -8.043 -1.358 34.437 1.00 88.06 322 GLN A C 1
ATOM 2508 O O . GLN A 1 322 ? -8.798 -1.714 33.534 1.00 88.06 322 GLN A O 1
ATOM 2513 N N . SER A 1 323 ? -6.715 -1.433 34.295 1.00 88.06 323 SER A N 1
ATOM 2514 C CA . SER A 1 323 ? -6.091 -1.907 33.048 1.00 88.06 323 SER A CA 1
ATOM 2515 C C . SER A 1 323 ? -6.561 -3.315 32.655 1.00 88.06 323 SER A C 1
ATOM 2517 O O . SER A 1 323 ? -6.740 -3.590 31.475 1.00 88.06 323 SER A O 1
ATOM 2519 N N . ALA A 1 324 ? -6.842 -4.189 33.632 1.00 88.56 324 ALA A N 1
ATOM 2520 C CA . ALA A 1 324 ? -7.412 -5.518 33.390 1.00 88.56 324 ALA A CA 1
ATOM 2521 C C . ALA A 1 324 ? -8.788 -5.467 32.698 1.00 88.56 324 ALA A C 1
ATOM 2523 O O . ALA A 1 324 ? -9.065 -6.297 31.838 1.00 88.56 324 ALA A O 1
ATOM 2524 N N . GLN A 1 325 ? -9.623 -4.480 33.032 1.00 89.25 325 GLN A N 1
ATOM 2525 C CA . GLN A 1 325 ? -10.926 -4.289 32.391 1.00 89.25 325 GLN A CA 1
ATOM 2526 C C . GLN A 1 325 ? -10.759 -3.781 30.956 1.00 89.25 325 GLN A C 1
ATOM 2528 O O . GLN A 1 325 ? -11.435 -4.273 30.060 1.00 89.25 325 GLN A O 1
ATOM 2533 N N . LEU A 1 326 ? -9.809 -2.871 30.708 1.00 89.56 326 LEU A N 1
ATOM 2534 C CA . LEU A 1 326 ? -9.498 -2.415 29.347 1.00 89.56 326 LEU A CA 1
ATOM 2535 C C . LEU A 1 326 ? -9.031 -3.577 28.451 1.00 89.56 326 LEU A C 1
ATOM 2537 O O . LEU A 1 326 ? -9.490 -3.685 27.316 1.00 89.56 326 LEU A O 1
ATOM 2541 N N . TYR A 1 327 ? -8.195 -4.490 28.965 1.00 89.69 327 TYR A N 1
ATOM 2542 C CA . TYR A 1 327 ? -7.822 -5.711 28.234 1.00 89.69 327 TYR A CA 1
ATOM 2543 C C . TYR A 1 327 ? -9.033 -6.604 27.934 1.00 89.69 327 TYR A C 1
ATOM 2545 O O . TYR A 1 327 ? -9.210 -7.017 26.791 1.00 89.69 327 TYR A O 1
ATOM 2553 N N . GLN A 1 328 ? -9.909 -6.840 28.918 1.00 91.56 328 GLN A N 1
ATOM 2554 C CA . GLN A 1 328 ? -11.140 -7.617 28.711 1.00 91.56 328 GLN A CA 1
ATOM 2555 C C . GLN A 1 328 ? -12.051 -6.998 27.644 1.00 91.56 328 GLN A C 1
ATOM 2557 O O . GLN A 1 328 ? -12.660 -7.721 26.858 1.00 91.56 328 GLN A O 1
ATOM 2562 N N . MET A 1 329 ? -12.145 -5.667 27.600 1.00 92.38 329 MET A N 1
ATOM 2563 C CA . MET A 1 329 ? -12.912 -4.954 26.580 1.00 92.38 329 MET A CA 1
ATOM 2564 C C . MET A 1 329 ? -12.312 -5.161 25.186 1.00 92.38 329 MET A C 1
ATOM 2566 O O . MET A 1 329 ? -13.053 -5.474 24.258 1.00 92.38 329 MET A O 1
ATOM 2570 N N . ILE A 1 330 ? -10.987 -5.058 25.041 1.00 92.12 330 ILE A N 1
ATOM 2571 C CA . ILE A 1 330 ? -10.294 -5.317 23.768 1.00 92.12 330 ILE A CA 1
ATOM 2572 C C . ILE A 1 330 ? -10.531 -6.760 23.300 1.00 92.12 330 ILE A C 1
ATOM 2574 O O . ILE A 1 330 ? -10.878 -6.975 22.139 1.00 92.12 330 ILE A O 1
ATOM 2578 N N . ASP A 1 331 ? -10.403 -7.745 24.192 1.00 91.62 331 ASP A N 1
ATOM 2579 C CA . ASP A 1 331 ? -10.636 -9.158 23.864 1.00 91.62 331 ASP A CA 1
ATOM 2580 C C . ASP A 1 331 ? -12.078 -9.406 23.396 1.00 91.62 331 ASP A C 1
ATOM 2582 O O . ASP A 1 331 ? -12.309 -10.100 22.403 1.00 91.62 331 ASP A O 1
ATOM 2586 N N . LEU A 1 332 ? -13.050 -8.780 24.064 1.00 91.81 332 LEU A N 1
ATOM 2587 C CA . LEU A 1 332 ? -14.465 -8.881 23.718 1.00 91.81 332 LEU A CA 1
ATOM 2588 C C . LEU A 1 332 ? -14.773 -8.269 22.349 1.00 91.81 332 LEU A C 1
ATOM 2590 O O . LEU A 1 332 ? -15.539 -8.840 21.570 1.00 91.81 332 LEU A O 1
ATOM 2594 N N . ILE A 1 333 ? -14.172 -7.119 22.042 1.00 91.56 333 ILE A N 1
ATOM 2595 C CA . ILE A 1 333 ? -14.333 -6.475 20.737 1.00 91.56 333 ILE A CA 1
ATOM 2596 C C . ILE A 1 333 ? -13.700 -7.341 19.644 1.00 91.56 333 ILE A C 1
ATOM 2598 O O . ILE A 1 333 ? -14.324 -7.545 18.606 1.00 91.56 333 ILE A O 1
ATOM 2602 N N . ASN A 1 334 ? -12.513 -7.909 19.879 1.00 90.38 334 ASN A N 1
ATOM 2603 C CA . ASN A 1 334 ? -11.855 -8.809 18.927 1.00 90.38 334 ASN A CA 1
ATOM 2604 C C . ASN A 1 334 ? -12.708 -10.052 18.617 1.00 90.38 334 ASN A C 1
ATOM 2606 O O . ASN A 1 334 ? -12.804 -10.468 17.458 1.00 90.38 334 ASN A O 1
ATOM 2610 N N . GLU A 1 335 ? -13.368 -10.630 19.627 1.00 89.25 335 GLU A N 1
ATOM 2611 C CA . GLU A 1 335 ? -14.303 -11.745 19.437 1.00 89.25 335 GLU A CA 1
ATOM 2612 C C . GLU A 1 335 ? -15.480 -11.341 18.533 1.00 89.25 335 GLU A C 1
ATOM 2614 O O . GLU A 1 335 ? -15.822 -12.050 17.582 1.00 89.25 335 GLU A O 1
ATOM 2619 N N . ILE A 1 336 ? -16.075 -10.174 18.790 1.00 86.44 336 ILE A N 1
ATOM 2620 C CA . ILE A 1 336 ? -17.221 -9.671 18.022 1.00 86.44 336 ILE A CA 1
ATOM 2621 C C . ILE A 1 336 ? -16.812 -9.270 16.602 1.00 86.44 336 ILE A C 1
ATOM 2623 O O . ILE A 1 336 ? -17.543 -9.556 15.654 1.00 86.44 336 ILE A O 1
ATOM 2627 N N . GLN A 1 337 ? -15.622 -8.698 16.415 1.00 87.44 337 GLN A N 1
ATOM 2628 C CA . GLN A 1 337 ? -15.082 -8.361 15.097 1.00 87.44 337 GLN A CA 1
ATOM 2629 C C . GLN A 1 337 ? -14.970 -9.606 14.200 1.00 87.44 337 GLN A C 1
ATOM 2631 O O . GLN A 1 337 ? -15.260 -9.548 13.002 1.00 87.44 337 GLN A O 1
ATOM 2636 N N . LEU A 1 338 ? -14.597 -10.760 14.767 1.00 85.44 338 LEU A N 1
ATOM 2637 C CA . LEU A 1 338 ? -14.551 -12.025 14.030 1.00 85.44 338 LEU A CA 1
ATOM 2638 C C . LEU A 1 338 ? -15.952 -12.515 13.624 1.00 85.44 338 LEU A C 1
ATOM 2640 O O . LEU A 1 338 ? -16.121 -13.064 12.534 1.00 85.44 338 LEU A O 1
ATOM 2644 N N . GLN A 1 339 ? -16.959 -12.308 14.477 1.00 83.88 339 GLN A N 1
ATOM 2645 C CA . GLN A 1 339 ? -18.354 -12.668 14.194 1.00 83.88 339 GLN A CA 1
ATOM 2646 C C . GLN A 1 339 ? -18.968 -11.756 13.123 1.00 83.88 339 GLN A C 1
ATOM 2648 O O . GLN A 1 339 ? -19.660 -12.239 12.226 1.00 83.88 339 GLN A O 1
ATOM 2653 N N . LEU A 1 340 ? -18.641 -10.461 13.156 1.00 81.31 340 LEU A N 1
ATOM 2654 C CA . LEU A 1 340 ? -19.071 -9.468 12.171 1.00 81.31 340 LEU A CA 1
ATOM 2655 C C . LEU A 1 340 ? -18.602 -9.782 10.753 1.00 81.31 340 LEU A C 1
ATOM 2657 O O . LEU A 1 340 ? -19.382 -9.641 9.817 1.00 81.31 340 LEU A O 1
ATOM 2661 N N . LYS A 1 341 ? -17.372 -10.289 10.584 1.00 76.56 341 LYS A N 1
ATOM 2662 C CA . LYS A 1 341 ? -16.857 -10.702 9.263 1.00 76.56 341 LYS A CA 1
ATOM 2663 C C . LYS A 1 341 ? -17.720 -11.765 8.571 1.00 76.56 341 LYS A C 1
ATOM 2665 O O . LYS A 1 341 ? -17.640 -11.896 7.354 1.00 76.56 341 LYS A O 1
ATOM 2670 N N . ASN A 1 342 ? -18.528 -12.510 9.328 1.00 74.56 342 ASN A N 1
ATOM 2671 C CA . ASN A 1 342 ? -19.357 -13.610 8.834 1.00 74.56 342 ASN A CA 1
ATOM 2672 C C . ASN A 1 342 ? -20.866 -13.296 8.849 1.00 74.56 342 ASN A C 1
ATOM 2674 O O . ASN A 1 342 ? -21.672 -14.198 8.622 1.00 74.56 342 ASN A O 1
ATOM 2678 N N . SER A 1 343 ? -21.262 -12.053 9.138 1.00 75.31 343 SER A N 1
ATOM 2679 C CA . SER A 1 343 ? -22.661 -11.665 9.344 1.00 75.31 343 SER A CA 1
ATOM 2680 C C . SER A 1 343 ? -23.074 -10.491 8.456 1.00 75.31 343 SER A C 1
ATOM 2682 O O . SER A 1 343 ? -22.276 -9.608 8.163 1.00 75.31 343 SER A O 1
ATOM 2684 N N . ALA A 1 344 ? -24.352 -10.460 8.069 1.00 71.94 344 ALA A N 1
ATOM 2685 C CA . ALA A 1 344 ? -24.962 -9.345 7.342 1.00 71.94 344 ALA A CA 1
ATOM 2686 C C . ALA A 1 344 ? -25.585 -8.271 8.260 1.00 71.94 344 ALA A C 1
ATOM 2688 O O . ALA A 1 344 ? -25.975 -7.213 7.779 1.00 71.94 344 ALA A O 1
ATOM 2689 N N . HIS A 1 345 ? -25.705 -8.528 9.568 1.00 79.00 345 HIS A N 1
ATOM 2690 C CA . HIS A 1 345 ? -26.409 -7.652 10.515 1.00 79.00 345 HIS A CA 1
ATOM 2691 C C . HIS A 1 345 ? -25.437 -6.926 11.449 1.00 79.00 345 HIS A C 1
ATOM 2693 O O . HIS A 1 345 ? -25.383 -7.232 12.637 1.00 79.00 345 HIS A O 1
ATOM 2699 N N . SER A 1 346 ? -24.641 -5.995 10.923 1.00 80.25 346 SER A N 1
ATOM 2700 C CA . SER A 1 346 ? -23.557 -5.358 11.682 1.00 80.25 346 SER A CA 1
ATOM 2701 C C . SER A 1 346 ? -24.012 -4.553 12.903 1.00 80.25 346 SER A C 1
ATOM 2703 O O . SER A 1 346 ? -23.350 -4.595 13.936 1.00 80.25 346 SER A O 1
ATOM 2705 N N . GLU A 1 347 ? -25.157 -3.878 12.811 1.00 80.62 347 GLU A N 1
ATOM 2706 C CA . GLU A 1 347 ? -25.710 -3.042 13.887 1.00 80.62 347 GLU A CA 1
ATOM 2707 C C . GLU A 1 347 ? -26.051 -3.864 15.137 1.00 80.62 347 GLU A C 1
ATOM 2709 O O . GLU A 1 347 ? -25.592 -3.545 16.230 1.00 80.62 347 GLU A O 1
ATOM 2714 N N . LEU A 1 348 ? -26.743 -4.999 14.975 1.00 84.56 348 LEU A N 1
ATOM 2715 C CA . LEU A 1 348 ? -27.124 -5.880 16.086 1.00 84.56 348 LEU A CA 1
ATOM 2716 C C . LEU A 1 348 ? -25.903 -6.347 16.897 1.00 84.56 348 LEU A C 1
ATOM 2718 O O . LEU A 1 348 ? -25.931 -6.394 18.127 1.00 84.56 348 LEU A O 1
ATOM 2722 N N . PHE A 1 349 ? -24.815 -6.711 16.215 1.00 85.50 349 PHE A N 1
ATOM 2723 C CA . PHE A 1 349 ? -23.592 -7.155 16.888 1.00 85.50 349 PHE A CA 1
ATOM 2724 C C . PHE A 1 349 ? -22.931 -6.026 17.679 1.00 85.50 349 PHE A C 1
ATOM 2726 O O . PHE A 1 349 ? -22.352 -6.293 18.732 1.00 85.50 349 PHE A O 1
ATOM 2733 N N . LEU A 1 350 ? -23.049 -4.783 17.215 1.00 85.44 350 LEU A N 1
ATOM 2734 C CA . LEU A 1 350 ? -22.545 -3.618 17.931 1.00 85.44 350 LEU A CA 1
ATOM 2735 C C . LEU A 1 350 ? -23.414 -3.257 19.130 1.00 85.44 350 LEU A C 1
ATOM 2737 O O . LEU A 1 350 ? -22.864 -2.993 20.192 1.00 85.44 350 LEU A O 1
ATOM 2741 N N . GLU A 1 351 ? -24.738 -3.350 19.028 1.00 87.44 351 GLU A N 1
ATOM 2742 C CA . GLU A 1 351 ? -25.620 -3.175 20.188 1.00 87.44 351 GLU A CA 1
ATOM 2743 C C . GLU A 1 351 ? -25.298 -4.202 21.287 1.00 87.44 351 GLU A C 1
ATOM 2745 O O . GLU A 1 351 ? -25.124 -3.863 22.462 1.00 87.44 351 GLU A O 1
ATOM 2750 N N . VAL A 1 352 ? -25.137 -5.474 20.897 1.00 88.69 352 VAL A N 1
ATOM 2751 C CA . VAL A 1 352 ? -24.725 -6.550 21.811 1.00 88.69 352 VAL A CA 1
ATOM 2752 C C . VAL A 1 352 ? -23.330 -6.280 22.383 1.00 88.69 352 VAL A C 1
ATOM 2754 O O . VAL A 1 352 ? -23.105 -6.514 23.575 1.00 88.69 352 VAL A O 1
ATOM 2757 N N . MET A 1 353 ? -22.399 -5.773 21.568 1.00 89.94 353 MET A N 1
ATOM 2758 C CA . MET A 1 353 ? -21.071 -5.351 22.015 1.00 89.94 353 MET A CA 1
ATOM 2759 C C . MET A 1 353 ? -21.169 -4.265 23.083 1.00 89.94 353 MET A C 1
ATOM 2761 O O . MET A 1 353 ? -20.559 -4.418 24.135 1.00 89.94 353 MET A O 1
ATOM 2765 N N . THR A 1 354 ? -21.959 -3.212 22.870 1.00 90.81 354 THR A N 1
ATOM 2766 C CA . THR A 1 354 ? -22.125 -2.105 23.823 1.00 90.81 354 THR A CA 1
ATOM 2767 C C . THR A 1 354 ? -22.614 -2.595 25.178 1.00 90.81 354 THR A C 1
ATOM 2769 O O . THR A 1 354 ? -22.031 -2.260 26.210 1.00 90.81 354 THR A O 1
ATOM 2772 N N . VAL A 1 355 ? -23.633 -3.460 25.192 1.00 90.38 355 VAL A N 1
ATOM 2773 C CA . VAL A 1 355 ? -24.164 -4.038 26.437 1.00 90.38 355 VAL A CA 1
ATOM 2774 C C . VAL A 1 355 ? -23.105 -4.887 27.148 1.00 90.38 355 VAL A C 1
ATOM 2776 O O . VAL A 1 355 ? -22.951 -4.819 28.371 1.00 90.38 355 VAL A O 1
ATOM 2779 N N . LYS A 1 356 ? -22.351 -5.690 26.393 1.00 89.62 356 LYS A N 1
ATOM 2780 C CA . LYS A 1 356 ? -21.263 -6.511 26.933 1.00 89.62 356 LYS A CA 1
ATOM 2781 C C . LYS A 1 356 ? -20.112 -5.660 27.490 1.00 89.62 356 LYS A C 1
ATOM 2783 O O . LYS A 1 356 ? -19.630 -5.952 28.583 1.00 89.62 356 LYS A O 1
ATOM 2788 N N . LEU A 1 357 ? -19.717 -4.597 26.791 1.00 90.75 357 LEU A N 1
ATOM 2789 C CA . LEU A 1 357 ? -18.672 -3.662 27.216 1.00 90.75 357 LEU A CA 1
ATOM 2790 C C . LEU A 1 357 ? -19.054 -2.923 28.499 1.00 90.75 357 LEU A C 1
ATOM 2792 O O . LEU A 1 357 ? -18.247 -2.855 29.422 1.00 90.75 357 LEU A O 1
ATOM 2796 N N . ALA A 1 358 ? -20.296 -2.450 28.608 1.00 88.88 358 ALA A N 1
ATOM 2797 C CA . ALA A 1 358 ? -20.792 -1.818 29.829 1.00 88.88 358 ALA A CA 1
ATOM 2798 C C . ALA A 1 358 ? -20.783 -2.773 31.034 1.00 88.88 358 ALA A C 1
ATOM 2800 O O . ALA A 1 358 ? -20.515 -2.356 32.159 1.00 88.88 358 ALA A O 1
ATOM 2801 N N . ASN A 1 359 ? -21.027 -4.070 30.816 1.00 87.06 359 ASN A N 1
ATOM 2802 C CA . ASN A 1 359 ? -20.886 -5.069 31.874 1.00 87.06 359 ASN A CA 1
ATOM 2803 C C . ASN A 1 359 ? -19.422 -5.333 32.252 1.00 87.06 359 ASN A C 1
ATOM 2805 O O . ASN A 1 359 ? -19.148 -5.508 33.435 1.00 87.06 359 ASN A O 1
ATOM 2809 N N . ALA A 1 360 ? -18.491 -5.334 31.294 1.00 85.06 360 ALA A N 1
ATOM 2810 C CA . ALA A 1 360 ? -17.058 -5.474 31.572 1.00 85.06 360 ALA A CA 1
ATOM 2811 C C . ALA A 1 360 ? -16.478 -4.254 32.320 1.00 85.06 360 ALA A C 1
ATOM 2813 O O . ALA A 1 360 ? -15.593 -4.395 33.165 1.00 85.06 360 ALA A O 1
ATOM 2814 N N . ALA A 1 361 ? -17.019 -3.060 32.061 1.00 79.88 361 ALA A N 1
ATOM 2815 C CA . ALA A 1 361 ? -16.645 -1.828 32.752 1.00 79.88 361 ALA A CA 1
ATOM 2816 C C . ALA A 1 361 ? -17.098 -1.791 34.225 1.00 79.88 361 ALA A C 1
ATOM 2818 O O . ALA A 1 361 ? -16.550 -1.017 35.012 1.00 79.88 361 ALA A O 1
ATOM 2819 N N . LYS A 1 362 ? -18.048 -2.645 34.641 1.00 81.38 362 LYS A N 1
ATOM 2820 C CA . LYS A 1 362 ? -18.454 -2.740 36.050 1.00 81.38 362 LYS A CA 1
ATOM 2821 C C . LYS A 1 362 ? -17.261 -3.148 36.900 1.00 81.38 362 LYS A C 1
ATOM 2823 O O . LYS A 1 362 ? -16.728 -4.248 36.767 1.00 81.38 362 LYS A O 1
ATOM 2828 N N . THR A 1 363 ? -16.866 -2.267 37.810 1.00 61.25 363 THR A N 1
ATOM 2829 C CA . THR A 1 363 ? -15.932 -2.608 38.875 1.00 61.25 363 THR A CA 1
ATOM 2830 C C . THR A 1 363 ? -16.554 -3.750 39.669 1.00 61.25 363 THR A C 1
ATOM 2832 O O . THR A 1 363 ? -17.669 -3.621 40.181 1.00 61.25 363 THR A O 1
ATOM 2835 N N . ALA A 1 364 ? -15.863 -4.889 39.751 1.00 48.16 364 ALA A N 1
ATOM 2836 C CA . ALA A 1 364 ? -16.241 -5.914 40.709 1.00 48.16 364 ALA A CA 1
ATOM 2837 C C . ALA A 1 364 ? -16.303 -5.235 42.082 1.00 48.16 364 ALA A C 1
ATOM 2839 O O . ALA A 1 364 ? -15.318 -4.631 42.517 1.00 48.16 364 ALA A O 1
ATOM 2840 N N . ALA A 1 365 ? -17.465 -5.292 42.737 1.00 37.47 365 ALA A N 1
ATOM 2841 C CA . ALA A 1 365 ? -17.556 -4.928 44.141 1.00 37.47 365 ALA A CA 1
ATOM 2842 C C . ALA A 1 365 ? -16.426 -5.660 44.886 1.00 37.47 365 ALA A C 1
ATOM 2844 O O . ALA A 1 365 ? -16.134 -6.814 44.536 1.00 37.47 365 ALA A O 1
ATOM 2845 N N . PRO A 1 366 ? -15.763 -5.029 45.874 1.00 38.28 366 PRO A N 1
ATOM 2846 C CA . PRO A 1 366 ? -14.836 -5.768 46.708 1.00 38.28 366 PRO A CA 1
ATOM 2847 C C . PRO A 1 366 ? -15.585 -6.997 47.215 1.00 38.28 366 PRO A C 1
ATOM 2849 O O . PRO A 1 366 ? -16.734 -6.903 47.648 1.00 38.28 366 PRO A O 1
ATOM 2852 N N . VAL A 1 367 ? -14.963 -8.166 47.092 1.00 39.50 367 VAL A N 1
ATOM 2853 C CA . VAL A 1 367 ? -15.478 -9.409 47.663 1.00 39.50 367 VAL A CA 1
ATOM 2854 C C . VAL A 1 367 ? -15.369 -9.274 49.184 1.00 39.50 367 VAL A C 1
ATOM 2856 O O . VAL A 1 367 ? -14.474 -9.821 49.816 1.00 39.50 367 VAL A O 1
ATOM 2859 N N . SER A 1 368 ? -16.238 -8.470 49.783 1.00 44.25 368 SER A N 1
ATOM 2860 C CA . SER A 1 368 ? -16.338 -8.242 51.216 1.00 44.25 368 SER A CA 1
ATOM 2861 C C . SER A 1 368 ? -17.750 -8.614 51.630 1.00 44.25 368 SER A C 1
ATOM 2863 O O . SER A 1 368 ? -18.656 -7.803 51.499 1.00 44.25 368 SER A O 1
ATOM 2865 N N . GLU A 1 369 ? -17.908 -9.883 52.024 1.00 39.56 369 GLU A N 1
ATOM 2866 C CA . GLU A 1 369 ? -18.719 -10.349 53.172 1.00 39.56 369 GLU A CA 1
ATOM 2867 C C . GLU A 1 369 ? -18.937 -11.877 53.157 1.00 39.56 369 GLU A C 1
ATOM 2869 O O . GLU A 1 369 ? -19.181 -12.468 54.204 1.00 39.56 369 GLU A O 1
ATOM 2874 N N . GLY A 1 370 ? -18.731 -12.569 52.027 1.00 38.75 370 GLY A N 1
ATOM 2875 C CA . GLY A 1 370 ? -18.917 -14.032 51.949 1.00 38.75 370 GLY A CA 1
ATOM 2876 C C . GLY A 1 370 ? -17.728 -14.896 52.407 1.00 38.75 370 GLY A C 1
ATOM 2877 O O . GLY A 1 370 ? -17.915 -16.028 52.847 1.00 38.75 370 GLY A O 1
ATOM 2878 N N . ALA A 1 371 ? -16.491 -14.391 52.322 1.00 41.59 371 ALA A N 1
ATOM 2879 C CA . ALA A 1 371 ? -15.296 -15.197 52.613 1.00 41.59 371 ALA A CA 1
ATOM 2880 C C . ALA A 1 371 ? -15.020 -15.362 54.120 1.00 41.59 371 ALA A C 1
ATOM 2882 O O . ALA A 1 371 ? -14.577 -16.427 54.548 1.00 41.59 371 ALA A O 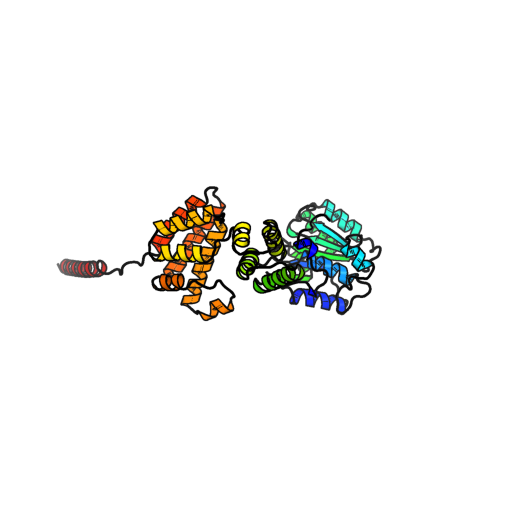1
ATOM 2883 N N . ALA A 1 372 ? -15.338 -14.347 54.933 1.00 46.56 372 ALA A N 1
ATOM 2884 C CA . ALA A 1 372 ? -15.153 -14.402 56.385 1.00 46.56 372 ALA A CA 1
ATOM 2885 C C . ALA A 1 372 ? -16.188 -15.316 57.071 1.00 46.56 372 ALA A C 1
ATOM 2887 O O . ALA A 1 372 ? -15.845 -16.035 58.008 1.00 46.56 372 ALA A O 1
ATOM 2888 N N . ALA A 1 373 ? -17.429 -15.345 56.569 1.00 46.72 373 ALA A N 1
ATOM 2889 C CA . ALA A 1 373 ? -18.464 -16.255 57.061 1.00 46.72 373 ALA A CA 1
ATOM 2890 C C . ALA A 1 373 ? -18.108 -17.725 56.770 1.00 46.72 373 ALA A C 1
ATOM 2892 O O . ALA A 1 373 ? -18.194 -18.567 57.662 1.00 46.72 373 ALA A O 1
ATOM 2893 N N . ASN A 1 374 ? -17.594 -18.012 55.568 1.00 52.91 374 ASN A N 1
ATOM 2894 C CA . ASN A 1 374 ? -17.204 -19.369 55.182 1.00 52.91 374 ASN A CA 1
ATOM 2895 C C . ASN A 1 374 ? -15.948 -19.872 55.914 1.00 52.91 374 ASN A C 1
ATOM 2897 O O . ASN A 1 374 ? -15.869 -21.057 56.221 1.00 52.91 374 ASN A O 1
ATOM 2901 N N . GLN A 1 375 ? -14.974 -19.013 56.240 1.00 56.03 375 GLN A N 1
ATOM 2902 C CA . GLN A 1 375 ? -13.802 -19.433 57.026 1.00 56.03 375 GLN A CA 1
ATOM 2903 C C . GLN A 1 375 ? -14.161 -19.773 58.477 1.00 56.03 375 GLN A C 1
ATOM 2905 O O . GLN A 1 375 ? -13.719 -20.804 58.980 1.00 56.03 375 GLN A O 1
ATOM 2910 N N . ALA A 1 376 ? -15.021 -18.978 59.120 1.00 60.38 376 ALA A N 1
ATOM 2911 C CA . ALA A 1 376 ? -15.472 -19.256 60.484 1.00 60.38 376 ALA A CA 1
ATOM 2912 C C . ALA A 1 376 ? -16.321 -20.540 60.575 1.00 60.38 376 ALA A C 1
ATOM 2914 O O . ALA A 1 376 ? -16.247 -21.274 61.562 1.00 60.38 376 ALA A O 1
ATOM 2915 N N . GLU A 1 377 ? -17.117 -20.837 59.544 1.00 62.03 377 GLU A N 1
ATOM 2916 C CA . GLU A 1 377 ? -17.943 -22.046 59.484 1.00 62.03 377 GLU A CA 1
ATOM 2917 C C . GLU A 1 377 ? -17.105 -23.302 59.184 1.00 62.03 377 GLU A C 1
ATOM 2919 O O . GLU A 1 377 ? -17.315 -24.352 59.796 1.00 62.03 377 GLU A O 1
ATOM 2924 N N . VAL A 1 378 ? -16.073 -23.179 58.340 1.00 68.19 378 VAL A N 1
ATOM 2925 C CA . VAL A 1 378 ? -15.101 -24.252 58.073 1.00 68.19 378 VAL A CA 1
ATOM 2926 C C . VAL A 1 378 ? -14.235 -24.554 59.300 1.00 68.19 378 VAL A C 1
ATOM 2928 O O . VAL A 1 378 ? -14.032 -25.728 59.604 1.00 68.19 378 VAL A O 1
ATOM 2931 N N . GLU A 1 379 ? -13.783 -23.549 60.055 1.00 71.75 379 GLU A N 1
ATOM 2932 C CA . GLU A 1 379 ? -13.041 -23.773 61.308 1.00 71.75 379 GLU A CA 1
ATOM 2933 C C . GLU A 1 379 ? -13.913 -24.456 62.376 1.00 71.75 379 GLU A C 1
ATOM 2935 O O . GLU A 1 379 ? -13.465 -25.392 63.050 1.00 71.75 379 GLU A O 1
ATOM 2940 N N . LYS A 1 380 ? -15.194 -24.076 62.488 1.00 75.56 380 LYS A N 1
ATOM 2941 C CA . LYS A 1 380 ? -16.147 -24.739 63.396 1.00 75.56 380 LYS A CA 1
ATOM 2942 C C . LYS A 1 380 ? -16.375 -26.206 63.034 1.00 75.56 380 LYS A C 1
ATOM 2944 O O . LYS A 1 380 ? -16.360 -27.064 63.917 1.00 75.56 380 LYS A O 1
ATOM 2949 N N . LEU A 1 381 ? -16.551 -26.500 61.746 1.00 72.75 381 LEU A N 1
ATOM 2950 C CA . LEU A 1 381 ? -16.741 -27.865 61.252 1.00 72.75 381 LEU A CA 1
ATOM 2951 C C . LEU A 1 381 ? -15.468 -28.709 61.402 1.00 72.75 381 LEU A C 1
ATOM 2953 O O . LEU A 1 381 ? -15.552 -29.878 61.771 1.00 72.75 381 LEU A O 1
ATOM 2957 N N . GLN A 1 382 ? -14.284 -28.128 61.195 1.00 75.06 382 GLN A N 1
ATOM 2958 C CA . GLN A 1 382 ? -13.012 -28.818 61.438 1.00 75.06 382 GLN A CA 1
ATOM 2959 C C . GLN A 1 382 ? -12.818 -29.165 62.918 1.00 75.06 382 GLN A C 1
ATOM 2961 O O . GLN A 1 382 ? -12.348 -30.261 63.228 1.00 75.06 382 GLN A O 1
ATOM 2966 N N . THR A 1 383 ? -13.243 -28.281 63.823 1.00 75.12 383 THR A N 1
ATOM 2967 C CA . THR A 1 383 ? -13.177 -28.526 65.271 1.00 75.12 383 THR A CA 1
ATOM 2968 C C . THR A 1 383 ? -14.140 -29.644 65.691 1.00 75.12 383 THR A C 1
ATOM 2970 O O . THR A 1 383 ? -13.735 -30.568 66.392 1.00 75.12 383 THR A O 1
ATOM 2973 N N . GLN A 1 384 ? -15.376 -29.654 65.173 1.00 75.69 384 GLN A N 1
ATOM 2974 C CA . GLN A 1 384 ? -16.338 -30.738 65.432 1.00 75.69 384 GLN A CA 1
ATOM 2975 C C . GLN A 1 384 ? -15.887 -32.096 64.875 1.00 75.69 384 GLN A C 1
ATOM 2977 O O . GLN A 1 384 ? -16.085 -33.131 65.510 1.00 75.69 384 GLN A O 1
ATOM 2982 N N . VAL A 1 385 ? -15.247 -32.116 63.703 1.00 77.25 385 VAL A N 1
ATOM 2983 C CA . VAL A 1 385 ? -14.690 -33.351 63.127 1.00 77.25 385 VAL A CA 1
ATOM 2984 C C . VAL A 1 385 ? -13.484 -33.854 63.931 1.00 77.25 385 VAL A C 1
ATOM 2986 O O . VAL A 1 385 ? -13.268 -35.064 64.001 1.00 77.25 385 VAL A O 1
ATOM 2989 N N . ALA A 1 386 ? -12.706 -32.964 64.553 1.00 73.62 386 ALA A N 1
ATOM 2990 C CA . ALA A 1 386 ? -11.610 -33.354 65.439 1.00 73.62 386 ALA A CA 1
ATOM 2991 C C . ALA A 1 386 ? -12.120 -33.967 66.757 1.00 73.62 386 ALA A C 1
ATOM 2993 O O . ALA A 1 386 ? -11.584 -34.985 67.191 1.00 73.62 386 ALA A O 1
ATOM 2994 N N . GLU A 1 387 ? -13.184 -33.412 67.344 1.00 74.19 387 GLU A N 1
ATOM 2995 C CA . GLU A 1 387 ? -13.820 -33.953 68.556 1.00 74.19 387 GLU A CA 1
ATOM 2996 C C . GLU A 1 387 ? -14.475 -35.322 68.311 1.00 74.19 387 GLU A C 1
ATOM 2998 O O . GLU A 1 387 ? -14.317 -36.237 69.117 1.00 74.19 387 GLU A O 1
ATOM 3003 N N . LEU A 1 388 ? -15.130 -35.512 67.161 1.00 69.19 388 LEU A N 1
ATOM 3004 C CA . LEU A 1 388 ? -15.740 -36.795 66.782 1.00 69.19 388 LEU A CA 1
ATOM 3005 C C . LEU A 1 388 ? -14.722 -37.897 66.448 1.00 69.19 388 LEU A C 1
ATOM 3007 O O . LEU A 1 388 ? -15.083 -39.067 66.447 1.00 69.19 388 LEU A O 1
ATOM 3011 N N . LYS A 1 389 ? -13.463 -37.546 66.156 1.00 64.88 389 LYS A N 1
ATOM 3012 C CA . LYS A 1 389 ? -12.373 -38.513 65.935 1.00 64.88 389 LYS A CA 1
ATOM 3013 C C . LYS A 1 389 ? -11.644 -38.923 67.222 1.00 64.88 389 LYS A C 1
ATOM 3015 O O . LYS A 1 389 ? -10.776 -39.791 67.153 1.00 64.88 389 LYS A O 1
ATOM 3020 N N . GLN A 1 390 ? -11.936 -38.279 68.355 1.00 57.44 390 GLN A N 1
ATOM 3021 C CA . GLN A 1 390 ? -11.374 -38.618 69.671 1.00 57.44 390 GLN A CA 1
ATOM 3022 C C . GLN A 1 390 ? -12.324 -39.446 70.556 1.00 57.44 390 GLN A C 1
ATOM 3024 O O . GLN A 1 390 ? -11.911 -39.872 71.636 1.00 57.44 390 GLN A O 1
ATOM 3029 N N . GLN A 1 391 ? -13.556 -39.696 70.102 1.00 48.38 391 GLN A N 1
ATOM 3030 C CA . GLN A 1 391 ? -14.427 -40.770 70.597 1.00 48.38 391 GLN A CA 1
ATOM 3031 C C . GLN A 1 391 ? -14.216 -42.031 69.763 1.00 48.38 391 GLN A C 1
ATOM 3033 O O . GLN A 1 391 ? -14.315 -43.130 70.355 1.00 48.38 391 GLN A O 1
#

InterPro domains:
  IPR001270 ClpA/B family [PR00300] (41-59)
  IPR001270 ClpA/B family [PR00300] (124-142)
  IPR003593 AAA+ ATPase domain [SM00382] (37-179)
  IPR008921 DNA polymerase III, clamp loader complex, gamma/delta/delta subunit, C-terminal [SSF48019] (244-362)
  IPR012763 DNA polymerase III, subunit gamma/ tau, N-terminal [TIGR02397] (3-357)
  IPR022754 DNA polymerase III, gamma subunit, domain III [PF12169] (232-366)
  IPR027417 P-loop containing nucleoside triphosphate hydrolase [G3DSA:3.40.50.300] (1-177)
  IPR027417 P-loop containing nucleoside triphosphate hydrolase [SSF52540] (33-221)
  IPR045085 DNA polymerase III, subunit gamma/tau, helical lid domain [PF22608] (183-229)
  IPR045085 DNA polymerase III, subunit gamma/tau, helical lid domain [cd18137] (178-242)
  IPR050238 DNA Replication and Repair Clamp Loader Complex [PTHR11669] (9-323)